Protein AF-A0A1V4YIG8-F1 (afdb_monomer)

Foldseek 3Di:
DDDDDDDDDDDDDDDDDDDDDDDDDDDDDDDDDPPPPPPPCPFQKDKDALFQVQAAQLCLQPLLVPLFDPDPVVVVVNVCSNRHFMKMKGEDADAAFEEEEFCLFLLFSLRLSLLSVVCVVQRPDYDHYMYMYRSGLRRRRVSVSGQADVNHRLQLACVPPPGSLVSSLVVCLVVVHQAYEAEGEDAPADLLWEKAAADPVPQDPVLVVLRVQLCVQRVHYYDPVVNPRCRGSQNVSVVSNRRYIYIYFYDDPDDSVSRSLSRSSSVLSNCVVRVRDHDQQWKDWDAWVVGFAAEAAFQFDKTKTFTPWFKDFFDCLVVWWKAFVVVRGTFAWPDFDGDGRMTITHTPDTHDAFIKMKTKDAWGGMGHPSRRIRHHIDMGMYHHRHDQDWKDFPAWVVGFAAEAAAQFDKTKTFIPFFKDFFDCLVVWWKAFPVVRGTFAWPDWDGDGRMTITHGPDGDDAFIKMKTKQAWRRMGHPSGHTRHGIDMGMYHHHD

Solvent-accessible surface area (backbone atoms only — not comparable to full-atom values): 26478 Å² total; per-residue (Å²): 135,81,88,82,93,76,91,82,93,80,87,88,80,90,92,83,84,87,89,87,81,92,86,89,89,83,88,86,81,90,77,86,78,78,78,82,72,86,70,86,73,74,64,60,52,52,78,49,73,73,38,60,90,32,32,13,52,38,66,65,19,64,70,50,53,72,73,49,74,82,43,76,67,47,48,52,51,53,60,50,20,46,54,7,12,40,35,37,42,31,58,44,75,89,42,57,30,38,35,39,40,10,12,65,36,18,55,10,58,32,17,24,48,16,41,47,54,48,49,70,67,46,55,89,58,88,56,66,10,34,42,34,39,21,41,37,46,29,14,35,33,25,22,68,57,29,57,52,57,94,85,36,58,36,60,57,37,15,66,41,84,91,30,68,36,23,44,53,40,52,52,36,59,77,70,62,34,48,32,38,42,42,29,34,36,38,75,95,42,52,100,50,24,38,33,36,34,47,35,88,93,70,49,46,73,66,44,54,52,48,52,51,50,22,30,75,72,64,66,29,48,79,43,49,72,76,31,81,46,69,17,20,44,53,51,38,34,41,79,71,72,20,42,36,40,32,40,35,21,30,51,78,89,51,60,52,71,60,28,20,52,49,44,33,47,47,52,34,35,52,39,37,77,64,67,42,90,47,78,73,78,26,39,44,83,73,50,46,40,68,42,77,68,34,68,59,37,65,53,78,63,69,36,38,38,33,36,76,37,47,54,41,81,35,90,33,39,82,66,44,48,40,31,34,61,76,76,70,42,74,53,64,62,67,45,78,47,78,56,62,32,32,41,38,44,37,62,63,60,77,55,61,59,63,33,39,36,34,45,40,40,44,40,33,14,36,12,23,87,86,67,30,38,19,78,62,62,47,73,46,39,32,27,28,31,74,63,83,73,48,44,46,82,71,50,49,37,69,42,72,70,38,64,62,35,61,58,79,64,70,36,35,40,34,34,76,41,50,54,43,81,36,90,31,44,79,66,48,48,40,31,33,62,75,78,69,40,75,55,65,65,66,45,78,48,76,57,62,36,33,41,39,46,40,62,66,63,78,52,65,65,65,32,39,37,38,40,40,39,45,42,30,16,34,16,30,92,85,62,29,37,24,79,61,58,49,73,46,35,32,26,27,28,115

Radius of gyration: 40.12 Å; Cα contacts (8 Å, |Δi|>4): 1136; chains: 1; bounding box: 98×84×110 Å

Structure (mmCIF, N/CA/C/O backbone):
data_AF-A0A1V4YIG8-F1
#
_entry.id   AF-A0A1V4YIG8-F1
#
loop_
_atom_site.group_PDB
_atom_site.id
_atom_site.type_symbol
_atom_site.label_atom_id
_atom_site.label_alt_id
_atom_site.label_comp_id
_atom_site.label_asym_id
_atom_site.label_entity_id
_atom_site.label_seq_id
_atom_site.pdbx_PDB_ins_code
_atom_site.Cartn_x
_atom_site.Cartn_y
_atom_site.Cartn_z
_atom_site.occupancy
_atom_site.B_iso_or_equiv
_atom_site.auth_seq_id
_atom_site.auth_comp_id
_atom_site.auth_asym_id
_atom_site.auth_atom_id
_atom_site.pdbx_PDB_model_num
ATOM 1 N N . MET A 1 1 ? -65.055 -49.371 -9.067 1.00 38.00 1 MET A N 1
ATOM 2 C CA . MET A 1 1 ? -63.995 -49.908 -8.188 1.00 38.00 1 MET A CA 1
ATOM 3 C C . MET A 1 1 ? -63.254 -48.736 -7.554 1.00 38.00 1 MET A C 1
ATOM 5 O O . MET A 1 1 ? -63.072 -47.722 -8.209 1.00 38.00 1 MET A O 1
ATOM 9 N N . THR A 1 2 ? -62.955 -48.881 -6.269 1.00 32.12 2 THR A N 1
ATOM 10 C CA . THR A 1 2 ? -62.248 -48.010 -5.305 1.00 32.12 2 THR A CA 1
ATOM 11 C C . THR A 1 2 ? -61.213 -46.971 -5.790 1.00 32.12 2 THR A C 1
ATOM 13 O O . THR A 1 2 ? -60.298 -47.297 -6.537 1.00 32.12 2 THR A O 1
ATOM 16 N N . TYR A 1 3 ? -61.336 -45.752 -5.228 1.00 28.69 3 TYR A N 1
ATOM 17 C CA . TYR A 1 3 ? -60.320 -44.918 -4.532 1.00 28.69 3 TYR A CA 1
ATOM 18 C C . TYR A 1 3 ? -58.890 -45.494 -4.366 1.00 28.69 3 TYR A C 1
ATOM 20 O O . TYR A 1 3 ? -58.732 -46.696 -4.203 1.00 28.69 3 TYR A O 1
ATOM 28 N N . SER A 1 4 ? -57.810 -44.716 -4.193 1.00 35.41 4 SER A N 1
ATOM 29 C CA . SER A 1 4 ? -57.512 -43.272 -4.361 1.00 35.41 4 SER A CA 1
ATOM 30 C C . SER A 1 4 ? -56.009 -43.069 -4.106 1.00 35.41 4 SER A C 1
ATOM 32 O O . SER A 1 4 ? -55.457 -43.775 -3.265 1.00 35.41 4 SER A O 1
ATOM 34 N N . ASN A 1 5 ? -55.353 -42.091 -4.737 1.00 38.81 5 ASN A N 1
ATOM 35 C CA . ASN A 1 5 ? -53.916 -41.859 -4.541 1.00 38.81 5 ASN A CA 1
ATOM 36 C C . ASN A 1 5 ? -53.664 -40.635 -3.636 1.00 38.81 5 ASN A C 1
ATOM 38 O O . ASN A 1 5 ? -53.896 -39.504 -4.066 1.00 38.81 5 ASN A O 1
ATOM 42 N N . THR A 1 6 ? -53.193 -40.845 -2.398 1.00 35.81 6 THR A N 1
ATOM 43 C CA . THR A 1 6 ? -52.969 -39.760 -1.420 1.00 35.81 6 THR A CA 1
ATOM 44 C C . THR A 1 6 ? -51.659 -39.937 -0.645 1.00 35.81 6 THR A C 1
ATOM 46 O O . THR A 1 6 ? -51.376 -40.997 -0.096 1.00 35.81 6 THR A O 1
ATOM 49 N N . ASN A 1 7 ? -50.874 -38.859 -0.577 1.00 37.03 7 ASN A N 1
ATOM 50 C CA . ASN A 1 7 ? -49.632 -38.724 0.198 1.00 37.03 7 ASN A CA 1
ATOM 51 C C . ASN A 1 7 ? -49.790 -39.054 1.703 1.00 37.03 7 ASN A C 1
ATOM 53 O O . ASN A 1 7 ? -50.826 -38.709 2.265 1.00 37.03 7 ASN A O 1
ATOM 57 N N . ILE A 1 8 ? -48.709 -39.497 2.383 1.00 34.94 8 ILE A N 1
ATOM 58 C CA . ILE A 1 8 ? -48.007 -38.742 3.467 1.00 34.94 8 ILE A CA 1
ATOM 59 C C . ILE A 1 8 ? -46.921 -39.570 4.215 1.00 34.94 8 ILE A C 1
ATOM 61 O O . ILE A 1 8 ? -47.196 -40.609 4.794 1.00 34.94 8 ILE A O 1
ATOM 65 N N . LYS A 1 9 ? -45.694 -39.014 4.224 1.00 31.11 9 LY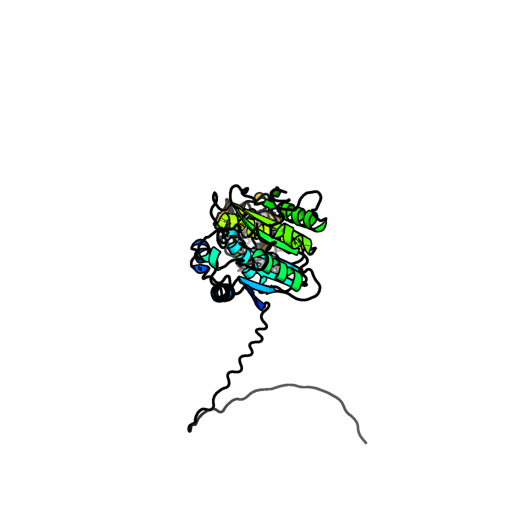S A N 1
ATOM 66 C CA . LYS A 1 9 ? -44.626 -38.934 5.265 1.00 31.11 9 LYS A CA 1
ATOM 67 C C . LYS A 1 9 ? -44.481 -39.990 6.392 1.00 31.11 9 LYS A C 1
ATOM 69 O O . LYS A 1 9 ? -45.423 -40.238 7.133 1.00 31.11 9 LYS A O 1
ATOM 74 N N . ASN A 1 10 ? -43.210 -40.335 6.679 1.00 32.25 10 ASN A N 1
ATOM 75 C CA . ASN A 1 10 ? -42.462 -40.235 7.972 1.00 32.25 10 ASN A CA 1
ATOM 76 C C . ASN A 1 10 ? -41.408 -41.370 8.032 1.00 32.25 10 ASN A C 1
ATOM 78 O O . ASN A 1 10 ? -41.776 -42.533 8.023 1.00 32.25 10 ASN A O 1
ATOM 82 N N . PHE A 1 11 ? -40.097 -41.139 7.889 1.00 31.19 11 PHE A N 1
ATOM 83 C CA . PHE A 1 11 ? -39.136 -40.539 8.840 1.00 31.19 11 PHE A CA 1
ATOM 84 C C . PHE A 1 11 ? -38.993 -41.314 10.171 1.00 31.19 11 PHE A C 1
ATOM 86 O O . PHE A 1 11 ? -39.983 -41.455 10.881 1.00 31.19 11 PHE A O 1
ATOM 93 N N . ARG A 1 12 ? -37.731 -41.648 10.540 1.00 33.91 12 ARG A N 1
ATOM 94 C CA . ARG A 1 12 ? -37.228 -42.429 11.717 1.00 33.91 12 ARG A CA 1
ATOM 95 C C . ARG A 1 12 ? -37.085 -43.953 11.462 1.00 33.91 12 ARG A C 1
ATOM 97 O O . ARG A 1 12 ? -37.938 -44.508 10.793 1.00 33.91 12 ARG A O 1
ATOM 104 N N . PHE A 1 13 ? -36.048 -44.678 11.928 1.00 30.62 13 PHE A N 1
ATOM 105 C CA . PHE A 1 13 ? -34.944 -44.377 12.875 1.00 30.62 13 PHE A CA 1
ATOM 106 C C . PHE A 1 13 ? -33.766 -45.402 12.742 1.00 30.62 13 PHE A C 1
ATOM 108 O O . PHE A 1 13 ? -34.061 -46.579 12.616 1.00 30.62 13 PHE A O 1
ATOM 115 N N . TYR A 1 14 ? -32.496 -44.952 12.869 1.00 30.56 14 TYR A N 1
ATOM 116 C CA . TYR A 1 14 ? -31.258 -45.641 13.367 1.00 30.56 14 TYR A CA 1
ATOM 117 C C . TYR A 1 14 ? -30.797 -46.988 12.725 1.00 30.56 14 TYR A C 1
ATOM 119 O O . TYR A 1 14 ? -31.598 -47.869 12.473 1.00 30.56 14 TYR A O 1
ATOM 127 N N . LEU A 1 15 ? -29.527 -47.237 12.349 1.00 31.22 15 LEU A N 1
ATOM 128 C CA . LEU A 1 15 ? -28.189 -47.021 12.961 1.00 31.22 15 LEU A CA 1
ATOM 129 C C . LEU A 1 15 ? -27.744 -48.110 13.975 1.00 31.22 15 LEU A C 1
ATOM 131 O O . LEU A 1 15 ? -27.736 -47.860 15.177 1.00 31.22 15 LEU A O 1
ATOM 135 N N . ILE A 1 16 ? -27.276 -49.259 13.463 1.00 34.91 16 ILE A N 1
ATOM 136 C CA . ILE A 1 16 ? -26.395 -50.273 14.103 1.00 34.91 16 ILE A CA 1
ATOM 137 C C . ILE A 1 16 ? -25.512 -50.817 12.943 1.00 34.91 16 ILE A C 1
ATOM 139 O O . ILE A 1 16 ? -26.088 -51.191 11.928 1.00 34.91 16 ILE A O 1
ATOM 143 N N . ILE A 1 17 ? -24.178 -50.675 12.842 1.00 30.92 17 ILE A N 1
ATOM 144 C CA . ILE A 1 17 ? -23.012 -50.978 13.715 1.00 30.92 17 ILE A CA 1
ATOM 145 C C . ILE A 1 17 ? -22.462 -52.413 13.507 1.00 30.92 17 ILE A C 1
ATOM 147 O O . ILE A 1 17 ? -23.209 -53.372 13.643 1.00 30.92 17 ILE A O 1
ATOM 151 N N . LEU A 1 18 ? -21.131 -52.511 13.285 1.00 26.77 18 LEU A N 1
ATOM 152 C CA . LEU A 1 18 ? -20.276 -53.723 13.154 1.00 26.77 18 LEU A CA 1
ATOM 153 C C . LEU A 1 18 ? -20.519 -54.598 11.884 1.00 26.77 18 LEU A C 1
ATOM 155 O O . LEU A 1 18 ? -21.637 -54.685 11.402 1.00 26.77 18 LEU A O 1
ATOM 159 N N . CYS A 1 19 ? -19.517 -55.220 11.234 1.00 30.92 19 CYS A N 1
ATOM 160 C CA . CYS A 1 19 ? -18.203 -55.684 11.718 1.00 30.92 19 CYS A CA 1
ATOM 161 C C . CYS A 1 19 ? -16.955 -55.287 10.890 1.00 30.92 19 CYS A C 1
ATOM 163 O O . CYS A 1 19 ? -16.999 -55.042 9.688 1.00 30.92 19 CYS A O 1
ATOM 165 N N . LEU A 1 20 ? -15.826 -55.348 11.604 1.00 27.25 20 LEU A N 1
ATOM 166 C CA . LEU A 1 20 ? -14.407 -55.230 11.220 1.00 27.25 20 LEU A CA 1
ATOM 167 C C . LEU A 1 20 ? -13.719 -56.554 11.686 1.00 27.25 20 LEU A C 1
ATOM 169 O O . LEU A 1 20 ? -14.300 -57.219 12.541 1.00 27.25 20 LEU A O 1
ATOM 173 N N . ILE A 1 21 ? -12.545 -57.052 11.265 1.00 30.50 21 ILE A N 1
ATOM 174 C CA . ILE A 1 21 ? -11.363 -56.599 10.490 1.00 30.50 21 ILE A CA 1
ATOM 175 C C . ILE A 1 21 ? -10.706 -57.878 9.852 1.00 30.50 21 ILE A C 1
ATOM 177 O O . ILE A 1 21 ? -11.206 -58.969 10.101 1.00 30.50 21 ILE A O 1
ATOM 181 N N . LEU A 1 22 ? -9.524 -57.764 9.201 1.00 29.08 22 LEU A N 1
ATOM 182 C CA . LEU A 1 22 ? -8.528 -58.842 8.891 1.00 29.08 22 LEU A CA 1
ATOM 183 C C . LEU A 1 22 ? -8.912 -59.819 7.733 1.00 29.08 22 LEU A C 1
ATOM 185 O O . LEU A 1 22 ? -10.078 -60.149 7.596 1.00 29.08 22 LEU A O 1
ATOM 189 N N . PHE A 1 23 ? -8.046 -60.378 6.861 1.00 31.86 23 PHE A N 1
ATOM 190 C CA . PHE A 1 23 ? -6.606 -60.258 6.495 1.00 31.86 23 PHE A CA 1
ATOM 191 C C . PHE A 1 23 ? -6.363 -61.093 5.186 1.00 31.86 23 PHE A C 1
ATOM 193 O O . PHE A 1 23 ? -7.206 -61.926 4.877 1.00 31.86 23 PHE A O 1
ATOM 200 N N . ILE A 1 24 ? -5.291 -61.008 4.369 1.00 32.88 24 ILE A N 1
ATOM 201 C CA . ILE A 1 24 ? -4.104 -60.117 4.296 1.00 32.88 24 ILE A CA 1
ATOM 202 C C . ILE A 1 24 ? -3.594 -59.957 2.816 1.00 32.88 24 ILE A C 1
ATOM 204 O O . ILE A 1 24 ? -4.402 -59.829 1.904 1.00 32.88 24 ILE A O 1
ATOM 208 N N . LEU A 1 25 ? -2.274 -59.891 2.582 1.00 30.92 25 LEU A N 1
ATOM 209 C CA . LEU A 1 25 ? -1.510 -59.559 1.359 1.00 30.92 25 LEU A CA 1
ATOM 210 C C . LEU A 1 25 ? -1.083 -60.757 0.477 1.00 30.92 25 LEU A C 1
ATOM 212 O O . LEU A 1 25 ? -0.728 -61.803 1.014 1.00 30.92 25 LEU A O 1
ATOM 216 N N . ALA A 1 26 ? -0.864 -60.504 -0.826 1.00 28.73 26 ALA A N 1
ATOM 217 C CA . ALA A 1 26 ? 0.286 -61.042 -1.581 1.00 28.73 26 ALA A CA 1
ATOM 218 C C . ALA A 1 26 ? 0.679 -60.153 -2.796 1.00 28.73 26 ALA A C 1
ATOM 220 O O . ALA A 1 26 ? -0.064 -60.053 -3.762 1.00 28.73 26 ALA A O 1
ATOM 221 N N . PHE A 1 27 ? 1.858 -59.523 -2.698 1.00 31.17 27 PHE A N 1
ATOM 222 C CA . PHE A 1 27 ? 2.776 -58.985 -3.730 1.00 31.17 27 PHE A CA 1
ATOM 223 C C . PHE A 1 27 ? 2.294 -58.305 -5.038 1.00 31.17 27 PHE A C 1
ATOM 225 O O . PHE A 1 27 ? 1.647 -58.886 -5.902 1.00 31.17 27 PHE A O 1
ATOM 232 N N . THR A 1 28 ? 2.813 -57.087 -5.248 1.00 34.50 28 THR A N 1
ATOM 233 C CA . THR A 1 28 ? 2.850 -56.340 -6.520 1.00 34.50 28 THR A CA 1
ATOM 234 C C . THR A 1 28 ? 4.223 -56.444 -7.201 1.00 34.50 28 THR A C 1
ATOM 236 O O . THR A 1 28 ? 5.227 -56.722 -6.540 1.00 34.50 28 THR A O 1
ATOM 239 N N . PRO A 1 29 ? 4.301 -56.116 -8.504 1.00 32.56 29 PRO A N 1
ATOM 240 C CA . PRO A 1 29 ? 5.350 -55.190 -8.934 1.00 32.56 29 PRO A CA 1
ATOM 241 C C . PRO A 1 29 ? 4.842 -54.020 -9.800 1.00 32.56 29 PRO A C 1
ATOM 243 O O . PRO A 1 29 ? 4.067 -54.176 -10.736 1.00 32.56 29 PRO A O 1
ATOM 246 N N . VAL A 1 30 ? 5.348 -52.840 -9.437 1.00 33.59 30 VAL A N 1
ATOM 247 C CA . VAL A 1 30 ? 5.510 -51.576 -10.181 1.00 33.59 30 VAL A CA 1
ATOM 248 C C . VAL A 1 30 ? 4.973 -51.502 -11.625 1.00 33.59 30 VAL A C 1
ATOM 250 O O . VAL A 1 30 ? 5.564 -52.053 -12.551 1.00 33.59 30 VAL A O 1
ATOM 253 N N . SER A 1 31 ? 3.994 -50.618 -11.842 1.00 32.31 31 SER A N 1
ATOM 254 C CA . SER A 1 31 ? 3.854 -49.856 -13.092 1.00 32.31 31 SER A CA 1
ATOM 255 C C . SER A 1 31 ? 4.022 -48.360 -12.801 1.00 32.31 31 SER A C 1
ATOM 257 O O . SER A 1 31 ? 3.651 -47.866 -11.734 1.00 32.31 31 SER A O 1
ATOM 259 N N . SER A 1 32 ? 4.665 -47.635 -13.715 1.00 32.34 32 SER A N 1
ATOM 260 C CA . SER A 1 32 ? 5.046 -46.235 -13.522 1.00 32.34 32 SER A CA 1
ATOM 261 C C . SER A 1 32 ? 3.826 -45.314 -13.464 1.00 32.34 32 SER A C 1
ATOM 263 O O . SER A 1 32 ? 3.133 -45.098 -14.457 1.00 32.34 32 SER A O 1
ATOM 265 N N . ALA A 1 33 ? 3.602 -44.693 -12.304 1.00 28.73 33 ALA A N 1
ATOM 266 C CA . ALA A 1 33 ? 2.641 -43.608 -12.176 1.00 28.73 33 ALA A CA 1
ATOM 267 C C . ALA A 1 33 ? 3.111 -42.406 -13.013 1.00 28.73 33 ALA A C 1
ATOM 269 O O . ALA A 1 33 ? 3.991 -41.645 -12.602 1.00 28.73 33 ALA A O 1
ATOM 270 N N . ALA A 1 34 ? 2.508 -42.229 -14.191 1.00 28.86 34 ALA A N 1
ATOM 271 C CA . ALA A 1 34 ? 2.598 -40.989 -14.945 1.00 28.86 34 ALA A CA 1
ATOM 272 C C . ALA A 1 34 ? 2.011 -39.869 -14.079 1.00 28.86 34 ALA A C 1
ATOM 274 O O . ALA A 1 34 ? 0.798 -39.751 -13.913 1.00 28.86 34 ALA A O 1
ATOM 275 N N . ASN A 1 35 ? 2.895 -39.079 -13.476 1.00 27.34 35 ASN A N 1
ATOM 276 C CA . ASN A 1 35 ? 2.531 -38.021 -12.552 1.00 27.34 35 ASN A CA 1
ATOM 277 C C . ASN A 1 35 ? 1.896 -36.873 -13.355 1.00 27.34 35 ASN A C 1
ATOM 279 O O . ASN A 1 35 ? 2.596 -35.977 -13.833 1.00 27.34 35 ASN A O 1
ATOM 283 N N . THR A 1 36 ? 0.575 -36.933 -13.562 1.00 27.33 36 THR A N 1
ATOM 284 C CA . THR A 1 36 ? -0.208 -35.916 -14.276 1.00 27.33 36 THR A CA 1
ATOM 285 C C . THR A 1 36 ? -0.258 -34.634 -13.455 1.00 27.33 36 THR A C 1
ATOM 287 O O . THR A 1 36 ? -1.241 -34.320 -12.779 1.00 27.33 36 THR A O 1
ATOM 290 N N . THR A 1 37 ? 0.830 -33.874 -13.514 1.00 26.55 37 THR A N 1
ATOM 291 C CA . THR A 1 37 ? 0.875 -32.514 -13.004 1.00 26.55 37 THR A CA 1
ATOM 292 C C . THR A 1 37 ? -0.001 -31.642 -13.896 1.00 26.55 37 THR A C 1
ATOM 294 O O . THR A 1 37 ? 0.388 -31.232 -14.989 1.00 26.55 37 THR A O 1
ATOM 297 N N . ASN A 1 38 ? -1.200 -31.320 -13.405 1.00 33.53 38 ASN A N 1
ATOM 298 C CA . ASN A 1 38 ? -2.005 -30.216 -13.923 1.00 33.53 38 ASN A CA 1
ATOM 299 C C . ASN A 1 38 ? -1.264 -28.892 -13.666 1.00 33.53 38 ASN A C 1
ATOM 301 O O . ASN A 1 38 ? -1.593 -28.137 -12.753 1.00 33.53 38 ASN A O 1
ATOM 305 N N . SER A 1 39 ? -0.239 -28.611 -14.471 1.00 31.64 39 SER A N 1
ATOM 306 C CA . SER A 1 39 ? 0.402 -27.304 -14.534 1.00 31.64 39 SER A CA 1
ATOM 307 C C . SER A 1 39 ? -0.147 -26.539 -15.732 1.00 31.64 39 SER A C 1
ATOM 309 O O . SER A 1 39 ? 0.464 -26.427 -16.791 1.00 31.64 39 SER A O 1
ATOM 311 N N . SER A 1 40 ? -1.318 -25.933 -15.539 1.00 34.12 40 SER A N 1
ATOM 312 C CA . SER A 1 40 ? -1.818 -24.865 -16.407 1.00 34.12 40 SER A CA 1
ATOM 313 C C . SER A 1 40 ? -1.009 -23.571 -16.200 1.00 34.12 40 SER A C 1
ATOM 315 O O . SER A 1 40 ? -1.573 -22.494 -16.002 1.00 34.12 40 SER A O 1
ATOM 317 N N . ASN A 1 41 ? 0.324 -23.670 -16.228 1.00 40.25 41 ASN A N 1
ATOM 318 C CA . ASN A 1 41 ? 1.260 -22.551 -16.175 1.00 40.25 41 ASN A CA 1
ATOM 319 C C . ASN A 1 41 ? 1.367 -21.914 -17.567 1.00 40.25 41 ASN A C 1
ATOM 321 O O . ASN A 1 41 ? 2.427 -21.888 -18.188 1.00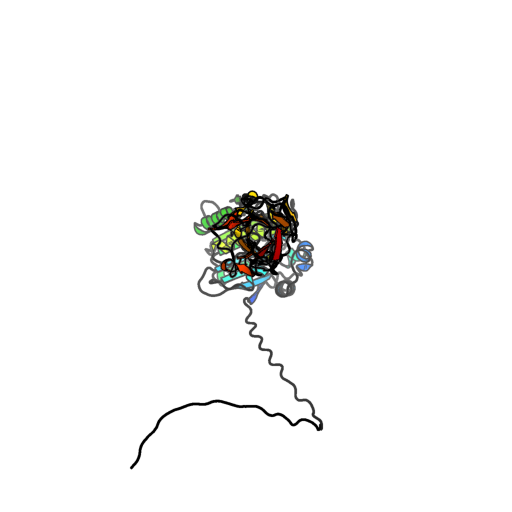 40.25 41 ASN A O 1
ATOM 325 N N . SER A 1 42 ? 0.247 -21.371 -18.051 1.00 48.28 42 SER A N 1
ATOM 326 C CA . SER A 1 42 ? 0.286 -20.378 -19.121 1.00 48.28 42 SER A CA 1
ATOM 327 C C . SER A 1 42 ? 0.966 -19.137 -18.551 1.00 48.28 42 SER A C 1
ATOM 329 O O . SER A 1 42 ? 0.363 -18.396 -17.769 1.00 48.28 42 SER A O 1
ATOM 331 N N . SER A 1 43 ? 2.254 -18.965 -18.852 1.00 60.44 43 SER A N 1
ATOM 332 C CA . SER A 1 43 ? 3.019 -17.837 -18.340 1.00 60.44 43 SER A CA 1
ATOM 333 C C . SER A 1 43 ? 2.374 -16.534 -18.809 1.00 60.44 43 SER A C 1
ATOM 335 O O . SER A 1 43 ? 2.102 -16.321 -19.988 1.00 60.44 43 SER A O 1
ATOM 337 N N . THR A 1 44 ? 2.149 -15.627 -17.865 1.00 84.50 44 THR A N 1
ATOM 338 C CA . THR A 1 44 ? 1.588 -14.280 -18.075 1.00 84.50 44 THR A CA 1
ATOM 339 C C . THR A 1 44 ? 2.471 -13.368 -18.938 1.00 84.50 44 THR A C 1
ATOM 341 O O . THR A 1 44 ? 2.092 -12.235 -19.245 1.00 84.50 44 THR A O 1
ATOM 344 N N . TYR A 1 45 ? 3.644 -13.864 -19.328 1.00 93.88 45 TYR A N 1
ATOM 345 C CA . TYR A 1 45 ? 4.634 -13.222 -20.171 1.00 93.88 45 TYR A CA 1
ATOM 346 C C . TYR A 1 45 ? 5.378 -14.243 -21.035 1.00 93.88 45 TYR A C 1
ATOM 348 O O . TYR A 1 45 ? 5.380 -15.445 -20.759 1.00 93.88 45 TYR A O 1
ATOM 356 N N . THR A 1 46 ? 6.068 -13.736 -22.052 1.00 96.06 46 THR A N 1
ATOM 357 C CA . THR A 1 46 ? 7.048 -14.475 -22.862 1.00 96.06 46 THR A CA 1
ATOM 358 C C . THR A 1 46 ? 8.388 -13.744 -22.836 1.00 96.06 46 THR A C 1
ATOM 360 O O . THR A 1 46 ? 8.393 -12.512 -22.811 1.00 96.06 46 THR A O 1
ATOM 363 N N . ILE A 1 47 ? 9.506 -14.473 -22.883 1.00 97.56 47 ILE A N 1
ATOM 364 C CA . ILE A 1 47 ? 10.865 -13.906 -22.939 1.00 97.56 47 ILE A CA 1
ATOM 365 C C . ILE A 1 47 ? 11.519 -14.294 -24.269 1.00 97.56 47 ILE A C 1
ATOM 367 O O . ILE A 1 47 ? 11.455 -15.455 -24.671 1.00 97.56 47 ILE A O 1
ATOM 371 N N . SER A 1 48 ? 12.164 -13.341 -24.938 1.00 98.38 48 SER A N 1
ATOM 372 C CA . SER A 1 48 ? 12.942 -13.565 -26.162 1.00 98.38 48 SER A CA 1
ATOM 373 C C . SER A 1 48 ? 14.184 -12.671 -26.199 1.00 98.38 48 SER A C 1
ATOM 375 O O . SER A 1 48 ? 14.336 -11.769 -25.376 1.00 98.38 48 SER A O 1
ATOM 377 N N . TYR A 1 49 ? 15.075 -12.897 -27.163 1.00 98.69 49 TYR A N 1
ATOM 378 C CA . TYR A 1 49 ? 16.202 -11.998 -27.419 1.00 98.69 49 TYR A CA 1
ATOM 379 C C . TYR A 1 49 ? 15.793 -10.832 -28.324 1.00 98.69 49 TYR A C 1
ATOM 381 O O . TYR A 1 49 ? 14.973 -11.000 -29.226 1.00 98.69 49 TYR A O 1
ATOM 389 N N . VAL A 1 50 ? 16.391 -9.667 -28.081 1.00 97.81 50 VAL A N 1
ATOM 390 C CA . VAL A 1 50 ? 16.420 -8.524 -29.010 1.00 97.81 50 VAL A CA 1
ATOM 391 C C . VAL A 1 50 ? 17.698 -8.572 -29.840 1.00 97.81 50 VAL A C 1
ATOM 393 O O . VAL A 1 50 ? 17.661 -8.336 -31.043 1.00 97.81 50 VAL A O 1
ATOM 396 N N . ASP A 1 51 ? 18.817 -8.907 -29.194 1.00 97.50 51 ASP A N 1
ATOM 397 C CA . ASP A 1 51 ? 20.139 -8.950 -29.811 1.00 97.50 51 ASP A CA 1
ATOM 398 C C . ASP A 1 51 ? 21.029 -9.967 -29.083 1.00 97.50 51 ASP A C 1
ATOM 400 O O . ASP A 1 51 ? 21.394 -9.771 -27.922 1.00 97.50 51 ASP A O 1
ATOM 404 N N . THR A 1 52 ? 21.379 -11.067 -29.752 1.00 97.81 52 THR A N 1
ATOM 405 C CA . THR A 1 52 ? 22.231 -12.130 -29.193 1.00 97.81 52 THR A CA 1
ATOM 406 C C . THR A 1 52 ? 23.723 -11.784 -29.171 1.00 97.81 52 THR A C 1
ATOM 408 O O . THR A 1 52 ? 24.504 -12.494 -28.543 1.00 97.81 52 THR A O 1
ATOM 411 N N . SER A 1 53 ? 24.145 -10.680 -29.799 1.00 96.44 53 SER A N 1
ATOM 412 C CA . SER A 1 53 ? 25.552 -10.253 -29.827 1.00 96.44 53 SER A CA 1
ATOM 413 C C . SER A 1 53 ? 26.006 -9.497 -28.570 1.00 96.44 53 SER A C 1
ATOM 415 O O . SER A 1 53 ? 27.200 -9.281 -28.384 1.00 96.44 53 SER A O 1
ATOM 417 N N . LEU A 1 54 ? 25.070 -9.112 -27.692 1.00 97.25 54 LEU A N 1
ATOM 418 C CA . LEU A 1 54 ? 25.318 -8.249 -26.523 1.00 97.25 54 LEU A CA 1
ATOM 419 C C . LEU A 1 54 ? 25.404 -9.017 -25.189 1.00 97.25 54 LEU A C 1
ATOM 421 O O . LEU A 1 54 ? 25.211 -8.430 -24.124 1.00 97.25 54 LEU A O 1
ATOM 425 N N . GLY A 1 55 ? 25.621 -10.334 -25.237 1.00 97.81 55 GLY A N 1
ATOM 426 C CA . GLY A 1 55 ? 25.516 -11.216 -24.073 1.00 97.81 55 GLY A CA 1
ATOM 427 C C . GLY A 1 55 ? 26.548 -10.953 -22.973 1.00 97.81 55 GLY A C 1
ATOM 428 O O . GLY A 1 55 ? 27.735 -10.819 -23.248 1.00 97.81 55 GLY A O 1
ATOM 429 N N . GLY A 1 56 ? 26.096 -10.928 -21.717 1.00 98.06 56 GLY A N 1
ATOM 430 C CA . GLY A 1 56 ? 26.933 -10.692 -20.541 1.00 98.06 56 GLY A CA 1
ATOM 431 C C . GLY A 1 56 ? 26.312 -11.205 -19.242 1.00 98.06 56 GLY A C 1
ATOM 432 O O . GLY A 1 56 ? 25.088 -11.252 -19.078 1.00 98.06 56 GLY A O 1
ATOM 433 N N . ASN A 1 57 ? 27.158 -11.613 -18.293 1.00 98.38 57 ASN A N 1
ATOM 434 C CA . ASN A 1 57 ? 26.706 -12.014 -16.962 1.00 98.38 57 ASN A CA 1
ATOM 435 C C . ASN A 1 57 ? 26.481 -10.772 -16.091 1.00 98.38 57 ASN A C 1
ATOM 437 O O . ASN A 1 57 ? 27.362 -10.389 -15.331 1.00 98.38 57 ASN A O 1
ATOM 441 N N . VAL A 1 58 ? 25.302 -10.149 -16.185 1.00 98.44 58 VAL A N 1
ATOM 442 C CA . VAL A 1 58 ? 24.971 -8.895 -15.469 1.00 98.44 58 VAL A CA 1
ATOM 443 C C . VAL A 1 58 ? 25.146 -8.971 -13.945 1.00 98.44 58 VAL A C 1
ATOM 445 O O . VAL A 1 58 ? 25.313 -7.946 -13.299 1.00 98.44 58 VAL A O 1
ATOM 448 N N . LEU A 1 59 ? 25.177 -10.177 -13.366 1.00 98.25 59 LEU A N 1
ATOM 449 C CA . LEU A 1 59 ? 25.493 -10.409 -11.951 1.00 98.25 59 LEU A CA 1
ATOM 450 C C . LEU A 1 59 ? 26.976 -10.205 -11.585 1.00 98.25 59 LEU A C 1
ATOM 452 O O . LEU A 1 59 ? 27.298 -10.251 -10.403 1.00 98.25 59 LEU A O 1
ATOM 456 N N . ASN A 1 60 ? 27.865 -9.981 -12.560 1.00 98.38 60 ASN A N 1
ATOM 457 C CA . ASN A 1 60 ? 29.229 -9.504 -12.310 1.00 98.38 60 ASN A CA 1
ATOM 458 C C . ASN A 1 60 ? 29.237 -8.045 -11.821 1.00 98.38 60 ASN A C 1
ATOM 460 O O . ASN A 1 60 ? 30.177 -7.640 -11.143 1.00 98.38 60 ASN A O 1
ATOM 464 N N . ASN A 1 61 ? 28.194 -7.266 -12.134 1.00 98.19 61 ASN A N 1
ATOM 465 C CA . ASN A 1 61 ? 28.038 -5.926 -11.593 1.00 98.19 61 ASN A CA 1
ATOM 466 C C . ASN A 1 61 ? 27.573 -6.014 -10.121 1.00 98.19 61 ASN A C 1
ATOM 468 O O . ASN A 1 61 ? 26.535 -6.637 -9.847 1.00 98.19 61 ASN A O 1
ATOM 472 N N . PRO A 1 62 ? 28.307 -5.411 -9.165 1.00 96.56 62 PRO A N 1
ATOM 473 C CA . PRO A 1 62 ? 28.010 -5.544 -7.744 1.00 96.56 62 PRO A CA 1
ATOM 474 C C . PRO A 1 62 ? 26.649 -4.945 -7.376 1.00 96.56 62 PRO A C 1
ATOM 476 O O . PRO A 1 62 ? 25.870 -5.631 -6.711 1.00 96.56 62 PRO A O 1
ATOM 479 N N . GLU A 1 63 ? 26.315 -3.747 -7.863 1.00 96.31 63 GLU A N 1
ATOM 480 C CA . GLU A 1 63 ? 25.044 -3.069 -7.574 1.00 96.31 63 GLU A CA 1
ATOM 481 C C . GLU A 1 63 ? 23.845 -3.880 -8.085 1.00 96.31 63 GLU A C 1
ATOM 483 O O . GLU A 1 63 ? 22.868 -4.084 -7.358 1.00 96.31 63 GLU A O 1
ATOM 488 N N . ILE A 1 64 ? 23.938 -4.445 -9.294 1.00 97.62 64 ILE A N 1
ATOM 489 C CA . ILE A 1 64 ? 22.918 -5.360 -9.835 1.00 97.62 64 ILE A CA 1
ATOM 490 C C . ILE A 1 64 ? 22.789 -6.619 -8.961 1.00 97.62 64 ILE A C 1
ATOM 492 O O . ILE A 1 64 ? 21.679 -7.040 -8.621 1.00 97.62 64 ILE A O 1
ATOM 496 N N . SER A 1 65 ? 23.918 -7.223 -8.576 1.00 96.31 65 SER A N 1
ATOM 497 C CA . SER A 1 65 ? 23.959 -8.493 -7.837 1.00 96.31 65 SER A CA 1
ATOM 498 C C . SER A 1 65 ? 23.421 -8.410 -6.399 1.00 96.31 65 SER A C 1
ATOM 500 O O . SER A 1 65 ? 22.949 -9.428 -5.866 1.00 96.31 65 SER A O 1
ATOM 502 N N . GLN A 1 66 ? 23.513 -7.222 -5.790 1.00 94.06 66 GLN A N 1
ATOM 503 C CA . GLN A 1 66 ? 23.108 -6.920 -4.416 1.00 94.06 66 GLN A CA 1
ATOM 504 C C . GLN A 1 66 ? 21.656 -6.434 -4.341 1.00 94.06 66 GLN A C 1
ATOM 506 O O . GLN A 1 66 ? 20.904 -6.885 -3.477 1.00 94.06 66 GLN A O 1
ATOM 511 N N . ASN A 1 67 ? 21.243 -5.548 -5.254 1.00 89.88 67 ASN A N 1
ATOM 512 C CA . ASN A 1 67 ? 19.981 -4.815 -5.122 1.00 89.88 67 ASN A CA 1
ATOM 513 C C . ASN A 1 67 ? 18.780 -5.459 -5.832 1.00 89.88 67 ASN A C 1
ATOM 515 O O . ASN A 1 67 ? 17.637 -5.093 -5.541 1.00 89.88 67 ASN A O 1
ATOM 519 N N . ILE A 1 68 ? 18.990 -6.414 -6.748 1.00 90.69 68 ILE A N 1
ATOM 520 C CA . ILE A 1 68 ? 17.895 -7.068 -7.483 1.00 90.69 68 ILE A CA 1
ATOM 521 C C . ILE A 1 68 ? 17.563 -8.442 -6.869 1.00 90.69 68 ILE A C 1
ATOM 523 O O . ILE A 1 68 ? 18.404 -9.346 -6.883 1.00 90.69 68 ILE A O 1
ATOM 527 N N . PRO A 1 69 ? 16.328 -8.662 -6.369 1.00 79.44 69 PRO A N 1
ATOM 528 C CA . PRO A 1 69 ? 15.927 -9.947 -5.802 1.00 79.44 69 PRO A CA 1
ATOM 529 C C . PRO A 1 69 ? 16.034 -11.096 -6.810 1.00 79.44 69 PRO A C 1
ATOM 531 O O . PRO A 1 69 ? 15.464 -11.041 -7.901 1.00 79.44 69 PRO A O 1
ATOM 534 N N . LYS A 1 70 ? 16.706 -12.180 -6.410 1.00 90.62 70 LYS A N 1
ATOM 535 C CA . LYS A 1 70 ? 16.951 -13.399 -7.206 1.00 90.62 70 LYS A CA 1
ATOM 536 C C . LYS A 1 70 ? 15.718 -14.316 -7.245 1.00 90.62 70 LYS A C 1
ATOM 538 O O . LYS A 1 70 ? 15.772 -15.472 -6.831 1.00 90.62 70 LYS A O 1
ATOM 543 N N . THR A 1 71 ? 14.580 -13.780 -7.694 1.00 90.75 71 THR A N 1
ATOM 544 C CA . THR A 1 71 ? 13.340 -14.553 -7.893 1.00 90.75 71 THR A CA 1
ATOM 545 C C . THR A 1 71 ? 13.474 -15.505 -9.086 1.00 90.75 71 THR A C 1
ATOM 547 O O . THR A 1 71 ? 14.419 -15.400 -9.866 1.00 90.75 71 THR A O 1
ATOM 550 N N . TYR A 1 72 ? 12.512 -16.416 -9.271 1.00 93.75 72 TYR A N 1
ATOM 551 C CA . TYR A 1 72 ? 12.455 -17.276 -10.458 1.00 93.75 72 TYR A CA 1
ATOM 552 C C . TYR A 1 72 ? 12.554 -16.485 -11.778 1.00 93.75 72 TYR A C 1
ATOM 554 O O . TYR A 1 72 ? 13.348 -16.847 -12.643 1.00 93.75 72 TYR A O 1
ATOM 562 N N . LEU A 1 73 ? 11.818 -15.371 -11.903 1.00 94.06 73 LEU A N 1
ATOM 563 C CA . LEU A 1 73 ? 11.838 -14.535 -13.108 1.00 94.06 73 LEU A CA 1
ATOM 564 C C . LEU A 1 73 ? 13.184 -13.816 -13.263 1.00 94.06 73 LEU A C 1
ATOM 566 O O . LEU A 1 73 ? 13.796 -13.896 -14.326 1.00 94.06 73 LEU A O 1
ATOM 570 N N . SER A 1 74 ? 13.691 -13.183 -12.200 1.00 94.75 74 SER A N 1
ATOM 571 C CA . SER A 1 74 ? 15.017 -12.555 -12.229 1.00 94.75 74 SER A CA 1
ATOM 572 C C . SER A 1 74 ? 16.113 -13.540 -12.634 1.00 94.75 74 SER A C 1
ATOM 574 O O . SER A 1 74 ? 16.935 -13.217 -13.480 1.00 94.75 74 SER A O 1
ATOM 576 N N . ASN A 1 75 ? 16.103 -14.766 -12.101 1.00 97.56 75 ASN A N 1
ATOM 577 C CA . ASN A 1 75 ? 17.102 -15.784 -12.434 1.00 97.56 75 ASN A CA 1
ATOM 578 C C . ASN A 1 75 ? 16.984 -16.279 -13.886 1.00 97.56 75 ASN A C 1
ATOM 580 O O . ASN A 1 75 ? 18.011 -16.525 -14.518 1.00 97.56 75 ASN A O 1
ATOM 584 N N . GLN A 1 76 ? 15.770 -16.377 -14.446 1.00 97.69 76 GLN A N 1
ATOM 585 C CA . GLN A 1 76 ? 15.592 -16.630 -15.882 1.00 97.69 76 GLN A CA 1
ATOM 586 C C . GLN A 1 76 ? 16.206 -15.504 -16.723 1.00 97.69 76 GLN A C 1
ATOM 588 O O . GLN A 1 76 ? 16.979 -15.786 -17.639 1.00 97.69 76 GLN A O 1
ATOM 593 N N . ILE A 1 77 ? 15.930 -14.243 -16.368 1.00 98.31 77 ILE A N 1
ATOM 594 C CA . ILE A 1 77 ? 16.498 -13.056 -17.024 1.00 98.31 77 ILE A CA 1
ATOM 595 C C . ILE A 1 77 ? 18.030 -13.089 -16.946 1.00 98.31 77 ILE A C 1
ATOM 597 O O . ILE A 1 77 ? 18.674 -13.096 -17.989 1.00 98.31 77 ILE A O 1
ATOM 601 N N . PHE A 1 78 ? 18.614 -13.212 -15.748 1.00 98.44 78 PHE A N 1
ATOM 602 C CA . PHE A 1 78 ? 20.068 -13.246 -15.534 1.00 98.44 78 PHE A CA 1
ATOM 603 C C . PHE A 1 78 ? 20.774 -14.398 -16.263 1.00 98.44 78 PHE A C 1
ATOM 605 O O . PHE A 1 78 ? 21.943 -14.283 -16.633 1.00 98.44 78 PHE A O 1
ATOM 612 N N . ASN A 1 79 ? 20.095 -15.531 -16.460 1.00 98.50 79 ASN A N 1
ATOM 613 C CA . ASN A 1 79 ? 20.663 -16.635 -17.224 1.00 98.50 79 ASN A CA 1
ATOM 614 C C . ASN A 1 79 ? 20.589 -16.389 -18.737 1.00 98.50 79 ASN A C 1
ATOM 616 O O . ASN A 1 79 ? 21.536 -16.715 -19.450 1.00 98.50 79 ASN A O 1
ATOM 620 N N . MET A 1 80 ? 19.495 -15.799 -19.226 1.00 98.56 80 MET A N 1
ATOM 621 C CA . MET A 1 80 ? 19.353 -15.442 -20.639 1.00 98.56 80 MET A CA 1
ATOM 622 C C . MET A 1 80 ? 20.275 -14.283 -21.034 1.00 98.56 80 MET A C 1
ATOM 624 O O . MET A 1 80 ? 20.897 -14.357 -22.090 1.00 98.56 80 MET A O 1
ATOM 628 N N . THR A 1 81 ? 20.470 -13.271 -20.178 1.00 98.69 81 THR A N 1
ATOM 629 C CA . THR A 1 81 ? 21.332 -12.112 -20.485 1.00 98.69 81 THR A CA 1
ATOM 630 C C . THR A 1 81 ? 22.763 -12.496 -20.852 1.00 98.69 81 THR A C 1
ATOM 632 O O . THR A 1 81 ? 23.383 -11.810 -21.658 1.00 98.69 81 THR A O 1
ATOM 635 N N . LYS A 1 82 ? 23.267 -13.643 -20.368 1.00 98.69 82 LYS A N 1
ATOM 636 C CA . LYS A 1 82 ? 24.576 -14.209 -20.751 1.00 98.69 82 LYS A CA 1
ATOM 637 C C . LYS A 1 82 ? 24.726 -14.469 -22.257 1.00 98.69 82 LYS A C 1
ATOM 639 O O . LYS A 1 82 ? 25.848 -14.590 -22.730 1.00 98.69 82 LYS A O 1
ATOM 644 N N . LYS A 1 83 ? 23.617 -14.578 -22.999 1.00 98.50 83 LYS A N 1
ATOM 645 C CA . LYS A 1 83 ? 23.570 -14.863 -24.444 1.00 98.50 83 LYS A CA 1
ATOM 646 C C . LYS A 1 83 ? 22.938 -13.742 -25.281 1.00 98.50 83 LYS A C 1
ATOM 648 O O . LYS A 1 83 ? 22.727 -13.943 -26.472 1.00 98.50 83 LYS A O 1
ATOM 653 N N . GLY A 1 84 ? 22.602 -12.595 -24.688 1.00 98.31 84 GLY A N 1
ATOM 654 C CA . GLY A 1 84 ? 22.078 -11.448 -25.432 1.00 98.31 84 GLY A CA 1
ATOM 655 C C . GLY A 1 84 ? 21.220 -10.488 -24.620 1.00 98.31 84 GLY A C 1
ATOM 656 O O . GLY A 1 84 ? 20.782 -10.805 -23.518 1.00 98.31 84 GLY A O 1
ATOM 657 N N . SER A 1 85 ? 20.923 -9.332 -25.209 1.00 98.62 85 SER A N 1
ATOM 658 C CA . SER A 1 85 ? 19.890 -8.409 -24.734 1.00 98.62 85 SER A CA 1
ATOM 659 C C . SER A 1 85 ? 18.517 -9.081 -24.811 1.00 98.62 85 SER A C 1
ATOM 661 O O . SER A 1 85 ? 18.155 -9.654 -25.845 1.00 98.62 85 SER A O 1
ATOM 663 N N . VAL A 1 86 ? 17.766 -9.052 -23.708 1.00 98.62 86 VAL A N 1
ATOM 664 C CA . VAL A 1 86 ? 16.494 -9.777 -23.549 1.00 98.62 86 VAL A CA 1
ATOM 665 C C . VAL A 1 86 ? 15.311 -8.821 -23.502 1.00 98.62 86 VAL A C 1
ATOM 667 O O . VAL A 1 86 ? 15.395 -7.748 -22.913 1.00 98.62 86 VAL A O 1
ATOM 670 N N . VAL A 1 87 ? 14.180 -9.245 -24.061 1.00 98.81 87 VAL A N 1
ATOM 671 C CA . VAL A 1 87 ? 12.892 -8.562 -23.931 1.00 98.81 87 VAL A CA 1
ATOM 672 C C . VAL A 1 87 ? 11.854 -9.499 -23.336 1.00 98.81 87 VAL A C 1
ATOM 674 O O . VAL A 1 87 ? 11.743 -10.668 -23.713 1.00 98.81 87 VAL A O 1
ATOM 677 N N . LEU A 1 88 ? 11.062 -8.958 -22.419 1.00 98.38 88 LEU A N 1
ATOM 678 C CA . LEU A 1 88 ? 9.884 -9.604 -21.866 1.00 98.38 88 LEU A CA 1
ATOM 679 C C . LEU A 1 88 ? 8.636 -8.918 -22.409 1.00 98.38 88 LEU A C 1
ATOM 681 O O . LEU A 1 88 ? 8.538 -7.693 -22.370 1.00 98.38 88 LEU A O 1
ATOM 685 N N . LYS A 1 89 ? 7.682 -9.708 -22.900 1.00 97.94 89 LYS A N 1
ATOM 686 C CA . LYS A 1 89 ? 6.380 -9.249 -23.393 1.00 97.94 89 LYS A CA 1
ATOM 687 C C . LYS A 1 89 ? 5.288 -9.668 -22.417 1.00 97.94 89 LYS A C 1
ATOM 689 O O . LYS A 1 89 ? 5.142 -10.856 -22.145 1.00 97.94 89 LYS A O 1
ATOM 694 N N . PHE A 1 90 ? 4.493 -8.703 -21.971 1.00 96.88 90 PHE A N 1
ATOM 695 C CA . PHE A 1 90 ? 3.347 -8.865 -21.079 1.00 96.88 90 PHE A CA 1
ATOM 696 C C . PHE A 1 90 ? 2.065 -8.354 -21.746 1.00 96.88 90 PHE A C 1
ATOM 698 O O . PHE A 1 90 ? 2.101 -7.440 -22.576 1.00 96.88 90 PHE A O 1
ATOM 705 N N . GLY A 1 91 ? 0.923 -8.883 -21.307 1.00 94.12 91 GLY A N 1
ATOM 706 C CA . GLY A 1 91 ? -0.395 -8.404 -21.724 1.00 94.12 91 GLY A CA 1
ATOM 707 C C . GLY A 1 91 ? -0.839 -8.874 -23.112 1.00 94.12 91 GLY A C 1
ATOM 708 O O . GLY A 1 91 ? -0.134 -9.587 -23.830 1.00 94.12 91 GLY A O 1
ATOM 709 N N . LYS A 1 92 ? -2.074 -8.507 -23.462 1.00 92.12 92 LYS A N 1
ATOM 710 C CA . LYS A 1 92 ? -2.744 -8.836 -24.727 1.00 92.12 92 LYS A CA 1
ATOM 711 C C . LYS A 1 92 ? -3.861 -7.830 -25.023 1.00 92.12 92 LYS A C 1
ATOM 713 O O . LYS A 1 92 ? -4.235 -7.032 -24.165 1.00 92.12 92 LYS A O 1
ATOM 718 N N . GLY A 1 93 ? -4.437 -7.920 -26.219 1.00 90.31 93 GLY A N 1
ATOM 719 C CA . GLY A 1 93 ? -5.554 -7.077 -26.651 1.00 90.31 93 GLY A CA 1
ATOM 720 C C . GLY A 1 93 ? -5.119 -5.799 -27.369 1.00 90.31 93 GLY A C 1
ATOM 721 O O . GLY A 1 93 ? -3.965 -5.657 -27.774 1.00 90.31 93 GLY A O 1
ATOM 722 N N . ASN A 1 94 ? -6.077 -4.888 -27.539 1.00 92.81 94 ASN A N 1
ATOM 723 C CA . ASN A 1 94 ? -5.987 -3.737 -28.445 1.00 92.81 94 ASN A CA 1
ATOM 724 C C . ASN A 1 94 ? -5.690 -2.408 -27.723 1.00 92.81 94 ASN A C 1
ATOM 726 O O . ASN A 1 94 ? -5.807 -1.342 -28.323 1.00 92.81 94 ASN A O 1
ATOM 730 N N . GLY A 1 95 ? -5.339 -2.457 -26.433 1.00 95.75 95 GLY A N 1
ATOM 731 C CA . GLY A 1 95 ? -4.854 -1.296 -25.683 1.00 95.75 95 GLY A CA 1
ATOM 732 C C . GLY A 1 95 ? -3.475 -0.793 -26.151 1.00 95.75 95 GLY A C 1
ATOM 733 O O . GLY A 1 95 ? -2.913 -1.316 -27.120 1.00 95.75 95 GLY A O 1
ATOM 734 N N . PRO A 1 96 ? -2.902 0.214 -25.465 1.00 97.75 96 PRO A N 1
ATOM 735 C CA . PRO A 1 96 ? -1.621 0.809 -25.838 1.00 97.75 96 PRO A CA 1
ATOM 736 C C . PRO A 1 96 ? -0.483 -0.210 -25.952 1.00 97.75 96 PRO A C 1
ATOM 738 O O . PRO A 1 96 ? -0.461 -1.231 -25.261 1.00 97.75 96 PRO A O 1
ATOM 741 N N . LYS A 1 97 ? 0.493 0.099 -26.812 1.00 98.62 97 LYS A N 1
ATOM 742 C CA . LYS A 1 97 ? 1.734 -0.675 -26.946 1.00 98.62 97 LYS A CA 1
ATOM 743 C C . LYS A 1 97 ? 2.931 0.155 -26.485 1.00 98.62 97 LYS A C 1
ATOM 745 O O . LYS A 1 97 ? 3.290 1.124 -27.157 1.00 98.62 97 LYS A O 1
ATOM 750 N N . LEU A 1 98 ? 3.529 -0.234 -25.362 1.00 98.81 98 LEU A N 1
ATOM 751 C CA . LEU A 1 98 ? 4.681 0.427 -24.742 1.00 98.81 98 LEU A CA 1
ATOM 752 C C . LEU A 1 98 ? 5.912 -0.486 -24.797 1.00 98.81 98 LEU A C 1
ATOM 754 O O . LEU A 1 98 ? 5.804 -1.678 -24.515 1.00 98.81 98 LEU A O 1
ATOM 758 N N . LEU A 1 99 ? 7.075 0.086 -25.101 1.00 98.88 99 LEU A N 1
ATOM 759 C CA . LEU A 1 99 ? 8.381 -0.502 -24.807 1.00 98.88 99 LEU A CA 1
ATOM 760 C C . LEU A 1 99 ? 9.070 0.319 -23.719 1.00 98.88 99 LEU A C 1
ATOM 762 O O . LEU A 1 99 ? 9.182 1.532 -23.852 1.00 98.88 99 LEU A O 1
ATOM 766 N N . ILE A 1 100 ? 9.564 -0.345 -22.681 1.00 98.88 100 ILE A N 1
ATOM 767 C CA . ILE A 1 100 ? 10.527 0.213 -21.731 1.00 98.88 100 ILE A CA 1
ATOM 768 C C . ILE A 1 100 ? 11.890 -0.391 -22.068 1.00 98.88 100 ILE A C 1
ATOM 770 O O . ILE A 1 100 ? 12.005 -1.612 -22.172 1.00 98.88 100 ILE A O 1
ATOM 774 N N . THR A 1 101 ? 12.914 0.437 -22.229 1.00 98.69 101 THR A N 1
ATOM 775 C CA . THR A 1 101 ? 14.309 -0.000 -22.352 1.00 98.69 101 THR A CA 1
ATOM 776 C C . THR A 1 101 ? 15.131 0.672 -21.264 1.00 98.69 101 THR A C 1
ATOM 778 O O . THR A 1 101 ? 14.910 1.846 -20.988 1.00 98.69 101 THR A O 1
ATOM 781 N N . ALA A 1 102 ? 16.026 -0.068 -20.614 1.00 98.50 102 ALA A N 1
ATOM 782 C CA . ALA A 1 102 ? 16.800 0.428 -19.481 1.00 98.50 102 ALA A CA 1
ATOM 783 C C . ALA A 1 102 ? 18.294 0.126 -19.625 1.00 98.50 102 ALA A C 1
ATOM 785 O O . ALA A 1 102 ? 18.678 -0.985 -20.011 1.00 98.50 102 ALA A O 1
ATOM 786 N N . GLY A 1 103 ? 19.113 1.120 -19.283 1.00 97.25 103 GLY A N 1
ATOM 787 C CA . GLY A 1 103 ? 20.570 1.040 -19.320 1.00 97.25 103 GLY A CA 1
ATOM 788 C C . GLY A 1 103 ? 21.110 0.814 -20.726 1.00 97.25 103 GLY A C 1
ATOM 789 O O . GLY A 1 103 ? 21.678 -0.243 -21.013 1.00 97.25 103 GLY A O 1
ATOM 790 N N . ILE A 1 104 ? 20.864 1.777 -21.624 1.00 96.94 104 ILE A N 1
ATOM 791 C CA . ILE A 1 104 ? 21.450 1.777 -22.975 1.00 96.94 104 ILE A CA 1
ATOM 792 C C . ILE A 1 104 ? 22.953 2.052 -22.925 1.00 96.94 104 ILE A C 1
ATOM 794 O O . ILE A 1 104 ? 23.665 1.596 -23.813 1.00 96.94 104 ILE A O 1
ATOM 798 N N . HIS A 1 105 ? 23.440 2.713 -21.875 1.00 95.56 105 HIS A N 1
ATOM 799 C CA . HIS A 1 105 ? 24.819 2.576 -21.428 1.00 95.56 105 HIS A CA 1
ATOM 800 C C . HIS A 1 105 ? 24.873 1.498 -20.334 1.00 95.56 105 HIS A C 1
ATOM 802 O O . HIS A 1 105 ? 23.938 1.355 -19.547 1.00 95.56 105 HIS A O 1
ATOM 808 N N . GLY A 1 106 ? 25.964 0.737 -20.255 1.00 92.69 106 GLY A N 1
ATOM 809 C CA . GLY A 1 106 ? 26.085 -0.334 -19.263 1.00 92.69 106 GLY A CA 1
ATOM 810 C C . GLY A 1 106 ? 26.148 0.159 -17.813 1.00 92.69 106 GLY A C 1
ATOM 811 O O . GLY A 1 106 ? 25.638 -0.522 -16.926 1.00 92.69 106 GLY A O 1
ATOM 812 N N . ASN A 1 107 ? 26.722 1.344 -17.583 1.00 96.00 107 ASN A N 1
ATOM 813 C CA . ASN A 1 107 ? 26.870 1.973 -16.264 1.00 96.00 107 ASN A CA 1
ATOM 814 C C . ASN A 1 107 ? 25.629 2.776 -15.823 1.00 96.00 107 ASN A C 1
ATOM 816 O O . ASN A 1 107 ? 25.711 3.976 -15.542 1.00 96.00 107 ASN A O 1
ATOM 820 N N . GLU A 1 108 ? 24.461 2.132 -15.872 1.00 97.50 108 GLU A N 1
ATOM 821 C CA . GLU A 1 108 ? 23.161 2.738 -15.550 1.00 97.50 108 GLU A CA 1
ATOM 822 C C . GLU A 1 108 ? 22.333 1.838 -14.616 1.00 97.50 108 GLU A C 1
ATOM 824 O O . GLU A 1 108 ? 21.158 1.529 -14.858 1.00 97.50 108 GLU A O 1
ATOM 829 N N . GLU A 1 109 ? 22.964 1.368 -13.539 1.00 98.12 109 GLU A N 1
ATOM 830 C CA . GLU A 1 109 ? 22.407 0.354 -12.645 1.00 98.12 109 GLU A CA 1
ATOM 831 C C . GLU A 1 109 ? 21.076 0.773 -12.014 1.00 98.12 109 GLU A C 1
ATOM 833 O O . GLU A 1 109 ? 20.189 -0.066 -11.841 1.00 98.12 109 GLU A O 1
ATOM 838 N N . GLU A 1 110 ? 20.878 2.063 -11.736 1.00 98.19 110 GLU A N 1
ATOM 839 C CA . GLU A 1 110 ? 19.617 2.607 -11.230 1.00 98.19 110 GLU A CA 1
ATOM 840 C C . GLU A 1 110 ? 18.447 2.308 -12.172 1.00 98.19 110 GLU A C 1
ATOM 842 O O . GLU A 1 110 ? 17.374 1.889 -11.719 1.00 98.19 110 GLU A O 1
ATOM 847 N N . ALA A 1 111 ? 18.664 2.492 -13.479 1.00 98.44 111 ALA A N 1
ATOM 848 C CA . ALA A 1 111 ? 17.679 2.239 -14.521 1.00 98.44 111 ALA A CA 1
ATOM 849 C C . ALA A 1 111 ? 17.383 0.740 -14.635 1.00 98.44 111 ALA A C 1
ATOM 851 O O . ALA A 1 111 ? 16.215 0.335 -14.660 1.00 98.44 111 ALA A O 1
ATOM 852 N N . ASN A 1 112 ? 18.426 -0.100 -14.632 1.00 98.69 112 ASN A N 1
ATOM 853 C CA . ASN A 1 112 ? 18.270 -1.554 -14.681 1.00 98.69 112 ASN A CA 1
ATOM 854 C C . ASN A 1 112 ? 17.504 -2.083 -13.451 1.00 98.69 112 ASN A C 1
ATOM 856 O O . ASN A 1 112 ? 16.556 -2.863 -13.587 1.00 98.69 112 ASN A O 1
ATOM 860 N N . ILE A 1 113 ? 17.863 -1.626 -12.244 1.00 98.38 113 ILE A N 1
ATOM 861 C CA . ILE A 1 113 ? 17.198 -1.986 -10.981 1.00 98.38 113 ILE A CA 1
ATOM 862 C C . ILE A 1 113 ? 15.734 -1.519 -10.994 1.00 98.38 113 ILE A C 1
ATOM 864 O O . ILE A 1 113 ? 14.840 -2.280 -10.610 1.00 98.38 113 ILE A O 1
ATOM 868 N N . ALA A 1 114 ? 15.454 -0.296 -11.453 1.00 97.50 114 ALA A N 1
ATOM 869 C CA . ALA A 1 114 ? 14.096 0.238 -11.544 1.00 97.50 114 ALA A CA 1
ATOM 870 C C . ALA A 1 114 ? 13.216 -0.554 -12.530 1.00 97.50 114 ALA A C 1
ATOM 872 O O . ALA A 1 114 ? 12.084 -0.917 -12.187 1.00 97.50 114 ALA A O 1
ATOM 873 N N . ALA A 1 115 ? 13.744 -0.900 -13.708 1.00 98.19 115 ALA A N 1
ATOM 874 C CA . ALA A 1 115 ? 13.055 -1.740 -14.687 1.00 98.19 115 ALA A CA 1
ATOM 875 C C . ALA A 1 115 ? 12.792 -3.158 -14.149 1.00 98.19 115 ALA A C 1
ATOM 877 O O . ALA A 1 115 ? 11.673 -3.663 -14.267 1.00 98.19 115 ALA A O 1
ATOM 878 N N . MET A 1 116 ? 13.773 -3.776 -13.482 1.00 97.69 116 MET A N 1
ATOM 879 C CA . MET A 1 116 ? 13.627 -5.097 -12.854 1.00 97.69 116 MET A CA 1
ATOM 880 C C . MET A 1 116 ? 12.618 -5.102 -11.696 1.00 97.69 116 MET A C 1
ATOM 882 O O . MET A 1 116 ? 11.838 -6.046 -11.561 1.00 97.69 116 MET A O 1
ATOM 886 N N . LYS A 1 117 ? 12.537 -4.028 -10.902 1.00 94.06 117 LYS A N 1
ATOM 887 C CA . LYS A 1 117 ? 11.480 -3.863 -9.887 1.00 94.06 117 LYS A CA 1
ATOM 888 C C . LYS A 1 117 ? 10.089 -3.763 -10.516 1.00 94.06 117 LYS A C 1
ATOM 890 O O . LYS A 1 117 ? 9.137 -4.322 -9.969 1.00 94.06 117 LYS A O 1
ATOM 895 N N . TYR A 1 118 ? 9.955 -3.092 -11.663 1.00 95.62 118 TYR A N 1
ATOM 896 C CA . TYR A 1 118 ? 8.672 -3.013 -12.364 1.00 95.62 118 TYR A CA 1
ATOM 897 C C . TYR A 1 118 ? 8.278 -4.337 -13.027 1.00 95.62 118 TYR A C 1
ATOM 899 O O . TYR A 1 118 ? 7.122 -4.742 -12.914 1.00 95.62 118 TYR A O 1
ATOM 907 N N . LEU A 1 119 ? 9.240 -5.064 -13.601 1.00 95.00 119 LEU A N 1
ATOM 908 C CA . LEU A 1 119 ? 9.080 -6.447 -14.066 1.00 95.00 119 LEU A CA 1
ATOM 909 C C . LEU A 1 119 ? 8.530 -7.369 -12.969 1.00 95.00 119 LEU A C 1
ATOM 911 O O . LEU A 1 119 ? 7.529 -8.060 -13.165 1.00 95.00 119 LEU A O 1
ATOM 915 N N . GLU A 1 120 ? 9.141 -7.335 -11.786 1.00 90.56 120 GLU A N 1
ATOM 916 C CA . GLU A 1 120 ? 8.710 -8.122 -10.630 1.00 90.56 120 GLU A CA 1
ATOM 917 C C . GLU A 1 120 ? 7.304 -7.751 -10.132 1.00 90.56 120 GLU A C 1
ATOM 919 O O . GLU A 1 120 ? 6.528 -8.631 -9.751 1.00 90.56 120 GLU A O 1
ATOM 924 N N . TYR A 1 121 ? 6.938 -6.467 -10.189 1.00 90.06 121 TYR A N 1
ATOM 925 C CA . TYR A 1 121 ? 5.590 -5.995 -9.863 1.00 90.06 121 TYR A CA 1
ATOM 926 C C . TYR A 1 121 ? 4.535 -6.432 -10.902 1.00 90.06 121 TYR A C 1
ATOM 928 O O . TYR A 1 121 ? 3.430 -6.851 -10.529 1.00 90.06 121 TYR A O 1
ATOM 936 N N . ILE A 1 122 ? 4.847 -6.315 -12.199 1.00 91.94 122 ILE A N 1
ATOM 937 C CA . ILE A 1 122 ? 3.871 -6.473 -13.286 1.00 91.94 122 ILE A CA 1
ATOM 938 C C . ILE A 1 122 ? 3.617 -7.936 -13.658 1.00 91.94 122 ILE A C 1
ATOM 940 O O . ILE A 1 122 ? 2.536 -8.249 -14.157 1.00 91.94 122 ILE A O 1
ATOM 944 N N . LYS A 1 123 ? 4.561 -8.847 -13.376 1.00 90.44 123 LYS A N 1
ATOM 945 C CA . LYS A 1 123 ? 4.551 -10.226 -13.896 1.00 90.44 123 LYS A CA 1
ATOM 946 C C . LYS A 1 123 ? 3.257 -11.011 -13.683 1.00 90.44 123 LYS A C 1
ATOM 948 O O . LYS A 1 123 ? 2.914 -11.811 -14.538 1.00 90.44 123 LYS A O 1
ATOM 953 N N . ASN A 1 124 ? 2.516 -10.765 -12.602 1.00 87.44 124 ASN A N 1
ATOM 954 C CA . ASN A 1 124 ? 1.264 -11.470 -12.286 1.00 87.44 124 ASN A CA 1
ATOM 955 C C . ASN A 1 124 ? 0.011 -10.586 -12.470 1.00 87.44 124 ASN A C 1
ATOM 957 O O . ASN A 1 124 ? -1.001 -10.800 -11.800 1.00 87.44 124 ASN A O 1
ATOM 961 N N . LYS A 1 125 ? 0.075 -9.540 -13.305 1.00 88.38 125 LYS A N 1
ATOM 962 C CA . LYS A 1 125 ? -1.037 -8.607 -13.550 1.00 88.38 125 LYS A CA 1
ATOM 963 C C . LYS A 1 125 ? -1.661 -8.826 -14.927 1.00 88.38 125 LYS A C 1
ATOM 965 O O . LYS A 1 125 ? -0.959 -9.022 -15.912 1.00 88.38 125 LYS A O 1
ATOM 970 N N . SER A 1 126 ? -2.983 -8.690 -14.990 1.00 90.44 126 SER A N 1
ATOM 971 C CA . SER A 1 126 ? -3.753 -8.652 -16.237 1.00 90.44 126 SER A CA 1
ATOM 972 C C . SER A 1 126 ? -4.148 -7.216 -16.574 1.00 90.44 126 SER A C 1
ATOM 974 O O . SER A 1 126 ? -4.525 -6.454 -15.685 1.00 90.44 126 SER A O 1
ATOM 976 N N . PHE A 1 127 ? -4.070 -6.856 -17.853 1.00 92.94 127 PHE A N 1
ATOM 977 C CA . PHE A 1 127 ? -4.410 -5.537 -18.392 1.00 92.94 127 PHE A CA 1
ATOM 978 C C . PHE A 1 127 ? -4.663 -5.632 -19.906 1.00 92.94 127 PHE A C 1
ATOM 980 O O . PHE A 1 127 ? -4.293 -6.625 -20.535 1.00 92.94 127 PHE A O 1
ATOM 987 N N . ASN A 1 128 ? -5.301 -4.610 -20.483 1.00 94.88 128 ASN A N 1
ATOM 988 C CA . ASN A 1 128 ? -5.531 -4.497 -21.926 1.00 94.88 128 ASN A CA 1
ATOM 989 C C . ASN A 1 128 ? -4.433 -3.636 -22.567 1.00 94.88 128 ASN A C 1
ATOM 991 O O . ASN A 1 128 ? -4.278 -2.472 -22.204 1.00 94.88 128 ASN A O 1
ATOM 995 N N . GLY A 1 129 ? -3.704 -4.198 -23.527 1.00 97.06 129 GLY A N 1
ATOM 996 C CA . GLY A 1 129 ? -2.527 -3.588 -24.149 1.00 97.06 129 GLY A CA 1
ATOM 997 C C . GLY A 1 129 ? -1.314 -4.512 -24.086 1.00 97.06 129 GLY A C 1
ATOM 998 O O . GLY A 1 129 ? -1.376 -5.597 -23.504 1.00 97.06 129 GLY A O 1
ATOM 999 N N . ILE A 1 130 ? -0.207 -4.092 -24.699 1.00 98.06 130 ILE A N 1
ATOM 1000 C CA . ILE A 1 130 ? 1.036 -4.871 -24.750 1.00 98.06 130 ILE A CA 1
ATOM 1001 C C . ILE A 1 130 ? 2.176 -4.045 -24.167 1.00 98.06 130 ILE A C 1
ATOM 1003 O O . ILE A 1 130 ? 2.423 -2.914 -24.586 1.00 98.06 130 ILE A O 1
ATOM 1007 N N . LEU A 1 131 ? 2.887 -4.640 -23.220 1.00 98.50 131 LEU A N 1
ATOM 1008 C CA . LEU A 1 131 ? 4.038 -4.046 -22.560 1.00 98.50 131 LEU A CA 1
ATOM 1009 C C . LEU A 1 131 ? 5.274 -4.889 -22.868 1.00 98.50 131 LEU A C 1
ATOM 1011 O O . LEU A 1 131 ? 5.317 -6.073 -22.540 1.00 98.50 131 LEU A O 1
ATOM 1015 N N . TYR A 1 132 ? 6.275 -4.268 -23.479 1.00 98.81 132 TYR A N 1
ATOM 1016 C CA . TYR A 1 132 ? 7.606 -4.828 -23.661 1.00 98.81 132 TYR A CA 1
ATOM 1017 C C . TYR A 1 132 ? 8.565 -4.186 -22.659 1.00 98.81 132 TYR A C 1
ATOM 1019 O O . TYR A 1 132 ? 8.509 -2.973 -22.455 1.00 98.81 132 TYR A O 1
ATOM 1027 N N . ILE A 1 133 ? 9.453 -4.969 -22.048 1.00 98.81 133 ILE A N 1
ATOM 1028 C CA . ILE A 1 133 ? 10.518 -4.450 -21.178 1.00 98.81 133 ILE A CA 1
ATOM 1029 C C . ILE A 1 133 ? 11.845 -5.112 -21.543 1.00 98.81 133 ILE A C 1
ATOM 1031 O O . ILE A 1 133 ? 11.948 -6.339 -21.527 1.00 98.81 133 ILE A O 1
ATOM 1035 N N . ILE A 1 134 ? 12.849 -4.286 -21.827 1.00 98.88 134 ILE A N 1
ATOM 1036 C CA . ILE A 1 134 ? 14.260 -4.647 -21.976 1.00 98.88 134 ILE A CA 1
ATOM 1037 C C . ILE A 1 134 ? 14.975 -4.150 -20.707 1.00 98.88 134 ILE A C 1
ATOM 1039 O O . ILE A 1 134 ? 15.269 -2.958 -20.613 1.00 98.88 134 ILE A O 1
ATOM 1043 N N . PRO A 1 135 ? 15.199 -5.008 -19.691 1.00 98.38 135 PRO A N 1
ATOM 1044 C CA . PRO A 1 135 ? 15.775 -4.578 -18.413 1.00 98.38 135 PRO A CA 1
ATOM 1045 C C . PRO A 1 135 ? 17.265 -4.238 -18.481 1.00 98.38 135 PRO A C 1
ATOM 1047 O O . PRO A 1 135 ? 17.753 -3.513 -17.621 1.00 98.38 135 PRO A O 1
ATOM 1050 N N . PHE A 1 136 ? 17.969 -4.781 -19.475 1.00 98.62 136 PHE A N 1
ATOM 1051 C CA . PHE A 1 136 ? 19.398 -4.603 -19.709 1.00 98.62 136 PHE A CA 1
ATOM 1052 C C . PHE A 1 136 ? 19.602 -4.456 -21.216 1.00 98.62 136 PHE A C 1
ATOM 1054 O O . PHE A 1 136 ? 19.598 -5.460 -21.933 1.00 98.62 136 PHE A O 1
ATOM 1061 N N . ALA A 1 137 ? 19.715 -3.225 -21.718 1.00 98.44 137 ALA A N 1
ATOM 1062 C CA . ALA A 1 137 ? 19.849 -2.997 -23.155 1.00 98.44 137 ALA A CA 1
ATOM 1063 C C . ALA A 1 137 ? 21.179 -3.541 -23.705 1.00 98.44 137 ALA A C 1
ATOM 1065 O O . ALA A 1 137 ? 21.157 -4.198 -24.749 1.00 98.44 137 ALA A O 1
ATOM 1066 N N . ILE A 1 138 ? 22.292 -3.376 -22.974 1.00 98.50 138 ILE A N 1
ATOM 1067 C CA . ILE A 1 138 ? 23.602 -3.963 -23.314 1.00 98.50 138 ILE A CA 1
ATOM 1068 C C . ILE A 1 138 ? 24.156 -4.805 -22.143 1.00 98.50 138 ILE A C 1
ATOM 1070 O O . ILE A 1 138 ? 24.981 -4.322 -21.367 1.00 98.50 138 ILE A O 1
ATOM 1074 N N . PRO A 1 139 ? 23.756 -6.085 -21.999 1.00 98.62 139 PRO A N 1
ATOM 1075 C CA . PRO A 1 139 ? 24.169 -6.916 -20.864 1.00 98.62 139 PRO A CA 1
ATOM 1076 C C . PRO A 1 139 ? 25.680 -7.086 -20.664 1.00 98.62 139 PRO A C 1
ATOM 1078 O O . PRO A 1 139 ? 26.119 -7.205 -19.521 1.00 98.62 139 PRO A O 1
ATOM 1081 N N . THR A 1 140 ? 26.475 -7.111 -21.740 1.00 98.06 140 THR A N 1
ATOM 1082 C CA . THR A 1 140 ? 27.946 -7.155 -21.643 1.00 98.06 140 THR A CA 1
ATOM 1083 C C . THR A 1 140 ? 28.519 -5.890 -21.002 1.00 98.06 140 THR A C 1
ATOM 1085 O O . THR A 1 140 ? 29.302 -5.984 -20.059 1.00 98.06 140 THR A O 1
ATOM 1088 N N . ASP A 1 141 ? 28.044 -4.710 -21.406 1.00 98.12 141 ASP A N 1
ATOM 1089 C CA . ASP A 1 141 ? 28.526 -3.444 -20.856 1.00 98.12 141 ASP A CA 1
ATOM 1090 C C . ASP A 1 141 ? 28.017 -3.252 -19.418 1.00 98.12 141 ASP A C 1
ATOM 1092 O O . ASP A 1 141 ? 28.785 -2.805 -18.569 1.00 98.12 141 ASP A O 1
ATOM 1096 N N . THR A 1 142 ? 26.786 -3.679 -19.087 1.00 98.31 142 THR A N 1
ATOM 1097 C CA . THR A 1 142 ? 26.311 -3.690 -17.688 1.00 98.31 142 THR A CA 1
ATOM 1098 C C . THR A 1 142 ? 27.163 -4.599 -16.807 1.00 98.31 142 THR A C 1
ATOM 1100 O O . THR A 1 142 ? 27.558 -4.192 -15.717 1.00 98.31 142 THR A O 1
ATOM 1103 N N . ALA A 1 143 ? 27.495 -5.809 -17.273 1.00 98.25 143 ALA A N 1
ATOM 1104 C CA . ALA A 1 143 ? 28.335 -6.756 -16.534 1.00 98.25 143 ALA A CA 1
ATOM 1105 C C . ALA A 1 143 ? 29.754 -6.227 -16.250 1.00 98.25 143 ALA A C 1
ATOM 1107 O O . ALA A 1 143 ? 30.375 -6.660 -15.281 1.00 98.25 143 ALA A O 1
ATOM 1108 N N . LEU A 1 144 ? 30.251 -5.313 -17.089 1.00 97.38 144 LEU A N 1
ATOM 1109 C CA . LEU A 1 144 ? 31.560 -4.661 -16.972 1.00 97.38 144 LEU A CA 1
ATOM 1110 C C . LEU A 1 144 ? 31.500 -3.271 -16.314 1.00 97.38 144 LEU A C 1
ATOM 1112 O O . LEU A 1 144 ? 32.544 -2.655 -16.125 1.00 97.38 144 LEU A O 1
ATOM 1116 N N . ASN A 1 145 ? 30.302 -2.768 -15.998 1.00 96.69 145 ASN A N 1
ATOM 1117 C CA . ASN A 1 145 ? 30.056 -1.377 -15.610 1.00 96.69 145 ASN A CA 1
ATOM 1118 C C . ASN A 1 145 ? 30.654 -0.344 -16.601 1.00 96.69 145 ASN A C 1
ATOM 1120 O O . ASN A 1 145 ? 31.289 0.640 -16.224 1.00 96.69 145 ASN A O 1
ATOM 1124 N N . SER A 1 146 ? 30.494 -0.600 -17.905 1.00 96.19 146 SER A N 1
ATOM 1125 C CA . SER A 1 146 ? 31.044 0.225 -18.990 1.00 96.19 146 SER A CA 1
ATOM 1126 C C . SER A 1 146 ? 30.004 1.185 -19.566 1.00 96.19 146 SER A C 1
ATOM 1128 O O . SER A 1 146 ? 28.873 0.795 -19.849 1.00 96.19 146 SER A O 1
ATOM 1130 N N . ARG A 1 147 ? 30.392 2.441 -19.823 1.00 94.38 147 ARG A N 1
ATOM 1131 C CA . ARG A 1 147 ? 29.520 3.421 -20.497 1.00 94.38 147 ARG A CA 1
ATOM 1132 C C . ARG A 1 147 ? 29.496 3.287 -22.023 1.00 94.38 147 ARG A C 1
ATOM 1134 O O . ARG A 1 147 ? 28.481 3.585 -22.647 1.00 94.38 147 ARG A O 1
ATOM 1141 N N . ASN A 1 148 ? 30.617 2.884 -22.620 1.00 94.06 148 ASN A N 1
ATOM 1142 C CA . ASN A 1 148 ? 30.850 3.002 -24.059 1.00 94.06 148 ASN A CA 1
ATOM 1143 C C . ASN A 1 148 ? 30.793 1.642 -24.757 1.00 94.06 148 ASN A C 1
ATOM 1145 O O . ASN A 1 148 ? 31.636 0.775 -24.519 1.00 94.06 148 ASN A O 1
ATOM 1149 N N . TYR A 1 149 ? 29.884 1.517 -25.720 1.00 93.50 149 TYR A N 1
ATOM 1150 C CA . TYR A 1 149 ? 29.795 0.364 -26.603 1.00 93.50 149 TYR A CA 1
ATOM 1151 C C . TYR A 1 149 ? 30.858 0.471 -27.700 1.00 93.50 149 TYR A C 1
ATOM 1153 O O . TYR A 1 149 ? 30.787 1.342 -28.572 1.00 93.50 149 TYR A O 1
ATOM 1161 N N . LYS A 1 150 ? 31.861 -0.417 -27.671 1.00 92.38 150 LYS A N 1
ATOM 1162 C CA . LYS A 1 150 ? 32.961 -0.461 -28.662 1.00 92.38 150 LYS A CA 1
ATOM 1163 C C . LYS A 1 150 ? 33.622 0.916 -28.880 1.00 92.38 150 LYS A C 1
ATOM 1165 O O . LYS A 1 150 ? 33.866 1.331 -30.012 1.00 92.38 150 LYS A O 1
ATOM 1170 N N . GLY A 1 151 ? 33.865 1.641 -27.784 1.00 92.75 151 GLY A N 1
ATOM 1171 C CA . GLY A 1 151 ? 34.509 2.961 -27.792 1.00 92.75 151 GLY A CA 1
ATOM 1172 C C . GLY A 1 151 ? 33.627 4.136 -28.239 1.00 92.75 151 GLY A C 1
ATOM 1173 O O . GLY A 1 151 ? 34.134 5.246 -28.357 1.00 92.75 151 GLY A O 1
ATOM 1174 N N . GLN A 1 152 ? 32.328 3.929 -28.478 1.00 94.75 152 GLN A N 1
ATOM 1175 C CA . GLN A 1 152 ? 31.364 4.986 -28.811 1.00 94.75 152 GLN A CA 1
ATOM 1176 C C . GLN A 1 152 ? 30.249 5.060 -27.759 1.00 94.75 152 GLN A C 1
ATOM 1178 O O . GLN A 1 152 ? 29.889 4.049 -27.157 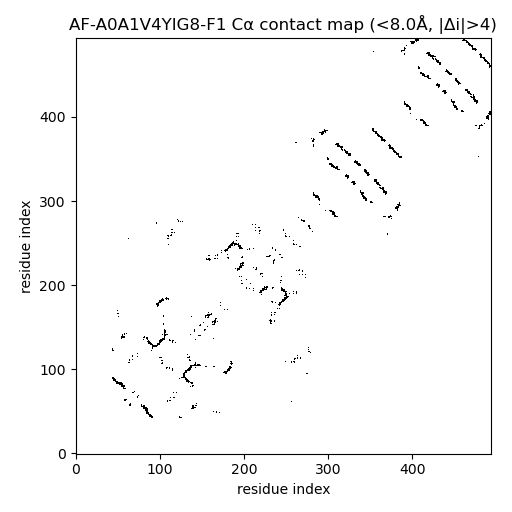1.00 94.75 152 GLN A O 1
ATOM 1183 N N . ASP A 1 153 ? 29.663 6.246 -27.577 1.00 95.12 153 ASP A N 1
ATOM 1184 C CA . ASP A 1 153 ? 28.428 6.415 -26.803 1.00 95.12 153 ASP A CA 1
ATOM 1185 C C . ASP A 1 153 ? 27.271 5.702 -27.551 1.00 95.12 153 ASP A C 1
ATOM 1187 O O . ASP A 1 153 ? 26.933 6.101 -28.676 1.00 95.12 153 ASP A O 1
ATOM 1191 N N . PRO A 1 154 ? 26.663 4.640 -26.980 1.00 95.69 154 PRO A N 1
ATOM 1192 C CA . PRO A 1 154 ? 25.594 3.876 -27.628 1.00 95.69 154 PRO A CA 1
ATOM 1193 C C . PRO A 1 154 ? 24.328 4.711 -27.880 1.00 95.69 154 PRO A C 1
ATOM 1195 O O . PRO A 1 154 ? 23.615 4.459 -28.856 1.00 95.69 154 PRO A O 1
ATOM 1198 N N . ASN A 1 155 ? 24.082 5.743 -27.068 1.00 93.88 155 ASN A N 1
ATOM 1199 C CA . ASN A 1 155 ? 22.998 6.709 -27.226 1.00 93.88 155 ASN A CA 1
ATOM 1200 C C . ASN A 1 155 ? 23.408 7.929 -28.081 1.00 93.88 155 ASN A C 1
ATOM 1202 O O . ASN A 1 155 ? 22.777 8.982 -28.013 1.00 93.88 155 ASN A O 1
ATOM 1206 N N . ARG A 1 156 ? 24.467 7.819 -28.892 1.00 94.94 156 ARG A N 1
ATOM 1207 C CA . ARG A 1 156 ? 24.809 8.766 -29.978 1.00 94.94 156 ARG A CA 1
ATOM 1208 C C . ARG A 1 156 ? 24.892 8.102 -31.348 1.00 94.94 156 ARG A C 1
ATOM 1210 O O . ARG A 1 156 ? 25.173 8.760 -32.348 1.00 94.94 156 ARG A O 1
ATOM 1217 N N . ILE A 1 157 ? 24.640 6.795 -31.408 1.00 96.19 157 ILE A N 1
ATOM 1218 C CA . ILE A 1 157 ? 24.784 5.984 -32.621 1.00 96.19 157 ILE A CA 1
ATOM 1219 C C . ILE A 1 157 ? 23.572 5.087 -32.905 1.00 96.19 157 ILE A C 1
ATOM 1221 O O . ILE A 1 157 ? 23.663 4.215 -33.766 1.00 96.19 157 ILE A O 1
ATOM 1225 N N . ALA A 1 158 ? 22.421 5.315 -32.260 1.00 96.50 158 ALA A N 1
ATOM 1226 C CA . ALA A 1 158 ? 21.190 4.541 -32.480 1.00 96.50 158 ALA A CA 1
ATOM 1227 C C . ALA A 1 158 ? 20.608 4.694 -33.906 1.00 96.50 158 ALA A C 1
ATOM 1229 O O . ALA A 1 158 ? 19.709 3.956 -34.308 1.00 96.50 158 ALA A O 1
ATOM 1230 N N . ASN A 1 159 ? 21.139 5.633 -34.695 1.00 95.38 159 ASN A N 1
ATOM 1231 C CA . ASN A 1 159 ? 20.891 5.784 -36.129 1.00 95.38 159 ASN A CA 1
ATOM 1232 C C . ASN A 1 159 ? 21.750 4.852 -37.014 1.00 95.38 159 ASN A C 1
ATOM 1234 O O . ASN A 1 159 ? 21.402 4.646 -38.178 1.00 95.38 159 ASN A O 1
ATOM 1238 N N . LYS A 1 160 ? 22.858 4.294 -36.506 1.00 96.88 160 LYS A N 1
ATOM 1239 C CA . LYS A 1 160 ? 23.745 3.381 -37.247 1.00 96.88 160 LYS A CA 1
ATOM 1240 C C . LYS A 1 160 ? 23.225 1.944 -37.133 1.00 96.88 160 LYS A C 1
ATOM 1242 O O . LYS A 1 160 ? 22.931 1.477 -36.033 1.00 96.88 160 LYS A O 1
ATOM 1247 N N . LYS A 1 161 ? 23.138 1.230 -38.264 1.00 95.19 161 LYS A N 1
ATOM 1248 C CA . LYS A 1 161 ? 22.676 -0.171 -38.316 1.00 95.19 161 LYS A CA 1
ATOM 1249 C C . LYS A 1 161 ? 23.493 -1.073 -37.380 1.00 95.19 161 LYS A C 1
ATOM 1251 O O . LYS A 1 161 ? 24.694 -0.874 -37.234 1.00 95.19 161 LYS A O 1
ATOM 1256 N N . ALA A 1 162 ? 22.835 -2.084 -36.809 1.00 91.56 162 ALA A N 1
ATOM 1257 C CA . ALA A 1 162 ? 23.426 -3.087 -35.913 1.00 91.56 162 ALA A CA 1
ATOM 1258 C C . ALA A 1 162 ? 24.107 -2.530 -34.641 1.00 91.56 162 ALA A C 1
ATOM 1260 O O . ALA A 1 162 ? 24.905 -3.222 -34.011 1.00 91.56 162 ALA A O 1
ATOM 1261 N N . THR A 1 163 ? 23.776 -1.302 -34.232 1.00 97.44 163 THR A N 1
ATOM 1262 C CA . THR A 1 163 ? 24.055 -0.821 -32.871 1.00 97.44 163 THR A CA 1
ATOM 1263 C C . THR A 1 163 ? 22.931 -1.242 -31.916 1.00 97.44 163 THR A C 1
ATOM 1265 O O . THR A 1 163 ? 21.801 -1.456 -32.370 1.00 97.44 163 THR A O 1
ATOM 1268 N N . PRO A 1 164 ? 23.181 -1.312 -30.594 1.00 97.69 164 PRO A N 1
ATOM 1269 C CA . PRO A 1 164 ? 22.156 -1.680 -29.616 1.00 97.69 164 PRO A CA 1
ATOM 1270 C C . PRO A 1 164 ? 20.904 -0.799 -29.703 1.00 97.69 164 PRO A C 1
ATOM 1272 O O . PRO A 1 164 ? 19.790 -1.310 -29.822 1.00 97.69 164 PRO A O 1
ATOM 1275 N N . GLY A 1 165 ? 21.086 0.527 -29.752 1.00 97.62 165 GLY A N 1
ATOM 1276 C CA . GLY A 1 165 ? 19.987 1.486 -29.887 1.00 97.62 165 GLY A CA 1
ATOM 1277 C C . GLY A 1 165 ? 19.184 1.293 -31.177 1.00 97.62 165 GLY A C 1
ATOM 1278 O O . GLY A 1 165 ? 17.954 1.289 -31.141 1.00 97.62 165 GLY A O 1
ATOM 1279 N N . TYR A 1 166 ? 19.855 1.040 -32.307 1.00 98.06 166 TYR A N 1
ATOM 1280 C CA . TYR A 1 166 ? 19.182 0.721 -33.568 1.00 98.06 166 TYR A CA 1
ATOM 12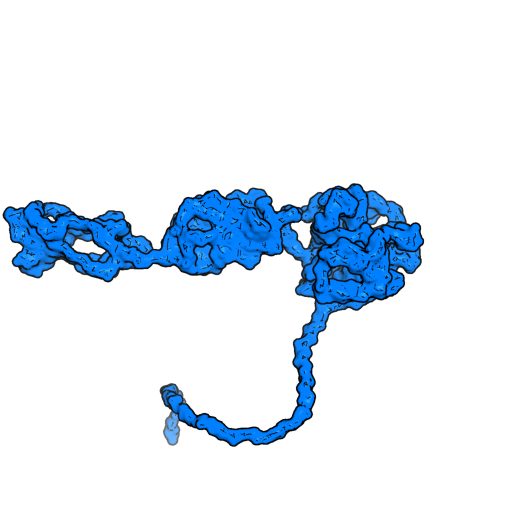81 C C . TYR A 1 166 ? 18.343 -0.559 -33.455 1.00 98.06 166 TYR A C 1
ATOM 1283 O O . TYR A 1 166 ? 17.175 -0.566 -33.843 1.00 98.06 166 TYR A O 1
ATOM 1291 N N . ASN A 1 167 ? 18.901 -1.628 -32.880 1.00 98.25 167 ASN A N 1
ATOM 1292 C CA . ASN A 1 167 ? 18.221 -2.918 -32.748 1.00 98.25 167 ASN A CA 1
ATOM 1293 C C . ASN A 1 167 ? 16.973 -2.818 -31.845 1.00 98.25 167 ASN A C 1
ATOM 1295 O O . ASN A 1 167 ? 15.920 -3.358 -32.193 1.00 98.25 167 ASN A O 1
ATOM 1299 N N . ILE A 1 168 ? 17.038 -2.035 -30.763 1.00 98.56 168 ILE A N 1
ATOM 1300 C CA . ILE A 1 168 ? 15.896 -1.722 -29.882 1.00 98.56 168 ILE A CA 1
ATOM 1301 C C . ILE A 1 168 ? 14.785 -0.979 -30.638 1.00 98.56 168 ILE A C 1
ATOM 1303 O O . ILE A 1 168 ? 13.609 -1.334 -30.532 1.00 98.56 168 ILE A O 1
ATOM 1307 N N . ILE A 1 169 ? 15.138 0.020 -31.451 1.00 98.44 169 ILE A N 1
ATOM 1308 C CA . ILE A 1 169 ? 14.165 0.793 -32.235 1.00 98.44 169 ILE A CA 1
ATOM 1309 C C . ILE A 1 169 ? 13.530 -0.064 -33.333 1.00 98.44 169 ILE A C 1
ATOM 1311 O O . ILE A 1 169 ? 12.319 0.006 -33.548 1.00 98.44 169 ILE A O 1
ATOM 1315 N N . GLN A 1 170 ? 14.317 -0.899 -34.013 1.00 98.31 170 GLN A N 1
ATOM 1316 C CA . GLN A 1 170 ? 13.793 -1.823 -35.016 1.00 98.31 170 GLN A CA 1
ATOM 1317 C C . GLN A 1 170 ? 12.870 -2.870 -34.380 1.00 98.31 170 GLN A C 1
ATOM 1319 O O . GLN A 1 170 ? 11.806 -3.144 -34.934 1.00 98.31 170 GLN A O 1
ATOM 1324 N N . PHE A 1 171 ? 13.196 -3.385 -33.189 1.00 98.62 171 PHE A N 1
ATOM 1325 C CA . PHE A 1 171 ? 12.281 -4.224 -32.412 1.00 98.62 171 PHE A CA 1
ATOM 1326 C C . PHE A 1 171 ? 10.968 -3.487 -32.097 1.00 98.62 171 PHE A C 1
ATOM 1328 O O . PHE A 1 171 ? 9.886 -4.036 -32.326 1.00 98.62 171 PHE A O 1
ATOM 1335 N N . ALA A 1 172 ? 11.046 -2.238 -31.626 1.00 98.62 172 ALA A N 1
ATOM 1336 C CA . ALA A 1 172 ? 9.878 -1.419 -31.305 1.00 98.62 172 ALA A CA 1
ATOM 1337 C C . ALA A 1 172 ? 8.975 -1.209 -32.536 1.00 98.62 172 ALA A C 1
ATOM 1339 O O . ALA A 1 172 ? 7.774 -1.495 -32.490 1.00 98.62 172 ALA A O 1
ATOM 1340 N N . ARG A 1 173 ? 9.571 -0.797 -33.662 1.00 98.31 173 ARG A N 1
ATOM 1341 C CA . ARG A 1 173 ? 8.900 -0.615 -34.957 1.00 98.31 173 ARG A CA 1
ATOM 1342 C C . ARG A 1 173 ? 8.222 -1.904 -35.425 1.00 98.31 173 ARG A C 1
ATOM 1344 O O . ARG A 1 173 ? 7.030 -1.886 -35.721 1.00 98.31 173 ARG A O 1
ATOM 1351 N N . ASN A 1 174 ? 8.950 -3.021 -35.442 1.00 98.25 174 ASN A N 1
ATOM 1352 C CA . ASN A 1 174 ? 8.450 -4.307 -35.940 1.00 98.25 174 ASN A CA 1
ATOM 1353 C C . ASN A 1 174 ? 7.299 -4.873 -35.084 1.00 98.25 174 ASN A C 1
ATOM 1355 O O . ASN A 1 174 ? 6.461 -5.610 -35.594 1.00 98.25 174 ASN A O 1
ATOM 1359 N N . ASN A 1 175 ? 7.214 -4.499 -33.802 1.00 98.00 175 ASN A N 1
ATOM 1360 C CA . ASN A 1 175 ? 6.121 -4.892 -32.905 1.00 98.00 175 ASN A CA 1
ATOM 1361 C C . ASN A 1 175 ? 4.956 -3.874 -32.852 1.00 98.00 175 ASN A C 1
ATOM 1363 O O . ASN A 1 175 ? 3.964 -4.088 -32.136 1.00 98.00 175 ASN A O 1
ATOM 1367 N N . GLY A 1 176 ? 5.047 -2.779 -33.618 1.00 97.81 176 GLY A N 1
ATOM 1368 C CA . GLY A 1 176 ? 4.050 -1.708 -33.664 1.00 97.81 176 GLY A CA 1
ATOM 1369 C C . GLY A 1 176 ? 3.944 -0.919 -32.357 1.00 97.81 176 GLY A C 1
ATOM 1370 O O . GLY A 1 176 ? 2.843 -0.527 -31.968 1.00 97.81 176 GLY A O 1
ATOM 1371 N N . VAL A 1 177 ? 5.056 -0.749 -31.640 1.00 98.56 177 VAL A N 1
ATOM 1372 C CA . VAL A 1 177 ? 5.128 0.034 -30.400 1.00 98.56 177 VAL A CA 1
ATOM 1373 C C . VAL A 1 177 ? 4.750 1.494 -30.674 1.00 98.56 177 VAL A C 1
ATOM 1375 O O . VAL A 1 177 ? 5.220 2.101 -31.630 1.00 98.56 177 VAL A O 1
ATOM 1378 N N . GLN A 1 178 ? 3.890 2.057 -29.826 1.00 98.38 178 GLN A N 1
ATOM 1379 C CA . GLN A 1 178 ? 3.355 3.419 -29.964 1.00 98.38 178 GLN A CA 1
ATOM 1380 C C . GLN A 1 178 ? 4.065 4.424 -29.048 1.00 98.38 178 GLN A C 1
ATOM 1382 O O . GLN A 1 178 ? 4.109 5.620 -29.355 1.00 98.38 178 GLN A O 1
ATOM 1387 N N . TYR A 1 179 ? 4.592 3.920 -27.930 1.00 98.69 179 TYR A N 1
ATOM 1388 C CA . TYR A 1 179 ? 5.295 4.666 -26.896 1.00 98.69 179 TYR A CA 1
ATOM 1389 C C . TYR A 1 179 ? 6.596 3.945 -26.542 1.00 98.69 179 TYR A C 1
ATOM 1391 O O . TYR A 1 179 ? 6.577 2.733 -26.330 1.00 98.69 179 TYR A O 1
ATOM 1399 N N . LEU A 1 180 ? 7.704 4.674 -26.447 1.00 98.69 180 LEU A N 1
ATOM 1400 C CA . LEU A 1 180 ? 8.981 4.155 -25.960 1.00 98.69 180 LEU A CA 1
ATOM 1401 C C . LEU A 1 180 ? 9.409 4.974 -24.738 1.00 98.69 180 LEU A C 1
ATOM 1403 O O . LEU A 1 180 ? 9.365 6.205 -24.751 1.00 98.69 180 LEU A O 1
ATOM 1407 N N . LEU A 1 181 ? 9.759 4.271 -23.666 1.00 98.69 181 LEU A N 1
ATOM 1408 C CA . LEU A 1 181 ? 10.293 4.825 -22.432 1.00 98.69 181 LEU A CA 1
ATOM 1409 C C . LEU A 1 181 ? 11.763 4.420 -22.332 1.00 98.69 181 LEU A C 1
ATOM 1411 O O . LEU A 1 181 ? 12.076 3.240 -22.171 1.00 98.69 181 LEU A O 1
ATOM 1415 N N . ASP A 1 182 ? 12.635 5.403 -22.499 1.00 97.94 182 ASP A N 1
ATOM 1416 C CA . ASP A 1 182 ? 14.087 5.253 -22.574 1.00 97.94 182 ASP A CA 1
ATOM 1417 C C . ASP A 1 182 ? 14.663 5.594 -21.191 1.00 97.94 182 ASP A C 1
ATOM 1419 O O . ASP A 1 182 ? 14.572 6.740 -20.763 1.00 97.94 182 ASP A O 1
ATOM 1423 N N . VAL A 1 183 ? 15.126 4.606 -20.424 1.00 98.56 183 VAL A N 1
ATOM 1424 C CA . VAL A 1 183 ? 15.415 4.751 -18.984 1.00 98.56 183 VAL A CA 1
ATOM 1425 C C . VAL A 1 183 ? 16.922 4.718 -18.727 1.00 98.56 183 VAL A C 1
ATOM 1427 O O . VAL A 1 183 ? 17.598 3.747 -19.075 1.00 98.56 183 VAL A O 1
ATOM 1430 N N . HIS A 1 184 ? 17.419 5.766 -18.076 1.00 97.81 184 HIS A N 1
ATOM 1431 C CA . HIS A 1 184 ? 18.834 6.091 -17.923 1.00 97.81 184 HIS A CA 1
ATOM 1432 C C . HIS A 1 184 ? 19.231 6.416 -16.478 1.00 97.81 184 HIS A C 1
ATOM 1434 O O . HIS A 1 184 ? 18.389 6.694 -15.620 1.00 97.81 184 HIS A O 1
ATOM 1440 N N . SER A 1 185 ? 20.540 6.487 -16.239 1.00 96.62 185 SER A N 1
ATOM 1441 C CA . SER A 1 185 ? 21.094 7.279 -15.144 1.00 96.62 185 SER A CA 1
ATOM 1442 C C . SER A 1 185 ? 22.392 7.978 -15.553 1.00 96.62 185 SER A C 1
ATOM 1444 O O . SER A 1 185 ? 23.154 7.530 -16.418 1.00 96.62 185 SER A O 1
ATOM 1446 N N . GLY A 1 186 ? 22.625 9.139 -14.953 1.00 92.62 186 GLY A N 1
ATOM 1447 C CA . GLY A 1 186 ? 23.656 10.065 -15.395 1.00 92.62 186 GLY A CA 1
ATOM 1448 C C . GLY A 1 186 ? 24.185 10.949 -14.282 1.00 92.62 186 GLY A C 1
ATOM 1449 O O . GLY A 1 186 ? 23.804 10.834 -13.120 1.00 92.62 186 GLY A O 1
ATOM 1450 N N . SER A 1 187 ? 25.112 11.817 -14.661 1.00 88.56 187 SER A N 1
ATOM 1451 C CA . SER A 1 187 ? 25.785 12.754 -13.765 1.00 88.56 187 SER A CA 1
ATOM 1452 C C . SER A 1 187 ? 25.044 14.091 -13.728 1.00 88.56 187 SER A C 1
ATOM 1454 O O . SER A 1 187 ? 24.559 14.549 -14.761 1.00 88.56 187 SER A O 1
ATOM 1456 N N . GLN A 1 188 ? 25.059 14.774 -12.580 1.00 86.06 188 GLN A N 1
ATOM 1457 C CA . GLN A 1 188 ? 24.504 16.131 -12.403 1.00 86.06 188 GLN A CA 1
ATOM 1458 C C . GLN A 1 188 ? 22.980 16.220 -12.618 1.00 86.06 188 GLN A C 1
ATOM 1460 O O . GLN A 1 188 ? 22.426 17.266 -12.968 1.00 86.06 188 GLN A O 1
ATOM 1465 N N . VAL A 1 189 ? 22.284 15.117 -12.370 1.00 90.44 189 VAL A N 1
ATOM 1466 C CA . VAL A 1 189 ? 20.832 15.003 -12.428 1.00 90.44 189 VAL A CA 1
ATOM 1467 C C . VAL A 1 189 ? 20.241 15.395 -11.070 1.00 90.44 189 VAL A C 1
ATOM 1469 O O . VAL A 1 189 ? 20.763 15.099 -9.999 1.00 90.44 189 VAL A O 1
ATOM 1472 N N . GLY A 1 190 ? 19.116 16.109 -11.087 1.00 86.25 190 GLY A N 1
ATOM 1473 C CA . GLY A 1 190 ? 18.459 16.540 -9.853 1.00 86.25 190 GLY A CA 1
ATOM 1474 C C . GLY A 1 190 ? 17.911 15.350 -9.058 1.00 86.25 190 GLY A C 1
ATOM 1475 O O . GLY A 1 190 ? 17.395 14.400 -9.639 1.00 86.25 190 GLY A O 1
ATOM 1476 N N . SER A 1 191 ? 17.891 15.438 -7.724 1.00 88.12 191 SER A N 1
ATOM 1477 C CA . SER A 1 191 ? 17.429 14.367 -6.809 1.00 88.12 191 SER A CA 1
ATOM 1478 C C . SER A 1 191 ? 15.959 13.922 -6.959 1.00 88.12 191 SER A C 1
ATOM 1480 O O . SER A 1 191 ? 15.499 13.036 -6.239 1.00 88.12 191 SER A O 1
ATOM 1482 N N . LYS A 1 192 ? 15.209 14.528 -7.887 1.00 91.19 192 LYS A N 1
ATOM 1483 C CA . LYS A 1 192 ? 13.838 14.153 -8.279 1.00 91.19 192 LYS A CA 1
ATOM 1484 C C . LYS A 1 192 ? 13.753 13.508 -9.671 1.00 91.19 192 LYS A C 1
ATOM 1486 O O . LYS A 1 192 ? 12.646 13.217 -10.113 1.00 91.19 192 LYS A O 1
ATOM 1491 N N . GLY A 1 193 ? 14.887 13.332 -10.351 1.00 96.19 193 GLY A N 1
ATOM 1492 C CA . GLY A 1 193 ? 14.989 12.893 -11.740 1.00 96.19 193 GLY A CA 1
ATOM 1493 C C . GLY A 1 193 ? 14.563 13.952 -12.764 1.00 96.19 193 GLY A C 1
ATOM 1494 O O . GLY A 1 193 ? 13.931 14.969 -12.439 1.00 96.19 193 GLY A O 1
ATOM 1495 N N . TYR A 1 194 ? 14.907 13.694 -14.022 1.00 97.31 194 TYR A N 1
ATOM 1496 C CA . TYR A 1 194 ? 14.513 14.475 -15.192 1.00 97.31 194 TYR A CA 1
ATOM 1497 C C . TYR A 1 194 ? 13.754 13.608 -16.200 1.00 97.31 194 TYR A C 1
ATOM 1499 O O . TYR A 1 194 ? 14.003 12.416 -16.348 1.00 97.31 194 TYR A O 1
ATOM 1507 N N . ILE A 1 195 ? 12.842 14.246 -16.931 1.00 97.31 195 ILE A N 1
ATOM 1508 C CA . ILE A 1 195 ? 12.316 13.740 -18.196 1.00 97.31 195 ILE A CA 1
ATOM 1509 C C . ILE A 1 195 ? 12.955 14.568 -19.308 1.00 97.31 195 ILE A C 1
ATOM 1511 O O . ILE A 1 195 ? 12.688 15.770 -19.400 1.00 97.31 195 ILE A O 1
ATOM 1515 N N . PHE A 1 196 ? 13.758 13.942 -20.162 1.00 94.56 196 PHE A N 1
ATOM 1516 C CA . PHE A 1 196 ? 14.245 14.570 -21.384 1.00 94.56 196 PHE A CA 1
ATOM 1517 C C . PHE A 1 196 ? 13.272 14.298 -22.533 1.00 94.56 196 PHE A C 1
ATOM 1519 O O . PHE A 1 196 ? 12.937 13.153 -22.855 1.00 94.56 196 PHE A O 1
ATOM 1526 N N . VAL A 1 197 ? 12.801 15.377 -23.151 1.00 92.75 197 VAL A N 1
ATOM 1527 C CA . VAL A 1 197 ? 11.866 15.364 -24.282 1.00 92.75 197 VAL A CA 1
ATOM 1528 C C . VAL A 1 197 ? 12.514 16.006 -25.511 1.00 92.75 197 VAL A C 1
ATOM 1530 O O . VAL A 1 197 ? 13.541 16.675 -25.408 1.00 92.75 197 VAL A O 1
ATOM 1533 N N . SER A 1 198 ? 11.942 15.790 -26.698 1.00 85.81 198 SER A N 1
ATOM 1534 C CA . SER A 1 198 ? 12.416 16.464 -27.916 1.00 85.81 198 SER A CA 1
ATOM 1535 C C . SER A 1 198 ? 12.239 17.984 -27.865 1.00 85.81 198 SER A C 1
ATOM 1537 O O . SER A 1 198 ? 11.521 18.518 -27.019 1.00 85.81 198 SER A O 1
ATOM 1539 N N . ASN A 1 199 ? 12.872 18.656 -28.829 1.00 84.81 199 ASN A N 1
ATOM 1540 C CA . ASN A 1 199 ? 12.819 20.100 -29.035 1.00 84.81 199 ASN A CA 1
ATOM 1541 C C . ASN A 1 199 ? 11.363 20.616 -28.958 1.00 84.81 199 ASN A C 1
ATOM 1543 O O . ASN A 1 199 ? 10.472 19.954 -29.502 1.00 84.81 199 ASN A O 1
ATOM 1547 N N . PRO A 1 200 ? 11.084 21.784 -28.344 1.00 82.94 200 PRO A N 1
ATOM 1548 C CA . PRO A 1 200 ? 9.732 22.347 -28.274 1.00 82.94 200 PRO A CA 1
ATOM 1549 C C . PRO A 1 200 ? 9.011 22.468 -29.626 1.00 82.94 200 PRO A C 1
ATOM 1551 O O . PRO A 1 200 ? 7.784 22.417 -29.658 1.00 82.94 200 PRO A O 1
ATOM 1554 N N . SER A 1 201 ? 9.757 22.582 -30.730 1.00 84.06 201 SER A N 1
ATOM 1555 C CA . SER A 1 201 ? 9.227 22.597 -32.102 1.00 84.06 201 SER A CA 1
ATOM 1556 C C . SER A 1 201 ? 8.806 21.222 -32.651 1.00 84.06 201 SER A C 1
ATOM 1558 O O . SER A 1 201 ? 8.021 21.162 -33.593 1.00 84.06 201 SER A O 1
ATOM 1560 N N . THR A 1 202 ? 9.297 20.113 -32.081 1.00 86.00 202 THR A N 1
ATOM 1561 C CA . THR A 1 202 ? 9.085 18.738 -32.590 1.00 86.00 202 THR A CA 1
ATOM 1562 C C . THR A 1 202 ? 8.498 17.762 -31.564 1.00 86.00 202 THR A C 1
ATOM 1564 O O . THR A 1 202 ? 8.238 16.599 -31.892 1.00 86.00 202 THR A O 1
ATOM 1567 N N . ILE A 1 203 ? 8.293 18.180 -30.312 1.00 90.75 203 ILE A N 1
ATOM 1568 C CA . ILE A 1 203 ? 7.612 17.381 -29.284 1.00 90.75 203 ILE A CA 1
ATOM 1569 C C . ILE A 1 203 ? 6.145 17.134 -29.667 1.00 90.75 203 ILE A C 1
ATOM 1571 O O . ILE A 1 203 ? 5.415 18.057 -30.029 1.00 90.75 203 ILE A O 1
ATOM 1575 N N . THR A 1 204 ? 5.679 15.885 -29.581 1.00 92.81 204 THR A N 1
ATOM 1576 C CA . THR A 1 204 ? 4.276 15.578 -29.896 1.00 92.81 204 THR A CA 1
ATOM 1577 C C . THR A 1 204 ? 3.352 15.970 -28.739 1.00 92.81 204 THR A C 1
ATOM 1579 O O . THR A 1 204 ? 3.746 15.983 -27.570 1.00 92.81 204 THR A O 1
ATOM 1582 N N . VAL A 1 205 ? 2.069 16.220 -29.028 1.00 94.75 205 VAL A N 1
ATOM 1583 C CA . VAL A 1 205 ? 1.047 16.440 -27.982 1.00 94.75 205 VAL A CA 1
ATOM 1584 C C . VAL A 1 205 ? 0.979 15.251 -27.009 1.00 94.75 205 VAL A C 1
ATOM 1586 O O . VAL A 1 205 ? 0.783 15.444 -25.810 1.00 94.75 205 VAL A O 1
ATOM 1589 N N . LYS A 1 206 ? 1.207 14.024 -27.498 1.00 96.12 206 LYS A N 1
ATOM 1590 C CA . LYS A 1 206 ? 1.261 12.810 -26.670 1.00 96.12 206 LYS A CA 1
ATOM 1591 C C . LYS A 1 206 ? 2.467 12.824 -25.727 1.00 96.12 206 LYS A C 1
ATOM 1593 O O . LYS A 1 206 ? 2.284 12.615 -24.534 1.00 96.12 206 LYS A O 1
ATOM 1598 N N . GLU A 1 207 ? 3.666 13.132 -26.221 1.00 95.75 207 GLU A N 1
ATOM 1599 C CA . GLU A 1 207 ? 4.887 13.258 -25.403 1.00 95.75 207 GLU A CA 1
ATOM 1600 C C . GLU A 1 207 ? 4.758 14.369 -24.349 1.00 95.75 207 GLU A C 1
ATOM 1602 O O . GLU A 1 207 ? 5.105 14.168 -23.183 1.00 95.75 207 GLU A O 1
ATOM 1607 N N . LYS A 1 208 ? 4.190 15.523 -24.727 1.00 95.94 208 LYS A N 1
ATOM 1608 C CA . LYS A 1 208 ? 3.925 16.649 -23.818 1.00 95.94 208 LYS A CA 1
ATOM 1609 C C . LYS A 1 208 ? 2.928 16.279 -22.716 1.00 95.94 208 LYS A C 1
ATOM 1611 O O . LYS A 1 208 ? 3.149 16.606 -21.554 1.00 95.94 208 LYS A O 1
ATOM 1616 N N . ASN A 1 209 ? 1.842 15.584 -23.048 1.00 97.94 209 ASN A N 1
ATOM 1617 C CA . ASN A 1 209 ? 0.853 15.160 -22.054 1.00 97.94 209 ASN A CA 1
ATOM 1618 C C . ASN A 1 209 ? 1.395 14.048 -21.140 1.00 97.94 209 ASN A C 1
ATOM 1620 O O . ASN A 1 209 ? 1.153 14.080 -19.933 1.00 97.94 209 ASN A O 1
ATOM 1624 N N . TRP A 1 210 ? 2.169 13.111 -21.692 1.00 98.06 210 TRP A N 1
ATOM 1625 C CA . TRP A 1 210 ? 2.788 12.011 -20.950 1.00 98.06 210 TRP A CA 1
ATOM 1626 C C . TRP A 1 210 ? 3.827 12.516 -19.940 1.00 98.06 210 TRP A C 1
ATOM 1628 O O . TRP A 1 210 ? 3.737 12.209 -18.751 1.00 98.06 210 TRP A O 1
ATOM 1638 N N . SER A 1 211 ? 4.752 13.374 -20.381 1.00 97.69 211 SER A N 1
ATOM 1639 C CA . SER A 1 211 ? 5.768 13.994 -19.517 1.00 97.69 211 SER A CA 1
ATOM 1640 C C . SER A 1 211 ? 5.156 14.880 -18.425 1.00 97.69 211 SER A C 1
ATOM 1642 O O . SER A 1 211 ? 5.534 14.767 -17.257 1.00 97.69 211 SER A O 1
ATOM 1644 N N . ASN A 1 212 ? 4.145 15.695 -18.752 1.00 97.62 212 ASN A N 1
ATOM 1645 C CA . ASN A 1 212 ? 3.416 16.485 -17.753 1.00 97.62 212 ASN A CA 1
ATOM 1646 C C . ASN A 1 212 ? 2.678 15.611 -16.726 1.00 97.62 212 ASN A C 1
ATOM 1648 O O . ASN A 1 212 ? 2.670 15.952 -15.540 1.00 97.62 212 ASN A O 1
ATOM 1652 N N . HIS A 1 213 ? 2.097 14.477 -17.140 1.00 96.06 213 HIS A N 1
ATOM 1653 C CA . HIS A 1 213 ? 1.501 13.528 -16.199 1.00 96.06 213 HIS A CA 1
ATOM 1654 C C . HIS A 1 213 ? 2.553 13.008 -15.216 1.00 96.06 213 HIS A C 1
ATOM 1656 O O . HIS A 1 213 ? 2.343 13.115 -14.009 1.00 96.06 213 HIS A O 1
ATOM 1662 N N . ILE A 1 214 ? 3.693 12.513 -15.709 1.00 97.12 214 ILE A N 1
ATOM 1663 C CA . ILE A 1 214 ? 4.777 11.981 -14.869 1.00 97.12 214 ILE A CA 1
ATOM 1664 C C . ILE A 1 214 ? 5.247 13.045 -13.869 1.00 97.12 214 ILE A C 1
ATOM 1666 O O . ILE A 1 214 ? 5.181 12.806 -12.663 1.00 97.12 214 ILE A O 1
ATOM 1670 N N . LYS A 1 215 ? 5.570 14.257 -14.343 1.00 96.12 215 LYS A N 1
ATOM 1671 C CA . LYS A 1 215 ? 5.929 15.408 -13.495 1.00 96.12 215 LYS A CA 1
ATOM 1672 C C . LYS A 1 215 ? 4.888 15.694 -12.408 1.00 96.12 215 LYS A C 1
ATOM 1674 O O . LYS A 1 215 ? 5.262 15.952 -11.267 1.00 96.12 215 LYS A O 1
ATOM 1679 N N . SER A 1 216 ? 3.593 15.612 -12.724 1.00 93.06 216 SER A N 1
ATOM 1680 C CA . SER A 1 216 ? 2.517 15.832 -11.741 1.00 93.06 216 SER A CA 1
ATOM 1681 C C . SER A 1 216 ? 2.437 14.760 -10.644 1.00 93.06 216 SER A C 1
ATOM 1683 O O . SER A 1 216 ? 1.883 15.027 -9.579 1.00 93.06 216 SER A O 1
ATOM 1685 N N . LYS A 1 217 ? 2.961 13.550 -10.893 1.00 88.62 217 LYS A N 1
ATOM 1686 C CA . LYS A 1 217 ? 2.947 12.424 -9.943 1.00 88.62 217 LYS A CA 1
ATOM 1687 C C . LYS A 1 217 ? 4.238 12.294 -9.142 1.00 88.62 217 LYS A C 1
ATOM 1689 O O . LYS A 1 217 ? 4.175 11.919 -7.978 1.00 88.62 217 LYS A O 1
ATOM 1694 N N . THR A 1 218 ? 5.386 12.597 -9.743 1.00 90.50 218 THR A N 1
ATOM 1695 C CA . THR A 1 218 ? 6.707 12.393 -9.124 1.00 90.50 218 THR A CA 1
ATOM 1696 C C . THR A 1 218 ? 7.357 13.683 -8.627 1.00 90.50 218 THR A C 1
ATOM 1698 O O . THR A 1 218 ? 8.225 13.633 -7.758 1.00 90.50 218 THR A O 1
ATOM 1701 N N . GLY A 1 219 ? 6.960 14.843 -9.161 1.00 91.56 219 GLY A N 1
ATOM 1702 C CA . GLY A 1 219 ? 7.642 16.115 -8.923 1.00 91.56 219 GLY A CA 1
ATOM 1703 C C . GLY A 1 219 ? 8.993 16.247 -9.639 1.00 91.56 219 GLY A C 1
ATOM 1704 O O . GLY A 1 219 ? 9.755 17.153 -9.294 1.00 91.56 219 GLY A O 1
ATOM 1705 N N . CYS A 1 220 ? 9.294 15.364 -10.598 1.00 95.31 220 CYS A N 1
ATOM 1706 C CA . CYS A 1 220 ? 10.502 15.419 -11.422 1.00 95.31 220 CYS A CA 1
ATOM 1707 C C . CYS A 1 220 ? 10.535 16.660 -12.331 1.00 95.31 220 CYS A C 1
ATOM 1709 O O . CYS A 1 220 ? 9.532 17.355 -12.543 1.00 95.31 220 CYS A O 1
ATOM 1711 N N . TYR A 1 221 ? 11.702 16.934 -12.900 1.00 96.25 221 TYR A N 1
ATOM 1712 C CA . TYR A 1 221 ? 11.891 18.032 -13.843 1.00 96.25 221 TYR A CA 1
ATOM 1713 C C . TYR A 1 221 ? 11.595 17.580 -15.283 1.00 96.25 221 TYR A C 1
ATOM 1715 O O . TYR A 1 221 ? 11.558 16.388 -15.577 1.00 96.25 221 TYR A O 1
ATOM 1723 N N . ILE A 1 222 ? 11.355 18.532 -16.187 1.00 95.50 222 ILE A N 1
ATOM 1724 C CA . ILE A 1 222 ? 11.274 18.292 -17.638 1.00 95.50 222 ILE A CA 1
ATOM 1725 C C . ILE A 1 222 ? 12.344 19.172 -18.279 1.00 95.50 222 ILE A C 1
ATOM 1727 O O . ILE A 1 222 ? 12.446 20.346 -17.922 1.00 95.50 222 ILE A O 1
ATOM 1731 N N . SER A 1 223 ? 13.129 18.609 -19.193 1.00 92.69 223 SER A N 1
ATOM 1732 C CA . SER A 1 223 ? 14.199 19.300 -19.911 1.00 92.69 223 SER A CA 1
ATOM 1733 C C . SER A 1 223 ? 14.190 18.937 -21.396 1.00 92.69 223 SER A C 1
ATOM 1735 O O . SER A 1 223 ? 13.709 17.879 -21.796 1.00 92.69 223 SER A O 1
ATOM 1737 N N . THR A 1 224 ? 14.735 19.834 -22.210 1.00 87.94 224 THR A N 1
ATOM 1738 C CA . THR A 1 224 ? 14.957 19.655 -23.651 1.00 87.94 224 THR A CA 1
ATOM 1739 C C . THR A 1 224 ? 16.451 19.556 -23.978 1.00 87.94 224 THR A C 1
ATOM 1741 O O . THR A 1 224 ? 16.840 19.706 -25.131 1.00 87.94 224 THR A O 1
ATOM 1744 N N . ASN A 1 225 ? 17.322 19.327 -22.990 1.00 78.88 225 ASN A N 1
ATOM 1745 C CA . ASN A 1 225 ? 18.746 19.103 -23.255 1.00 78.88 225 ASN A CA 1
ATOM 1746 C C . ASN A 1 225 ? 18.929 17.821 -24.087 1.00 78.88 225 ASN A C 1
ATOM 1748 O O . ASN A 1 225 ? 18.211 16.838 -23.897 1.00 78.88 225 ASN A O 1
ATOM 1752 N N . GLY A 1 226 ? 19.856 17.843 -25.049 1.00 71.12 226 GLY A N 1
ATOM 1753 C CA . GLY A 1 226 ? 20.002 16.754 -26.025 1.00 71.12 226 GLY A CA 1
ATOM 1754 C C . GLY A 1 226 ? 18.796 16.597 -26.966 1.00 71.12 226 GLY A C 1
ATOM 1755 O O . GLY A 1 226 ? 18.640 15.562 -27.614 1.00 71.12 226 GLY A O 1
ATOM 1756 N N . ALA A 1 227 ? 17.902 17.588 -27.053 1.00 74.50 227 ALA A N 1
ATOM 1757 C CA . ALA A 1 227 ? 16.744 17.551 -27.945 1.00 74.50 227 ALA A CA 1
ATOM 1758 C C . ALA A 1 227 ? 17.110 17.342 -29.420 1.00 74.50 227 ALA A C 1
ATOM 1760 O O . ALA A 1 227 ? 16.346 16.682 -30.122 1.00 74.50 227 ALA A O 1
ATOM 1761 N N . ASP A 1 228 ? 18.258 17.859 -29.857 1.00 75.50 228 ASP A N 1
ATOM 1762 C CA . ASP A 1 228 ? 18.627 17.971 -31.274 1.00 75.50 228 ASP A CA 1
ATOM 1763 C C . ASP A 1 228 ? 19.626 16.894 -31.739 1.00 75.50 228 ASP A C 1
ATOM 1765 O O . ASP A 1 228 ? 19.965 16.818 -32.919 1.00 75.50 228 ASP A O 1
ATOM 1769 N N . ASP A 1 229 ? 20.070 16.011 -30.838 1.00 83.44 229 ASP A N 1
ATOM 1770 C CA . ASP A 1 229 ? 21.016 14.949 -31.178 1.00 83.44 229 ASP A CA 1
ATOM 1771 C C . ASP A 1 229 ? 20.342 13.844 -32.008 1.00 83.44 229 ASP A C 1
ATOM 1773 O O . ASP A 1 229 ? 19.530 13.053 -31.516 1.00 83.44 229 ASP A O 1
ATOM 1777 N N . ALA A 1 230 ? 20.670 13.788 -33.297 1.00 85.94 230 ALA A N 1
ATOM 1778 C CA . ALA A 1 230 ? 20.043 12.879 -34.252 1.00 85.94 230 ALA A CA 1
ATOM 1779 C C . ALA A 1 230 ? 20.405 11.389 -34.063 1.00 85.94 230 ALA A C 1
ATOM 1781 O O . ALA A 1 230 ? 19.845 10.559 -34.794 1.00 85.94 230 ALA A O 1
ATOM 1782 N N . GLY A 1 231 ? 21.330 11.067 -33.146 1.00 91.69 231 GLY A N 1
ATOM 1783 C CA . GLY A 1 231 ? 21.827 9.726 -32.833 1.00 91.69 231 GLY A CA 1
ATOM 1784 C C . GLY A 1 231 ? 21.270 9.112 -31.542 1.00 91.69 231 GLY A C 1
ATOM 1785 O O . GLY A 1 231 ? 21.464 7.914 -31.334 1.00 91.69 231 GLY A O 1
ATOM 1786 N N . MET A 1 232 ? 20.546 9.875 -30.713 1.00 92.69 232 MET A N 1
ATOM 1787 C CA . MET A 1 232 ? 19.870 9.354 -29.513 1.00 92.69 232 MET A CA 1
ATOM 1788 C C . MET A 1 232 ? 18.714 8.404 -29.848 1.00 92.69 232 MET A C 1
ATOM 1790 O O . MET A 1 232 ? 17.987 8.621 -30.826 1.00 92.69 232 MET A O 1
ATOM 1794 N N . VAL A 1 233 ? 18.473 7.408 -28.986 1.00 94.69 233 VAL A N 1
ATOM 1795 C CA . VAL A 1 233 ? 17.351 6.458 -29.082 1.00 94.69 233 VAL A CA 1
ATOM 1796 C C . VAL A 1 233 ? 16.027 7.209 -29.208 1.00 94.69 233 VAL A C 1
ATOM 1798 O O . VAL A 1 233 ? 15.281 6.977 -30.163 1.00 94.69 233 VAL A O 1
ATOM 1801 N N . ARG A 1 234 ? 15.789 8.194 -28.329 1.00 92.56 234 ARG A N 1
ATOM 1802 C CA . ARG A 1 234 ? 14.610 9.075 -28.361 1.00 92.56 234 ARG A CA 1
ATOM 1803 C C . ARG A 1 234 ? 14.361 9.728 -29.721 1.00 92.56 234 ARG A C 1
ATOM 1805 O O . ARG A 1 234 ? 13.245 9.675 -30.234 1.00 92.56 234 ARG A O 1
ATOM 1812 N N . ASN A 1 235 ? 15.381 10.324 -30.330 1.00 90.94 235 ASN A N 1
ATOM 1813 C CA . ASN A 1 235 ? 15.227 11.034 -31.603 1.00 90.94 235 ASN A CA 1
ATOM 1814 C C . ASN A 1 235 ? 15.185 10.087 -32.813 1.00 90.94 235 ASN A C 1
ATOM 1816 O O . ASN A 1 235 ? 14.520 10.380 -33.808 1.00 90.94 235 ASN A O 1
ATOM 1820 N N . CYS A 1 236 ? 15.839 8.928 -32.732 1.00 94.38 236 CYS A N 1
ATOM 1821 C CA . CYS A 1 236 ? 15.784 7.909 -33.775 1.00 94.38 236 CYS A CA 1
ATOM 1822 C C . CYS A 1 236 ? 14.426 7.187 -33.808 1.00 94.38 236 CYS A C 1
ATOM 1824 O O . CYS A 1 236 ? 13.871 7.003 -34.889 1.00 94.38 236 CYS A O 1
ATOM 1826 N N . ALA A 1 237 ? 13.843 6.855 -32.651 1.00 95.06 237 ALA A N 1
ATOM 1827 C CA . ALA A 1 237 ? 12.527 6.217 -32.549 1.00 95.06 237 ALA A CA 1
ATOM 1828 C C . ALA A 1 237 ? 11.397 7.080 -33.144 1.00 95.06 237 ALA A C 1
ATOM 1830 O O . ALA A 1 237 ? 10.503 6.570 -33.826 1.00 95.06 237 ALA A O 1
ATOM 1831 N N . LYS A 1 238 ? 11.476 8.406 -32.975 1.00 89.19 238 LYS A N 1
ATOM 1832 C CA . LYS A 1 238 ? 10.494 9.357 -33.520 1.00 89.19 238 LYS A CA 1
ATOM 1833 C C . LYS A 1 238 ? 10.433 9.400 -35.047 1.00 89.19 238 LYS A C 1
ATOM 1835 O O . LYS A 1 238 ? 9.366 9.688 -35.586 1.00 89.19 238 LYS A O 1
ATOM 1840 N N . LYS A 1 239 ? 11.509 9.024 -35.752 1.00 92.00 239 LYS A N 1
ATOM 1841 C CA . LYS A 1 239 ? 11.511 8.859 -37.224 1.00 92.00 239 LYS A CA 1
ATOM 1842 C C . LYS A 1 239 ? 10.554 7.750 -37.693 1.00 92.00 239 LYS A C 1
ATOM 1844 O O . LYS A 1 239 ? 10.202 7.705 -38.865 1.00 92.00 239 LYS A O 1
ATOM 1849 N N . TYR A 1 240 ? 10.098 6.894 -36.775 1.00 95.44 240 TYR A N 1
ATOM 1850 C CA . TYR A 1 240 ? 9.082 5.862 -36.994 1.00 95.44 240 TYR A CA 1
ATOM 1851 C C . TYR A 1 240 ? 7.758 6.154 -36.264 1.00 95.44 240 TYR A C 1
ATOM 1853 O O . TYR A 1 240 ? 6.988 5.239 -35.984 1.00 95.44 240 TYR A O 1
ATOM 1861 N N . SER A 1 241 ? 7.501 7.425 -35.930 1.00 95.19 241 SER A N 1
ATOM 1862 C CA . SER A 1 241 ? 6.287 7.900 -35.241 1.00 95.19 241 SER A CA 1
ATOM 1863 C C . SER A 1 241 ? 6.046 7.301 -33.843 1.00 95.19 241 SER A C 1
ATOM 1865 O O . SER A 1 241 ? 4.929 7.360 -33.322 1.00 95.19 241 SER A O 1
ATOM 1867 N N . ILE A 1 242 ? 7.094 6.765 -33.208 1.00 97.44 242 ILE A N 1
ATOM 1868 C CA . ILE A 1 242 ? 7.051 6.244 -31.838 1.00 97.44 242 ILE A CA 1
ATOM 1869 C C . ILE A 1 242 ? 7.220 7.414 -30.861 1.00 97.44 242 ILE A C 1
ATOM 1871 O O . ILE A 1 242 ? 8.237 8.108 -30.883 1.00 97.44 242 ILE A O 1
ATOM 1875 N N . ASN A 1 243 ? 6.225 7.637 -29.999 1.00 97.38 243 ASN A N 1
ATOM 1876 C CA . ASN A 1 243 ? 6.235 8.731 -29.024 1.00 97.38 243 ASN A CA 1
ATOM 1877 C C . ASN A 1 243 ? 7.242 8.394 -27.928 1.00 97.38 243 ASN A C 1
ATOM 1879 O O . ASN A 1 243 ? 7.049 7.408 -27.216 1.00 97.38 243 ASN A O 1
ATOM 1883 N N . THR A 1 244 ? 8.313 9.174 -27.807 1.00 96.25 244 THR A N 1
ATOM 1884 C CA . THR A 1 244 ? 9.469 8.757 -27.008 1.00 96.25 244 THR A CA 1
ATOM 1885 C C . THR A 1 244 ? 9.905 9.838 -26.035 1.00 96.25 244 THR A C 1
ATOM 1887 O O . THR A 1 244 ? 10.116 10.991 -26.413 1.00 96.25 244 THR A O 1
ATOM 1890 N N . ILE A 1 245 ? 10.063 9.446 -24.773 1.00 97.00 245 ILE A N 1
ATOM 1891 C CA . ILE A 1 245 ? 10.633 10.278 -23.713 1.00 97.00 245 ILE A CA 1
ATOM 1892 C C . ILE A 1 245 ? 11.747 9.500 -23.018 1.00 97.00 245 ILE A C 1
ATOM 1894 O O . ILE A 1 245 ? 11.672 8.274 -22.897 1.00 97.00 245 ILE A O 1
ATOM 1898 N N . THR A 1 246 ? 12.751 10.229 -22.552 1.00 97.38 246 THR A N 1
ATOM 1899 C CA . THR A 1 246 ? 13.855 9.681 -21.769 1.00 97.38 246 THR A CA 1
ATOM 1900 C C . THR A 1 246 ? 13.634 10.026 -20.298 1.00 97.38 246 THR A C 1
ATOM 1902 O O . THR A 1 246 ? 13.316 11.173 -19.985 1.00 97.38 246 THR A O 1
ATOM 1905 N N . LEU A 1 247 ? 13.761 9.047 -19.407 1.00 98.06 247 LEU A N 1
ATOM 1906 C CA . LEU A 1 247 ? 13.796 9.222 -17.955 1.00 98.06 247 LEU A CA 1
ATOM 1907 C C . LEU A 1 247 ? 15.241 9.093 -17.485 1.00 98.06 247 LEU A C 1
ATOM 1909 O O . LEU A 1 247 ? 15.939 8.199 -17.957 1.00 98.06 247 LEU A O 1
ATOM 1913 N N . GLU A 1 248 ? 15.680 9.959 -16.577 1.00 97.19 248 GLU A N 1
ATOM 1914 C CA . GLU A 1 248 ? 17.043 9.906 -16.050 1.00 97.19 248 GLU A CA 1
ATOM 1915 C C . GLU A 1 248 ? 17.100 10.317 -14.572 1.00 97.19 248 GLU A C 1
ATOM 1917 O O . GLU A 1 248 ? 16.514 11.331 -14.164 1.00 97.19 248 GLU A O 1
ATOM 1922 N N . VAL A 1 249 ? 17.847 9.546 -13.778 1.00 97.56 249 VAL A N 1
ATOM 1923 C CA . VAL A 1 249 ? 18.186 9.825 -12.372 1.00 97.56 249 VAL A CA 1
ATOM 1924 C C . VAL A 1 249 ? 19.693 9.983 -12.164 1.00 97.56 249 VAL A C 1
ATOM 1926 O O . VAL A 1 249 ? 20.503 9.607 -13.004 1.00 97.56 249 VAL A O 1
ATOM 1929 N N . GLU A 1 250 ? 20.060 10.559 -11.023 1.00 95.94 250 GLU A N 1
ATOM 1930 C CA . GLU A 1 250 ? 21.451 10.758 -10.616 1.00 95.94 250 GLU A CA 1
ATOM 1931 C C . GLU A 1 250 ? 22.137 9.431 -10.288 1.00 95.94 250 GLU A C 1
ATOM 1933 O O . GLU A 1 250 ? 21.611 8.645 -9.500 1.00 95.94 250 GLU A O 1
ATOM 1938 N N . ARG A 1 251 ? 23.321 9.210 -10.856 1.00 94.44 251 ARG A N 1
ATOM 1939 C CA . ARG A 1 251 ? 24.156 8.026 -10.617 1.00 94.44 251 ARG A CA 1
ATOM 1940 C C . ARG A 1 251 ? 25.264 8.282 -9.592 1.00 94.44 251 ARG A C 1
ATOM 1942 O O . ARG A 1 251 ? 25.528 7.434 -8.751 1.00 94.44 251 ARG A O 1
ATOM 1949 N N . ASP A 1 252 ? 25.928 9.438 -9.658 1.00 91.25 252 ASP A N 1
ATOM 1950 C CA . ASP A 1 252 ? 27.248 9.597 -9.027 1.00 91.25 252 ASP A CA 1
ATOM 1951 C C . ASP A 1 252 ? 27.197 10.138 -7.588 1.00 91.25 252 ASP A C 1
ATOM 1953 O O . ASP A 1 252 ? 28.000 9.741 -6.746 1.00 91.25 252 ASP A O 1
ATOM 1957 N N . SER A 1 253 ? 26.284 11.071 -7.294 1.00 90.75 253 SER A N 1
ATOM 1958 C CA . SER A 1 253 ? 26.295 11.837 -6.034 1.00 90.75 253 SER A CA 1
ATOM 1959 C C . SER A 1 253 ? 25.283 11.394 -4.969 1.00 90.75 253 SER A C 1
ATOM 1961 O O . SER A 1 253 ? 25.290 11.940 -3.862 1.00 90.75 253 SER A O 1
ATOM 1963 N N . ILE A 1 254 ? 24.433 10.399 -5.248 1.00 88.31 254 ILE A N 1
ATOM 1964 C CA . ILE A 1 254 ? 23.497 9.818 -4.268 1.00 88.31 254 ILE A CA 1
ATOM 1965 C C . ILE A 1 254 ? 23.476 8.281 -4.361 1.00 88.31 254 ILE A C 1
ATOM 1967 O O . ILE A 1 254 ? 23.731 7.744 -5.432 1.00 88.31 254 ILE A O 1
ATOM 1971 N N . PRO A 1 255 ? 23.159 7.540 -3.276 1.00 92.75 255 PRO A N 1
ATOM 1972 C CA . PRO A 1 255 ? 23.255 6.078 -3.290 1.00 92.75 255 PRO A CA 1
ATOM 1973 C C . PRO A 1 255 ? 22.319 5.439 -4.323 1.00 92.75 255 PRO A C 1
ATOM 1975 O O . PRO A 1 255 ? 21.132 5.779 -4.338 1.00 92.75 255 PRO A O 1
ATOM 1978 N N . THR A 1 256 ? 22.805 4.449 -5.078 1.00 93.56 256 THR A N 1
ATOM 1979 C CA . THR A 1 256 ? 22.116 3.740 -6.180 1.00 93.56 256 THR A CA 1
ATOM 1980 C C . THR A 1 256 ? 20.652 3.419 -5.880 1.00 93.56 256 THR A C 1
ATOM 1982 O O . THR A 1 256 ? 19.747 3.773 -6.634 1.00 93.56 256 THR A O 1
ATOM 1985 N N . MET A 1 257 ? 20.358 2.823 -4.719 1.00 91.81 257 MET A N 1
ATOM 1986 C CA . MET A 1 257 ? 18.978 2.482 -4.348 1.00 91.81 257 MET A CA 1
ATOM 1987 C C . MET A 1 257 ? 18.068 3.682 -4.057 1.00 91.81 257 MET A C 1
ATOM 1989 O O . MET A 1 257 ? 16.846 3.549 -4.131 1.00 91.81 257 MET A O 1
ATOM 1993 N N . THR A 1 258 ? 18.615 4.855 -3.747 1.00 89.50 258 THR A N 1
ATOM 1994 C CA . THR A 1 258 ? 17.846 6.105 -3.642 1.00 89.50 258 THR A CA 1
ATOM 1995 C C . THR A 1 258 ? 17.354 6.517 -5.027 1.00 89.50 258 THR A C 1
ATOM 1997 O O . THR A 1 258 ? 16.149 6.686 -5.223 1.00 89.50 258 THR A O 1
ATOM 2000 N N . SER A 1 259 ? 18.254 6.561 -6.007 1.00 94.94 259 SER A N 1
ATOM 2001 C CA . SER A 1 259 ? 17.945 6.886 -7.401 1.00 94.94 259 SER A CA 1
ATOM 2002 C C . SER A 1 259 ? 17.063 5.844 -8.078 1.00 94.94 259 SER A C 1
ATOM 2004 O O . SER A 1 259 ? 16.022 6.192 -8.626 1.00 94.94 259 SER A O 1
ATOM 2006 N N . ALA A 1 260 ? 17.360 4.552 -7.920 1.00 95.19 260 ALA A N 1
ATOM 2007 C CA . ALA A 1 260 ? 16.525 3.456 -8.418 1.00 95.19 260 ALA A CA 1
ATOM 2008 C C . ALA A 1 260 ? 15.116 3.423 -7.783 1.00 95.19 260 ALA A C 1
ATOM 2010 O O . ALA A 1 260 ? 14.207 2.744 -8.273 1.00 95.19 260 ALA A O 1
ATOM 2011 N N . ASN A 1 261 ? 14.903 4.108 -6.653 1.00 90.31 261 ASN A N 1
ATOM 2012 C CA . ASN A 1 261 ? 13.571 4.341 -6.093 1.00 90.31 261 ASN A CA 1
ATOM 2013 C C . ASN A 1 261 ? 12.871 5.552 -6.725 1.00 90.31 261 ASN A C 1
ATOM 2015 O O . ASN A 1 261 ? 11.659 5.483 -6.903 1.00 90.31 261 ASN A O 1
ATOM 2019 N N . VAL A 1 262 ? 13.592 6.616 -7.088 1.00 93.44 262 VAL A N 1
ATOM 2020 C CA . VAL A 1 262 ? 13.046 7.757 -7.848 1.00 93.44 262 VAL A CA 1
ATOM 2021 C C . VAL A 1 262 ? 12.654 7.313 -9.262 1.00 93.44 262 VAL A C 1
ATOM 2023 O O . VAL A 1 262 ? 11.502 7.489 -9.658 1.00 93.44 262 VAL A O 1
ATOM 2026 N N . GLU A 1 263 ? 13.557 6.627 -9.962 1.00 96.38 263 GLU A N 1
ATOM 2027 C CA . GLU A 1 263 ? 13.356 6.134 -11.328 1.00 96.38 263 GLU A CA 1
ATOM 2028 C C . GLU A 1 263 ? 12.187 5.143 -11.402 1.00 96.38 263 GLU A C 1
ATOM 2030 O O . GLU A 1 263 ? 11.280 5.268 -12.222 1.00 96.38 263 GLU A O 1
ATOM 2035 N N . TYR A 1 264 ? 12.097 4.224 -10.434 1.00 94.88 264 TYR A N 1
ATOM 2036 C CA . TYR A 1 264 ? 10.966 3.299 -10.338 1.00 94.88 264 TYR A CA 1
ATOM 2037 C C . TYR A 1 264 ? 9.605 4.015 -10.254 1.00 94.88 264 TYR A C 1
ATOM 2039 O O . TYR A 1 264 ? 8.631 3.539 -10.840 1.00 94.88 264 TYR A O 1
ATOM 2047 N N . LYS A 1 265 ? 9.513 5.180 -9.596 1.00 92.38 265 LYS A N 1
ATOM 2048 C CA . LYS A 1 265 ? 8.270 5.974 -9.597 1.00 92.38 265 LYS A CA 1
ATOM 2049 C C . LYS A 1 265 ? 8.006 6.662 -10.927 1.00 92.38 265 LYS A C 1
ATOM 2051 O O . LYS A 1 265 ? 6.843 6.790 -11.307 1.00 92.38 265 LYS A O 1
ATOM 2056 N N . MET A 1 266 ? 9.053 7.136 -11.600 1.00 97.38 266 MET A N 1
ATOM 2057 C CA . MET A 1 266 ? 8.946 7.781 -12.908 1.00 97.38 266 MET A CA 1
ATOM 2058 C C . MET A 1 266 ? 8.455 6.774 -13.950 1.00 97.38 266 MET A C 1
ATOM 2060 O O . MET A 1 266 ? 7.455 7.051 -14.616 1.00 97.38 266 MET A O 1
ATOM 2064 N N . ILE A 1 267 ? 9.004 5.553 -13.952 1.00 97.81 267 ILE A N 1
ATOM 2065 C CA . ILE A 1 267 ? 8.451 4.399 -14.677 1.00 97.81 267 ILE A CA 1
ATOM 2066 C C . ILE A 1 267 ? 6.983 4.169 -14.296 1.00 97.81 267 ILE A C 1
ATOM 2068 O O . ILE A 1 267 ? 6.120 4.141 -15.170 1.00 97.81 267 ILE A O 1
ATOM 2072 N N . GLN A 1 268 ? 6.657 4.053 -13.004 1.00 94.94 268 GLN A N 1
ATOM 2073 C CA . GLN A 1 268 ? 5.280 3.805 -12.558 1.00 94.94 268 GLN A CA 1
ATOM 2074 C C . GLN A 1 268 ? 4.281 4.890 -12.992 1.00 94.94 268 GLN A C 1
ATOM 2076 O O . GLN A 1 268 ? 3.143 4.572 -13.328 1.00 94.94 268 GLN A O 1
ATOM 2081 N N . ALA A 1 269 ? 4.676 6.163 -13.010 1.00 95.31 269 ALA A N 1
ATOM 2082 C CA . ALA A 1 269 ? 3.822 7.240 -13.505 1.00 95.31 269 ALA A CA 1
ATOM 2083 C C . ALA A 1 269 ? 3.694 7.207 -15.037 1.00 95.31 269 ALA A C 1
ATOM 2085 O O . ALA A 1 269 ? 2.612 7.452 -15.574 1.00 95.31 269 ALA A O 1
ATOM 2086 N N . ALA A 1 270 ? 4.769 6.839 -15.742 1.00 98.00 270 ALA A N 1
ATOM 2087 C CA . ALA A 1 270 ? 4.773 6.714 -17.193 1.00 98.00 270 ALA A CA 1
ATOM 2088 C C . ALA A 1 270 ? 3.841 5.587 -17.667 1.00 98.00 270 ALA A C 1
ATOM 2090 O O . ALA A 1 270 ? 3.025 5.792 -18.565 1.00 98.00 270 ALA A O 1
ATOM 2091 N N . VAL A 1 271 ? 3.909 4.415 -17.035 1.00 97.44 271 VAL A N 1
ATOM 2092 C CA . VAL A 1 271 ? 3.052 3.267 -17.372 1.00 97.44 271 VAL A CA 1
ATOM 2093 C C . VAL A 1 271 ? 1.594 3.503 -16.952 1.00 97.44 271 VAL A C 1
ATOM 2095 O O . VAL A 1 271 ? 0.683 3.137 -17.696 1.00 97.44 271 VAL A O 1
ATOM 2098 N N . ASN A 1 272 ? 1.351 4.186 -15.822 1.00 95.50 272 ASN A N 1
ATOM 2099 C CA . ASN A 1 272 ? -0.003 4.489 -15.351 1.00 95.50 272 ASN A CA 1
ATOM 2100 C C . ASN A 1 272 ? -0.765 5.434 -16.292 1.00 95.50 272 ASN A C 1
ATOM 2102 O O . ASN A 1 272 ? -1.951 5.212 -16.530 1.00 95.50 272 ASN A O 1
ATOM 2106 N N . TYR A 1 273 ? -0.086 6.426 -16.881 1.00 97.06 273 TYR A N 1
ATOM 2107 C CA . TYR A 1 273 ? -0.668 7.309 -17.901 1.00 97.06 273 TYR A CA 1
ATOM 2108 C C . TYR A 1 273 ? -1.268 6.534 -19.088 1.00 97.06 273 TYR A C 1
ATOM 2110 O O . TYR A 1 273 ? -2.289 6.935 -19.642 1.00 97.06 273 TYR A O 1
ATOM 2118 N N . LEU A 1 274 ? -0.657 5.403 -19.451 1.00 97.31 274 LEU A N 1
ATOM 2119 C CA . LEU A 1 274 ? -1.081 4.537 -20.554 1.00 97.31 274 LEU A CA 1
ATOM 2120 C C . LEU A 1 274 ? -2.024 3.402 -20.105 1.00 97.31 274 LEU A C 1
ATOM 2122 O O . LEU A 1 274 ? -2.293 2.485 -20.876 1.00 97.31 274 LEU A O 1
ATOM 2126 N N . GLY A 1 275 ? -2.536 3.446 -18.870 1.00 94.44 275 GLY A N 1
ATOM 2127 C CA . GLY A 1 275 ? -3.485 2.461 -18.342 1.00 94.44 275 GLY A CA 1
ATOM 2128 C C . GLY A 1 275 ? -2.869 1.122 -17.923 1.00 94.44 275 GLY A C 1
ATOM 2129 O O . GLY A 1 275 ? -3.606 0.210 -17.544 1.00 94.44 275 GLY A O 1
ATOM 2130 N N . PHE A 1 276 ? -1.540 0.984 -17.942 1.00 95.38 276 PHE A N 1
ATOM 2131 C CA . PHE A 1 276 ? -0.883 -0.192 -17.377 1.00 95.38 276 PHE A CA 1
ATOM 2132 C C . PHE A 1 276 ? -0.921 -0.146 -15.836 1.00 95.38 276 PHE A C 1
ATOM 2134 O O . PHE A 1 276 ? -0.883 0.938 -15.239 1.00 95.38 276 PHE A O 1
ATOM 2141 N N . PRO A 1 277 ? -0.958 -1.308 -15.158 1.00 91.50 277 PRO A N 1
ATOM 2142 C CA . PRO A 1 277 ? -0.858 -1.372 -13.708 1.00 91.50 277 PRO A CA 1
ATOM 2143 C C . PRO A 1 277 ? 0.428 -0.714 -13.194 1.00 91.50 277 PRO A C 1
ATOM 2145 O O . PRO A 1 277 ? 1.530 -1.031 -13.643 1.00 91.50 277 PRO A O 1
ATOM 2148 N N . ALA A 1 278 ? 0.280 0.152 -12.198 1.00 88.19 278 ALA A N 1
ATOM 2149 C CA . ALA A 1 278 ? 1.360 0.708 -11.392 1.00 88.19 278 ALA A CA 1
ATOM 2150 C C . ALA A 1 278 ? 1.087 0.376 -9.922 1.00 88.19 278 ALA A C 1
ATOM 2152 O O . ALA A 1 278 ? -0.074 0.186 -9.533 1.00 88.19 278 ALA A O 1
ATOM 2153 N N . ASP A 1 279 ? 2.123 0.261 -9.087 1.00 75.25 279 ASP A N 1
ATOM 2154 C CA . ASP A 1 279 ? 1.854 0.099 -7.661 1.00 75.25 279 ASP A CA 1
ATOM 2155 C C . ASP A 1 279 ? 1.249 1.391 -7.109 1.00 75.25 279 ASP A C 1
ATOM 2157 O O . ASP A 1 279 ? 1.621 2.492 -7.509 1.00 75.25 279 ASP A O 1
ATOM 2161 N N . SER A 1 280 ? 0.334 1.260 -6.153 1.00 65.19 280 SER A N 1
ATOM 2162 C CA . SER A 1 280 ? -0.059 2.410 -5.347 1.00 65.19 280 SER A CA 1
ATOM 2163 C C . SER A 1 280 ? 1.178 2.854 -4.581 1.00 65.19 280 SER A C 1
ATOM 2165 O O . SER A 1 280 ? 1.623 2.135 -3.685 1.00 65.19 280 SER A O 1
ATOM 2167 N N . TYR A 1 281 ? 1.699 4.030 -4.922 1.00 67.31 281 TYR A N 1
ATOM 2168 C CA . TYR A 1 281 ? 2.954 4.544 -4.386 1.00 67.31 281 TYR A CA 1
ATOM 2169 C C . TYR A 1 281 ? 2.986 4.551 -2.849 1.00 67.31 281 TYR A C 1
ATOM 2171 O O . TYR A 1 281 ? 4.016 4.256 -2.256 1.00 67.31 281 TYR A O 1
ATOM 2179 N N . GLY A 1 282 ? 1.857 4.814 -2.185 1.00 81.38 282 GLY A N 1
ATOM 2180 C CA . GLY A 1 282 ? 1.784 4.891 -0.727 1.00 81.38 282 GLY A CA 1
ATOM 2181 C C . GLY A 1 282 ? 1.868 3.564 0.047 1.00 81.38 282 GLY A C 1
ATOM 2182 O O . GLY A 1 282 ? 1.651 2.481 -0.505 1.00 81.38 282 GLY A O 1
ATOM 2183 N N . PRO A 1 283 ? 2.115 3.632 1.369 1.00 91.88 283 PRO A N 1
ATOM 2184 C CA . PRO A 1 283 ? 2.021 2.486 2.267 1.00 91.88 283 PRO A CA 1
ATOM 2185 C C . PRO A 1 283 ? 0.571 1.984 2.362 1.00 91.88 283 PRO A C 1
ATOM 2187 O O . PRO A 1 283 ? -0.372 2.774 2.419 1.00 91.88 283 PRO A O 1
ATOM 2190 N N . LYS A 1 284 ? 0.389 0.662 2.431 1.00 92.56 284 LYS A N 1
ATOM 2191 C CA . LYS A 1 284 ? -0.911 -0.008 2.616 1.00 92.56 284 LYS A CA 1
ATOM 2192 C C . LYS A 1 284 ? -0.934 -0.686 3.978 1.00 92.56 284 LYS A C 1
ATOM 2194 O O . LYS A 1 284 ? 0.104 -1.170 4.411 1.00 92.56 284 LYS A O 1
ATOM 2199 N N . ILE A 1 285 ? -2.082 -0.756 4.643 1.00 96.38 285 ILE A N 1
ATOM 2200 C CA . ILE A 1 285 ? -2.207 -1.486 5.916 1.00 96.38 285 ILE A CA 1
ATOM 2201 C C . ILE A 1 285 ? -2.267 -2.987 5.624 1.00 96.38 285 ILE A C 1
ATOM 2203 O O . ILE A 1 285 ? -3.047 -3.416 4.776 1.00 96.38 285 ILE A O 1
ATOM 2207 N N . THR A 1 286 ? -1.434 -3.769 6.308 1.00 96.12 286 THR A N 1
ATOM 2208 C CA . THR A 1 286 ? -1.334 -5.229 6.153 1.00 96.12 286 THR A CA 1
ATOM 2209 C C . THR A 1 286 ? -1.948 -5.981 7.328 1.00 96.12 286 THR A C 1
ATOM 2211 O O . THR A 1 286 ? -2.525 -7.046 7.127 1.00 96.12 286 THR A O 1
ATOM 2214 N N . SER A 1 287 ? -1.874 -5.434 8.544 1.00 97.25 287 SER A N 1
ATOM 2215 C CA . SER A 1 287 ? -2.529 -6.001 9.726 1.00 97.25 287 SER A CA 1
ATOM 2216 C C . SER A 1 287 ? -2.763 -4.957 10.820 1.00 97.25 287 SER A C 1
ATOM 2218 O O . SER A 1 287 ? -2.175 -3.872 10.819 1.00 97.25 287 SER A O 1
ATOM 2220 N N . THR A 1 288 ? -3.633 -5.294 11.772 1.00 98.38 288 THR A N 1
ATOM 2221 C CA . THR A 1 288 ? -3.868 -4.508 12.987 1.00 98.38 288 THR A CA 1
ATOM 2222 C C . THR A 1 288 ? -3.884 -5.413 14.214 1.00 98.38 288 THR A C 1
ATOM 2224 O O . THR A 1 288 ? -4.360 -6.547 14.156 1.00 98.38 288 THR A O 1
ATOM 2227 N N . ASN A 1 289 ? -3.415 -4.894 15.345 1.00 96.12 289 ASN A N 1
ATOM 2228 C CA . ASN A 1 289 ? -3.640 -5.464 16.668 1.00 96.12 289 ASN A CA 1
ATOM 2229 C C . ASN A 1 289 ? -4.289 -4.382 17.552 1.00 96.12 289 ASN A C 1
ATOM 2231 O O . ASN A 1 289 ? -3.677 -3.336 17.739 1.00 96.12 289 ASN A O 1
ATOM 2235 N N . PRO A 1 290 ? -5.502 -4.562 18.097 1.00 96.75 290 PRO A N 1
ATOM 2236 C CA . PRO A 1 290 ? -6.393 -5.697 17.878 1.00 96.75 290 PRO A CA 1
ATOM 2237 C C . PRO A 1 290 ? -6.746 -5.872 16.401 1.00 96.75 290 PRO A C 1
ATOM 2239 O O . PRO A 1 290 ? -6.739 -4.898 15.641 1.00 96.75 290 PRO A O 1
ATOM 2242 N N . ALA A 1 291 ? -7.050 -7.105 16.006 1.00 96.62 291 ALA A N 1
ATOM 2243 C CA . ALA A 1 291 ? -7.583 -7.380 14.679 1.00 96.62 291 ALA A CA 1
ATOM 2244 C C . ALA A 1 291 ? -8.915 -6.640 14.475 1.00 96.62 291 ALA A C 1
ATOM 2246 O O . ALA A 1 291 ? -9.612 -6.305 15.442 1.00 96.62 291 ALA A O 1
ATOM 2247 N N . LYS A 1 292 ? -9.271 -6.388 13.213 1.00 95.81 292 LYS A N 1
ATOM 2248 C CA . LYS A 1 292 ? -10.576 -5.826 12.870 1.00 95.81 292 LYS A CA 1
ATOM 2249 C C . LYS A 1 292 ? -11.698 -6.697 13.449 1.00 95.81 292 LYS A C 1
ATOM 2251 O O . LYS A 1 292 ? -11.708 -7.909 13.272 1.00 95.81 292 LYS A O 1
ATOM 2256 N N . ASP A 1 293 ? -12.610 -6.032 14.147 1.00 93.88 293 ASP A N 1
ATOM 2257 C CA . ASP A 1 293 ? -13.812 -6.560 14.792 1.00 93.88 293 ASP A CA 1
ATOM 2258 C C . ASP A 1 293 ? -13.534 -7.628 15.876 1.00 93.88 293 ASP A C 1
ATOM 2260 O O . ASP A 1 293 ? -14.419 -8.379 16.284 1.00 93.88 293 ASP A O 1
ATOM 2264 N N . ALA A 1 294 ? -12.307 -7.639 16.420 1.00 93.94 294 ALA A N 1
ATOM 2265 C CA . ALA A 1 294 ? -11.912 -8.502 17.530 1.00 93.94 294 ALA A CA 1
ATOM 2266 C C . ALA A 1 294 ? -12.771 -8.274 18.786 1.00 93.94 294 ALA A C 1
ATOM 2268 O O . ALA A 1 294 ? -13.025 -7.137 19.195 1.00 93.94 294 ALA A O 1
ATOM 2269 N N . LEU A 1 295 ? -13.160 -9.369 19.439 1.00 91.50 295 LEU A N 1
ATOM 2270 C CA . LEU A 1 295 ? -13.929 -9.379 20.684 1.00 91.50 295 LEU A CA 1
ATOM 2271 C C . LEU A 1 295 ? -13.030 -9.687 21.887 1.00 91.50 295 LEU A C 1
ATOM 2273 O O . LEU A 1 295 ? -11.947 -10.248 21.742 1.00 91.50 295 LEU A O 1
ATOM 2277 N N . GLY A 1 296 ? -13.493 -9.348 23.093 1.00 90.12 296 GLY A N 1
ATOM 2278 C CA . GLY A 1 296 ? -12.825 -9.755 24.332 1.00 90.12 296 GLY A CA 1
ATOM 2279 C C . GLY A 1 296 ? -11.444 -9.130 24.553 1.00 90.12 296 GLY A C 1
ATOM 2280 O O . GLY A 1 296 ? -10.646 -9.667 25.317 1.00 90.12 296 GLY A O 1
ATOM 2281 N N . VAL A 1 297 ? -11.136 -8.006 23.901 1.00 92.88 297 VAL A N 1
ATOM 2282 C CA . VAL A 1 297 ? -9.786 -7.433 23.916 1.00 92.88 297 VAL A CA 1
ATOM 2283 C C . VAL A 1 297 ? -9.398 -6.954 25.329 1.00 92.88 297 VAL A C 1
ATOM 2285 O O . VAL A 1 297 ? -10.159 -6.189 25.940 1.00 92.88 297 VAL A O 1
ATOM 2288 N N . PRO A 1 298 ? -8.215 -7.336 25.855 1.00 89.19 298 PRO A N 1
ATOM 2289 C CA . PRO A 1 298 ? -7.735 -6.873 27.154 1.00 89.19 298 PRO A CA 1
ATOM 2290 C C . PRO A 1 298 ? -7.614 -5.348 27.255 1.00 89.19 298 PRO A C 1
ATOM 2292 O O . PRO A 1 298 ? -7.351 -4.634 26.284 1.00 89.19 298 PRO A O 1
ATOM 2295 N N . LEU A 1 299 ? -7.787 -4.827 28.473 1.00 88.56 299 LEU A N 1
ATOM 2296 C CA . LEU A 1 299 ? -7.903 -3.382 28.706 1.00 88.56 299 LEU A CA 1
ATOM 2297 C C . LEU A 1 299 ? -6.578 -2.614 28.553 1.00 88.56 299 LEU A C 1
ATOM 2299 O O . LEU A 1 299 ? -6.590 -1.387 28.453 1.00 88.56 299 LEU A O 1
ATOM 2303 N N . THR A 1 300 ? -5.460 -3.340 28.534 1.00 81.88 300 THR A N 1
ATOM 2304 C CA . THR A 1 300 ? -4.078 -2.839 28.497 1.00 81.88 300 THR A CA 1
ATOM 2305 C C . THR A 1 300 ? -3.343 -3.154 27.194 1.00 81.88 300 THR A C 1
ATOM 2307 O O . THR A 1 300 ? -2.215 -2.698 27.024 1.00 81.88 300 THR A O 1
ATOM 2310 N N . SER A 1 301 ? -3.950 -3.901 26.261 1.00 79.44 301 SER A N 1
ATOM 2311 C CA . SER A 1 301 ? -3.320 -4.213 24.972 1.00 79.44 301 SER A CA 1
ATOM 2312 C C . SER A 1 301 ? -2.902 -2.934 24.240 1.00 79.44 301 SER A C 1
ATOM 2314 O O . SER A 1 301 ? -3.608 -1.919 24.282 1.00 79.44 301 SER A O 1
ATOM 2316 N N . ALA A 1 302 ? -1.781 -2.980 23.522 1.00 83.31 302 ALA A N 1
ATOM 2317 C CA . ALA A 1 302 ? -1.425 -1.921 22.582 1.00 83.31 302 ALA A CA 1
ATOM 2318 C C . ALA A 1 302 ? -2.464 -1.833 21.445 1.00 83.31 302 ALA A C 1
ATOM 2320 O O . ALA A 1 302 ? -3.242 -2.764 21.219 1.00 83.31 302 ALA A O 1
ATOM 2321 N N . VAL A 1 303 ? -2.495 -0.702 20.741 1.00 96.44 303 VAL A N 1
ATOM 2322 C CA . VAL A 1 303 ? -3.079 -0.629 19.398 1.00 96.44 303 VAL A CA 1
ATOM 2323 C C . VAL A 1 303 ? -1.922 -0.448 18.424 1.00 96.44 303 VAL A C 1
ATOM 2325 O O . VAL A 1 303 ? -1.250 0.577 18.482 1.00 96.44 303 VAL A O 1
ATOM 2328 N N . THR A 1 304 ? -1.669 -1.424 17.559 1.00 98.00 304 THR A N 1
ATOM 2329 C CA . THR A 1 304 ? -0.653 -1.345 16.505 1.00 98.00 304 THR A CA 1
ATOM 2330 C C . THR A 1 304 ? -1.277 -1.558 15.131 1.00 98.00 304 THR A C 1
ATOM 2332 O O . THR A 1 304 ? -2.232 -2.319 14.967 1.00 98.00 304 THR A O 1
ATOM 2335 N N . ILE A 1 305 ? -0.743 -0.854 14.138 1.00 98.56 305 ILE A N 1
ATOM 2336 C CA . ILE A 1 305 ? -1.137 -0.940 12.734 1.00 98.56 305 ILE A CA 1
ATOM 2337 C C . ILE A 1 305 ? 0.139 -1.129 11.923 1.00 98.56 305 ILE A C 1
ATOM 2339 O O . ILE A 1 305 ? 1.020 -0.267 11.949 1.00 98.56 305 ILE A O 1
ATOM 2343 N N . THR A 1 306 ? 0.228 -2.250 11.218 1.00 98.19 306 THR A N 1
ATOM 2344 C CA . THR A 1 306 ? 1.388 -2.617 10.404 1.00 98.19 306 THR A CA 1
ATOM 2345 C C . THR A 1 306 ? 1.109 -2.291 8.943 1.00 98.19 306 THR A C 1
ATOM 2347 O O . THR A 1 306 ? 0.004 -2.510 8.440 1.00 98.19 306 THR A O 1
ATOM 2350 N N . PHE A 1 307 ? 2.116 -1.753 8.262 1.00 97.62 307 PHE A N 1
ATOM 2351 C CA . PHE A 1 307 ? 2.048 -1.325 6.872 1.00 97.62 307 PHE A CA 1
ATOM 2352 C C . PHE A 1 307 ? 2.963 -2.164 5.964 1.00 97.62 307 PHE A C 1
ATOM 2354 O O . PHE A 1 307 ? 3.920 -2.804 6.400 1.00 97.62 307 PHE A O 1
ATOM 2361 N N . SER A 1 308 ? 2.693 -2.123 4.660 1.00 93.31 308 SER A N 1
ATOM 2362 C CA . SER A 1 308 ? 3.445 -2.814 3.604 1.00 93.31 308 SER A CA 1
ATOM 2363 C C . SER A 1 308 ? 4.824 -2.212 3.308 1.00 93.31 308 SER A C 1
ATOM 2365 O O . SER A 1 308 ? 5.555 -2.743 2.478 1.00 93.31 308 SER A O 1
ATOM 2367 N N . LYS A 1 309 ? 5.149 -1.067 3.914 1.00 89.00 309 LYS A N 1
ATOM 2368 C CA . LYS A 1 309 ? 6.381 -0.292 3.723 1.00 89.00 309 LYS A CA 1
ATOM 2369 C C . LYS A 1 309 ? 6.746 0.405 5.033 1.00 89.00 309 LYS A C 1
ATOM 2371 O O . LYS A 1 309 ? 5.855 0.689 5.832 1.00 89.00 309 LYS A O 1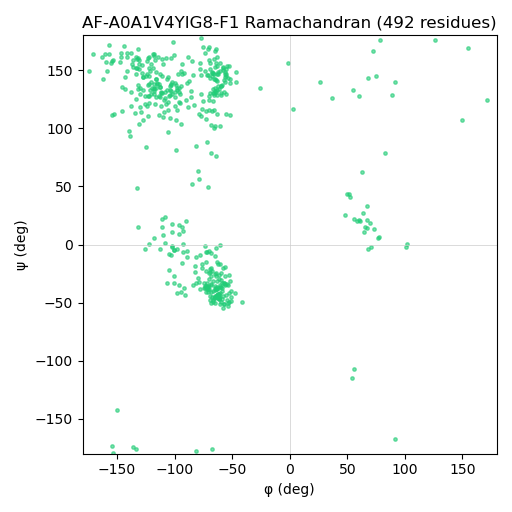
ATOM 2376 N N . ASN A 1 310 ? 8.020 0.753 5.213 1.00 92.00 310 ASN A N 1
ATOM 2377 C CA . ASN A 1 310 ? 8.428 1.683 6.269 1.00 92.00 310 ASN A CA 1
ATOM 2378 C C . ASN A 1 310 ? 7.735 3.039 6.080 1.00 92.00 310 ASN A C 1
ATOM 2380 O O . ASN A 1 310 ? 7.663 3.545 4.957 1.00 92.00 310 ASN A O 1
ATOM 2384 N N . ILE A 1 311 ? 7.238 3.617 7.174 1.00 97.25 311 ILE A N 1
ATOM 2385 C CA . ILE A 1 311 ? 6.417 4.831 7.165 1.00 97.25 311 ILE A CA 1
ATOM 2386 C C . ILE A 1 311 ? 7.076 5.999 7.905 1.00 97.25 311 ILE A C 1
ATOM 2388 O O . ILE A 1 311 ? 7.941 5.835 8.761 1.00 97.25 311 ILE A O 1
ATOM 2392 N N . LYS A 1 312 ? 6.620 7.204 7.574 1.00 96.94 312 LYS A N 1
ATOM 2393 C CA . LYS A 1 312 ? 6.856 8.474 8.265 1.00 96.94 312 LYS A CA 1
ATOM 2394 C C . LYS A 1 312 ? 5.508 9.181 8.445 1.00 96.94 312 LYS A C 1
ATOM 2396 O O . LYS A 1 312 ? 4.540 8.884 7.737 1.00 96.94 312 LYS A O 1
ATOM 2401 N N . SER A 1 313 ? 5.427 10.125 9.378 1.00 97.38 313 SER A N 1
ATOM 2402 C CA . SER A 1 313 ? 4.258 11.001 9.497 1.00 97.38 313 SER A CA 1
ATOM 2403 C C . SER A 1 313 ? 4.074 11.848 8.229 1.00 97.38 313 SER A C 1
ATOM 2405 O O . SER A 1 313 ? 5.033 12.194 7.532 1.00 97.38 313 SER A O 1
ATOM 2407 N N . SER A 1 314 ? 2.822 12.168 7.913 1.00 96.00 314 SER A N 1
ATOM 2408 C CA . SER A 1 314 ? 2.448 13.073 6.826 1.00 96.00 314 SER A CA 1
ATOM 2409 C C . SER A 1 314 ? 1.388 14.074 7.308 1.00 96.00 314 SER A C 1
ATOM 2411 O O . SER A 1 314 ? 1.067 14.104 8.497 1.00 96.00 314 SER A O 1
ATOM 2413 N N . ALA A 1 315 ? 0.874 14.925 6.418 1.00 95.25 315 ALA A N 1
ATOM 2414 C CA . ALA A 1 315 ? 0.061 16.096 6.763 1.00 95.25 315 ALA A CA 1
ATOM 2415 C C . ALA A 1 315 ? -1.111 15.784 7.716 1.00 95.25 315 ALA A C 1
ATOM 2417 O O . ALA A 1 315 ? -1.337 16.513 8.679 1.00 95.25 315 ALA A O 1
ATOM 2418 N N . ASN A 1 316 ? -1.800 14.653 7.522 1.00 97.62 316 ASN A N 1
ATOM 2419 C CA . ASN A 1 316 ? -2.985 14.297 8.310 1.00 97.62 316 ASN A CA 1
ATOM 2420 C C . ASN A 1 316 ? -2.675 13.409 9.536 1.00 97.62 316 ASN A C 1
ATOM 2422 O O . ASN A 1 316 ? -3.586 12.807 10.109 1.00 97.62 316 ASN A O 1
ATOM 2426 N N . PHE A 1 317 ? -1.408 13.290 9.964 1.00 98.19 317 PHE A N 1
ATOM 2427 C CA . PHE A 1 317 ? -0.999 12.410 11.075 1.00 98.19 317 PHE A CA 1
ATOM 2428 C C . PHE A 1 317 ? -1.668 12.773 12.411 1.00 98.19 317 PHE A C 1
ATOM 2430 O O . PHE A 1 317 ? -2.022 11.896 13.210 1.00 98.19 317 PHE A O 1
ATOM 2437 N N . SER A 1 318 ? -1.904 14.066 12.647 1.00 96.88 318 SER A N 1
ATOM 2438 C CA . SER A 1 318 ? -2.674 14.578 13.789 1.00 96.88 318 SER A CA 1
ATOM 2439 C C . SER A 1 318 ? -4.103 14.017 13.811 1.00 96.88 318 SER A C 1
ATOM 2441 O O . SER A 1 318 ? -4.584 13.625 14.874 1.00 96.88 318 SER A O 1
ATOM 2443 N N . GLY A 1 319 ? -4.722 13.854 12.636 1.00 97.50 319 GLY A N 1
ATOM 2444 C CA . GLY A 1 319 ? -6.076 13.336 12.432 1.00 97.50 319 GLY A CA 1
ATOM 2445 C C . GLY A 1 319 ? -6.284 11.851 12.754 1.00 97.50 319 GLY A C 1
ATOM 2446 O O . GLY A 1 319 ? -7.428 11.403 12.762 1.00 97.50 319 GLY A O 1
ATOM 2447 N N . ILE A 1 320 ? -5.229 11.085 13.056 1.00 98.44 320 ILE A N 1
ATOM 2448 C CA . ILE A 1 320 ? -5.364 9.714 13.579 1.00 98.44 320 ILE A CA 1
ATOM 2449 C C . ILE A 1 320 ? -5.922 9.763 15.010 1.00 98.44 320 ILE A C 1
ATOM 2451 O O . ILE A 1 320 ? -5.308 10.388 15.881 1.00 98.44 320 ILE A O 1
ATOM 2455 N N . TYR A 1 321 ? -7.032 9.070 15.278 1.00 97.75 321 TYR A N 1
ATOM 2456 C CA . TYR A 1 321 ? -7.655 9.014 16.608 1.00 97.75 321 TYR A CA 1
ATOM 2457 C C . TYR A 1 321 ? -8.220 7.633 16.955 1.00 97.75 321 TYR A C 1
ATOM 2459 O O . TYR A 1 321 ? -8.448 6.788 16.090 1.00 97.75 321 TYR A O 1
ATOM 2467 N N . ILE A 1 322 ? -8.501 7.440 18.246 1.00 97.44 322 ILE A N 1
ATOM 2468 C CA . ILE A 1 322 ? -9.346 6.354 18.749 1.00 97.44 322 ILE A CA 1
ATOM 2469 C C . ILE A 1 322 ? -10.630 6.975 19.312 1.00 97.44 322 ILE A C 1
ATOM 2471 O O . ILE A 1 322 ? -10.578 7.994 20.004 1.00 97.44 322 ILE A O 1
ATOM 2475 N N . LYS A 1 323 ? -11.789 6.390 19.008 1.00 97.06 323 LYS A N 1
ATOM 2476 C CA . LYS A 1 323 ? -13.106 6.811 19.503 1.00 97.06 323 LYS A CA 1
ATOM 2477 C C . LYS A 1 323 ? -13.768 5.650 20.230 1.00 97.06 323 LYS A C 1
ATOM 2479 O O . LYS A 1 323 ? -13.889 4.564 19.678 1.00 97.06 323 LYS A O 1
ATOM 2484 N N . ASN A 1 324 ? -14.218 5.879 21.455 1.00 95.94 324 ASN A N 1
ATOM 2485 C CA . ASN A 1 324 ? -15.107 4.956 22.141 1.00 95.94 324 ASN A CA 1
ATOM 2486 C C . ASN A 1 324 ? -16.515 5.161 21.551 1.00 95.94 324 ASN A C 1
ATOM 2488 O O . ASN A 1 324 ? -17.121 6.218 21.733 1.00 95.94 324 ASN A O 1
ATOM 2492 N N . LEU A 1 325 ? -17.014 4.176 20.803 1.00 94.75 325 LEU A N 1
ATOM 2493 C CA . LEU A 1 325 ? -18.318 4.248 20.142 1.00 94.75 325 LEU A CA 1
ATOM 2494 C C . LEU A 1 325 ? -19.474 4.141 21.143 1.00 94.75 325 LEU A C 1
ATOM 2496 O O . LEU A 1 325 ? -20.481 4.816 20.966 1.00 94.75 325 LEU A O 1
ATOM 2500 N N . THR A 1 326 ? -19.302 3.383 22.229 1.00 89.00 326 THR A N 1
ATOM 2501 C CA . THR A 1 326 ? -20.303 3.218 23.300 1.00 89.00 326 THR A CA 1
ATOM 2502 C C . THR A 1 326 ? -20.614 4.530 24.036 1.00 89.00 326 THR A C 1
ATOM 2504 O O . THR A 1 326 ? -21.739 4.739 24.474 1.00 89.00 326 THR A O 1
ATOM 2507 N N . THR A 1 327 ? -19.638 5.434 24.156 1.00 91.00 327 THR A N 1
ATOM 2508 C CA . THR A 1 327 ? -19.805 6.771 24.772 1.00 91.00 327 THR A CA 1
ATOM 2509 C C . THR A 1 327 ? -19.864 7.913 23.756 1.00 91.00 327 THR A C 1
ATOM 2511 O O . THR A 1 327 ? -20.088 9.060 24.135 1.00 91.00 327 THR A O 1
ATOM 2514 N N . GLY A 1 328 ? -19.594 7.633 22.478 1.00 92.75 328 GLY A N 1
ATOM 2515 C CA . GLY A 1 328 ? -19.467 8.627 21.411 1.00 92.75 328 GLY A CA 1
ATOM 2516 C C . GLY A 1 328 ? -18.215 9.518 21.474 1.00 92.75 328 GLY A C 1
ATOM 2517 O O . GLY A 1 328 ? -18.027 10.338 20.573 1.00 92.75 328 GLY A O 1
ATOM 2518 N N . LYS A 1 329 ? -17.340 9.384 22.483 1.00 94.06 329 LYS A N 1
ATOM 2519 C CA . LYS A 1 329 ? -16.216 10.308 22.734 1.00 94.06 329 LYS A CA 1
ATOM 2520 C C . LYS A 1 329 ? -14.884 9.815 22.152 1.00 94.06 329 LYS A C 1
ATOM 2522 O O . LYS A 1 329 ? -14.602 8.617 22.119 1.00 94.06 329 LYS A O 1
ATOM 2527 N N . LYS A 1 330 ? -14.032 10.752 21.713 1.00 95.56 330 LYS A N 1
ATOM 2528 C CA . LYS A 1 330 ? -12.622 10.466 21.387 1.00 95.56 330 LYS A CA 1
ATOM 2529 C C . LYS A 1 330 ? -11.849 10.111 22.663 1.00 95.56 330 LYS A C 1
ATOM 2531 O O . LYS A 1 330 ? -12.162 10.612 23.739 1.00 95.56 330 LYS A O 1
ATOM 2536 N N . VAL A 1 331 ? -10.848 9.247 22.526 1.00 93.19 331 VAL A N 1
ATOM 2537 C CA . VAL A 1 331 ? -9.965 8.802 23.609 1.00 93.19 331 VAL A CA 1
ATOM 2538 C C . VAL A 1 331 ? -8.654 9.579 23.533 1.00 93.19 331 VAL A C 1
ATOM 2540 O O . VAL A 1 331 ? -8.038 9.638 22.468 1.00 93.19 331 VAL A O 1
ATOM 2543 N N . SER A 1 332 ? -8.203 10.133 24.658 1.00 93.31 332 SER A N 1
ATOM 2544 C CA . SER A 1 332 ? -6.878 10.750 24.763 1.00 93.31 332 SER A CA 1
ATOM 2545 C C . SER A 1 332 ? -5.779 9.700 24.580 1.00 93.31 332 SER A C 1
ATOM 2547 O O . SER A 1 332 ? -5.811 8.637 25.205 1.00 93.31 332 SER A O 1
ATOM 2549 N N . LEU A 1 333 ? -4.794 9.994 23.731 1.00 93.56 333 LEU A N 1
ATOM 2550 C CA . LEU A 1 333 ? -3.625 9.141 23.517 1.00 93.56 333 LEU A CA 1
ATOM 2551 C C . LEU A 1 333 ? -2.449 9.660 24.352 1.00 93.56 333 LEU A C 1
ATOM 2553 O O . LEU A 1 333 ? -2.165 10.852 24.320 1.00 93.56 333 LEU A O 1
ATOM 2557 N N . ALA A 1 334 ? -1.756 8.768 25.061 1.00 93.25 334 ALA A N 1
ATOM 2558 C CA . ALA A 1 334 ? -0.471 9.070 25.692 1.00 93.25 334 ALA A CA 1
ATOM 2559 C C . ALA A 1 334 ? 0.658 9.143 24.658 1.00 93.25 334 ALA A C 1
ATOM 2561 O O . ALA A 1 334 ? 1.603 9.904 24.828 1.00 93.25 334 ALA A O 1
ATOM 2562 N N . SER A 1 335 ? 0.580 8.341 23.590 1.00 94.19 335 SER A N 1
ATOM 2563 C CA . SER A 1 335 ? 1.549 8.399 22.498 1.00 94.19 335 SER A CA 1
ATOM 2564 C C . SER A 1 335 ? 0.985 7.879 21.174 1.00 94.19 335 SER A C 1
ATOM 2566 O O . SER A 1 335 ? 0.028 7.098 21.126 1.00 94.19 335 SER A O 1
ATOM 2568 N N . LYS A 1 336 ? 1.608 8.349 20.092 1.00 96.19 336 LYS A N 1
ATOM 2569 C CA . LYS A 1 336 ? 1.376 7.972 18.696 1.00 96.19 336 LYS A CA 1
ATOM 2570 C C . LYS A 1 336 ? 2.757 7.870 18.042 1.00 96.19 336 LYS A C 1
ATOM 2572 O O . LYS A 1 336 ? 3.316 8.889 17.646 1.00 96.19 336 LYS A O 1
ATOM 2577 N N . THR A 1 337 ? 3.342 6.676 18.018 1.00 97.38 337 THR A N 1
ATOM 2578 C CA . THR A 1 337 ? 4.741 6.457 17.612 1.00 97.38 337 THR A CA 1
ATOM 2579 C C . THR A 1 337 ? 4.837 5.611 16.350 1.00 97.38 337 THR A C 1
ATOM 2581 O O . THR A 1 337 ? 4.000 4.747 16.106 1.00 97.38 337 THR A O 1
ATOM 2584 N N . ILE A 1 338 ? 5.867 5.859 15.545 1.00 98.44 338 ILE A N 1
ATOM 2585 C CA . ILE A 1 338 ? 6.204 5.062 14.364 1.00 98.44 338 ILE A CA 1
ATOM 2586 C C . ILE A 1 338 ? 7.531 4.349 14.631 1.00 98.44 338 ILE A C 1
ATOM 2588 O O . ILE A 1 338 ? 8.473 4.978 15.108 1.00 98.44 338 ILE A O 1
ATOM 2592 N N . SER A 1 339 ? 7.610 3.063 14.292 1.00 97.81 339 SER A N 1
ATOM 2593 C CA . SER A 1 339 ? 8.862 2.310 14.203 1.00 97.81 339 SER A CA 1
ATOM 2594 C C . SER A 1 339 ? 8.825 1.426 12.958 1.00 97.81 339 SER A C 1
ATOM 2596 O O . SER A 1 339 ? 7.921 0.600 12.812 1.00 97.81 339 SER A O 1
ATOM 2598 N N . GLY A 1 340 ? 9.761 1.640 12.028 1.00 97.00 340 GLY A N 1
ATOM 2599 C CA . GLY A 1 340 ? 9.786 0.957 10.731 1.00 97.00 340 GLY A CA 1
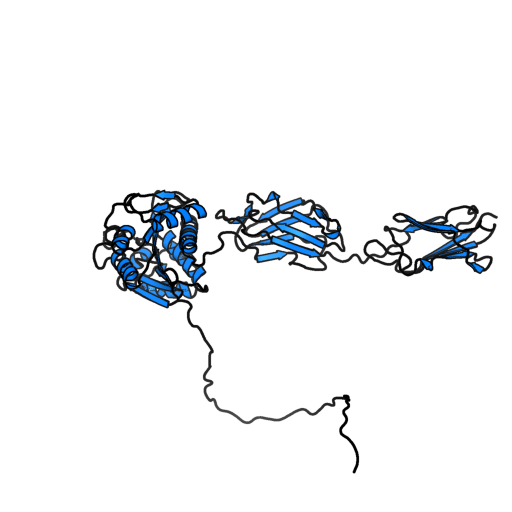ATOM 2600 C C . GLY A 1 340 ? 8.462 1.097 9.971 1.00 97.00 340 GLY A C 1
ATOM 2601 O O . GLY A 1 340 ? 8.057 2.195 9.586 1.00 97.00 340 GLY A O 1
ATOM 2602 N N . ASN A 1 341 ? 7.777 -0.025 9.764 1.00 97.69 341 ASN A N 1
ATOM 2603 C CA . ASN A 1 341 ? 6.475 -0.116 9.103 1.00 97.69 341 ASN A CA 1
ATOM 2604 C C . ASN A 1 341 ? 5.279 -0.146 10.072 1.00 97.69 341 ASN A C 1
ATOM 2606 O O . ASN A 1 341 ? 4.167 -0.433 9.638 1.00 97.69 341 ASN A O 1
ATOM 2610 N N . THR A 1 342 ? 5.478 0.096 11.369 1.00 98.44 342 THR A N 1
ATOM 2611 C CA . THR A 1 342 ? 4.436 -0.061 12.394 1.00 98.44 342 THR A CA 1
ATOM 2612 C C . THR A 1 342 ? 4.125 1.263 13.091 1.00 98.44 342 THR A C 1
ATOM 2614 O O . THR A 1 342 ? 5.014 1.953 13.589 1.00 98.44 342 THR A O 1
ATOM 2617 N N . LEU A 1 343 ? 2.836 1.601 13.156 1.00 98.56 343 LEU A N 1
ATOM 2618 C CA . LEU A 1 343 ? 2.280 2.696 13.950 1.00 98.56 343 LEU A CA 1
ATOM 2619 C C . LEU A 1 343 ? 1.694 2.136 15.249 1.00 98.56 343 LEU A C 1
ATOM 2621 O O . LEU A 1 343 ? 0.820 1.272 15.202 1.00 98.56 343 LEU A O 1
ATOM 2625 N N . THR A 1 344 ? 2.099 2.682 16.392 1.00 97.94 344 THR A N 1
ATOM 2626 C CA . THR A 1 344 ? 1.592 2.313 17.720 1.00 97.94 344 THR A CA 1
ATOM 2627 C C . THR A 1 344 ? 0.827 3.477 18.347 1.00 97.94 344 THR A C 1
ATOM 2629 O O . THR A 1 344 ? 1.340 4.592 18.452 1.00 97.94 344 THR A O 1
ATOM 2632 N N . LEU A 1 345 ? -0.400 3.215 18.798 1.00 96.88 345 LEU A N 1
ATOM 2633 C CA . LEU A 1 345 ? -1.255 4.144 19.536 1.00 96.88 345 LEU A CA 1
ATOM 2634 C C . LEU A 1 345 ? -1.419 3.639 20.978 1.00 96.88 345 LEU A C 1
ATOM 2636 O O . LEU A 1 345 ? -1.960 2.554 21.216 1.00 96.88 345 LEU A O 1
ATOM 2640 N N . LYS A 1 346 ? -0.985 4.437 21.957 1.00 93.00 346 LYS A N 1
ATOM 2641 C CA . LYS A 1 346 ? -1.165 4.155 23.389 1.00 93.00 346 LYS A CA 1
ATOM 2642 C C . LYS A 1 346 ? -2.243 5.078 23.947 1.00 93.00 346 LYS A C 1
ATOM 2644 O O . LYS A 1 346 ? -2.106 6.295 23.863 1.00 93.00 346 LYS A O 1
ATOM 2649 N N . MET A 1 347 ? -3.307 4.525 24.526 1.00 91.62 347 MET A N 1
ATOM 2650 C CA . MET A 1 347 ? -4.325 5.323 25.227 1.00 91.62 347 MET A CA 1
ATOM 2651 C C . MET A 1 347 ? -3.757 5.868 26.546 1.00 91.62 347 MET A C 1
ATOM 2653 O O . MET A 1 347 ? -2.953 5.198 27.191 1.00 91.62 347 MET A O 1
ATOM 2657 N N . ALA A 1 348 ? -4.170 7.072 26.949 1.00 89.56 348 ALA A N 1
ATOM 2658 C CA . ALA A 1 348 ? -3.732 7.704 28.200 1.00 89.56 348 ALA A CA 1
ATOM 2659 C C . ALA A 1 348 ? -4.405 7.126 29.455 1.00 89.56 348 ALA A C 1
ATOM 2661 O O . ALA A 1 348 ? -3.922 7.313 30.566 1.00 89.56 348 ALA A O 1
ATOM 2662 N N . SER A 1 349 ? -5.510 6.403 29.283 1.00 85.56 349 SER A N 1
ATOM 2663 C CA . SER A 1 349 ? -6.224 5.717 30.358 1.00 85.56 349 SER A CA 1
ATOM 2664 C C . SER A 1 349 ? -6.533 4.286 29.937 1.00 85.56 349 SER A C 1
ATOM 2666 O O . SER A 1 349 ? -6.699 4.006 28.746 1.00 85.56 349 SER A O 1
ATOM 2668 N N . SER A 1 350 ? -6.638 3.385 30.915 1.00 83.94 350 SER A N 1
ATOM 2669 C CA . SER A 1 350 ? -7.084 2.007 30.696 1.00 83.94 350 SER A CA 1
ATOM 2670 C C . SER A 1 350 ? -8.427 1.969 29.969 1.00 83.94 350 SER A C 1
ATOM 2672 O O . SER A 1 350 ? -9.312 2.792 30.220 1.00 83.94 350 SER A O 1
ATOM 2674 N N . ARG A 1 351 ? -8.602 0.990 29.076 1.00 86.38 351 ARG A N 1
ATOM 2675 C CA . ARG A 1 351 ? -9.874 0.809 28.367 1.00 86.38 351 ARG A CA 1
ATOM 2676 C C . ARG A 1 351 ? -10.982 0.427 29.354 1.00 86.38 351 ARG A C 1
ATOM 2678 O O . ARG A 1 351 ? -10.731 -0.201 30.381 1.00 86.38 351 ARG A O 1
ATOM 2685 N N . ILE A 1 352 ? -12.220 0.760 29.013 1.00 88.62 352 ILE A N 1
ATOM 2686 C CA . ILE A 1 352 ? -13.411 0.416 29.794 1.00 88.62 352 ILE A CA 1
ATOM 2687 C C . ILE A 1 352 ? -13.916 -0.955 29.316 1.00 88.62 352 ILE A C 1
ATOM 2689 O O . ILE A 1 352 ? -13.909 -1.226 28.115 1.00 88.62 352 ILE A O 1
ATOM 2693 N N . LYS A 1 353 ? -14.343 -1.828 30.236 1.00 90.00 353 LYS A N 1
ATOM 2694 C CA . LYS A 1 353 ? -14.980 -3.122 29.911 1.00 90.00 353 LYS A CA 1
ATOM 2695 C C . LYS A 1 353 ? -16.299 -2.929 29.159 1.00 90.00 353 LYS A C 1
ATOM 2697 O O . LYS A 1 353 ? -16.962 -1.913 29.348 1.00 90.00 353 LYS A O 1
ATOM 2702 N N . ASN A 1 354 ? -16.709 -3.913 28.361 1.00 88.81 354 ASN A N 1
ATOM 2703 C CA . ASN A 1 354 ? -17.967 -3.896 27.602 1.00 88.81 354 ASN A CA 1
ATOM 2704 C C . ASN A 1 354 ? -18.153 -2.624 26.740 1.00 88.81 354 ASN A C 1
ATOM 2706 O O . ASN A 1 354 ? -19.221 -2.014 26.736 1.00 88.81 354 ASN A O 1
ATOM 2710 N N . ASN A 1 355 ? -17.085 -2.160 26.084 1.00 92.38 355 ASN A N 1
ATOM 2711 C CA . ASN A 1 355 ? -17.096 -0.971 25.228 1.00 92.38 355 ASN A CA 1
ATOM 2712 C C . ASN A 1 355 ? -16.511 -1.301 23.848 1.00 92.38 355 ASN A C 1
ATOM 2714 O O . ASN A 1 355 ? -15.539 -2.053 23.736 1.00 92.38 355 ASN A O 1
ATOM 2718 N N . VAL A 1 356 ? -17.073 -0.679 22.811 1.00 95.19 356 VAL A N 1
ATOM 2719 C CA . VAL A 1 356 ? -16.573 -0.758 21.433 1.00 95.19 356 VAL A CA 1
ATOM 2720 C C . VAL A 1 356 ? -15.686 0.453 21.157 1.00 95.19 356 VAL A C 1
ATOM 2722 O O . VAL A 1 356 ? -16.077 1.595 21.411 1.00 95.19 356 VAL A O 1
ATOM 2725 N N . TYR A 1 357 ? -14.499 0.214 20.613 1.00 96.69 357 TYR A N 1
ATOM 2726 C CA . TYR A 1 357 ? -13.543 1.244 20.225 1.00 96.69 357 TYR A CA 1
ATOM 2727 C C . TYR A 1 357 ? -13.301 1.187 18.718 1.00 96.69 357 TYR A C 1
ATOM 2729 O O . TYR A 1 357 ? -13.072 0.120 18.159 1.00 96.69 357 TYR A O 1
ATOM 2737 N N . GLN A 1 358 ? -13.324 2.347 18.072 1.00 98.00 358 GLN A N 1
ATOM 2738 C CA . GLN A 1 358 ? -12.955 2.547 16.677 1.00 98.00 358 GLN A CA 1
ATOM 2739 C C . GLN A 1 358 ? -11.580 3.204 16.600 1.00 98.00 358 GLN A C 1
ATOM 2741 O O . GLN A 1 358 ? -11.323 4.179 17.308 1.00 98.00 358 GLN A O 1
ATOM 2746 N N . VAL A 1 359 ? -10.726 2.718 15.706 1.00 98.44 359 VAL A N 1
ATOM 2747 C CA . VAL A 1 359 ? -9.481 3.382 15.303 1.00 98.44 359 VAL A CA 1
ATOM 2748 C C . VAL A 1 359 ? -9.704 3.995 13.926 1.00 98.44 359 VAL A C 1
ATOM 2750 O O . VAL A 1 359 ? -10.229 3.326 13.039 1.00 98.44 359 VAL A O 1
ATOM 2753 N N . TYR A 1 360 ? -9.302 5.252 13.747 1.00 98.44 360 TYR A N 1
ATOM 2754 C CA . TYR A 1 360 ? -9.437 5.989 12.493 1.00 98.44 360 TYR A CA 1
ATOM 2755 C C . TYR A 1 360 ? -8.081 6.538 12.044 1.00 98.44 360 TYR A C 1
ATOM 2757 O O . TYR A 1 360 ? -7.404 7.224 12.813 1.00 98.44 360 TYR A O 1
ATOM 2765 N N . ILE A 1 361 ? -7.707 6.261 10.794 1.00 98.50 361 ILE A N 1
ATOM 2766 C CA . ILE A 1 361 ? -6.477 6.719 10.142 1.00 98.50 361 ILE A CA 1
ATOM 2767 C C . ILE A 1 361 ? -6.878 7.375 8.809 1.00 98.50 361 ILE A C 1
ATOM 2769 O O . ILE A 1 361 ? -7.273 6.656 7.891 1.00 98.50 361 ILE A O 1
ATOM 2773 N N . PRO A 1 362 ? -6.818 8.712 8.668 1.00 98.00 362 PRO A N 1
ATOM 2774 C CA . PRO A 1 362 ? -7.188 9.366 7.416 1.00 98.00 362 PRO A CA 1
ATOM 2775 C C . PRO A 1 362 ? -6.184 9.087 6.287 1.00 98.00 362 PRO A C 1
ATOM 2777 O O . PRO A 1 362 ? -5.000 8.837 6.530 1.00 98.00 362 PRO A O 1
ATOM 2780 N N . ALA A 1 363 ? -6.642 9.206 5.039 1.00 93.94 363 ALA A N 1
ATOM 2781 C CA . ALA A 1 363 ? -5.754 9.330 3.885 1.00 93.94 363 ALA A CA 1
ATOM 2782 C C . ALA A 1 363 ? -4.733 10.465 4.113 1.00 93.94 363 ALA A C 1
ATOM 2784 O O . ALA A 1 363 ? -5.048 11.486 4.730 1.00 93.94 363 ALA A O 1
ATOM 2785 N N . GLY A 1 364 ? -3.490 10.281 3.666 1.00 91.50 364 GLY A N 1
ATOM 2786 C CA . GLY A 1 364 ? -2.402 11.239 3.898 1.00 91.50 364 GLY A CA 1
ATOM 2787 C C . GLY A 1 364 ? -1.954 11.381 5.358 1.00 91.50 364 GLY A C 1
ATOM 2788 O O . GLY A 1 364 ? -1.264 12.344 5.686 1.00 91.50 364 GLY A O 1
ATOM 2789 N N . ALA A 1 365 ? -2.334 10.466 6.260 1.00 97.88 365 ALA A N 1
ATOM 2790 C CA . ALA A 1 365 ? -1.845 10.489 7.641 1.00 97.88 365 ALA A CA 1
ATOM 2791 C C . ALA A 1 365 ? -0.392 10.019 7.768 1.00 97.88 365 ALA A C 1
ATOM 2793 O O . ALA A 1 365 ? 0.380 10.564 8.554 1.00 97.88 365 ALA A O 1
ATOM 2794 N N . VAL A 1 366 ? -0.016 9.015 6.981 1.00 97.94 366 VAL A N 1
ATOM 2795 C CA . VAL A 1 366 ? 1.348 8.490 6.891 1.00 97.94 366 VAL A CA 1
ATOM 2796 C C . VAL A 1 366 ? 1.775 8.446 5.432 1.00 97.94 366 VAL A C 1
ATOM 2798 O O . VAL A 1 366 ? 0.936 8.352 4.533 1.00 97.94 366 VAL A O 1
ATOM 2801 N N . LYS A 1 367 ? 3.083 8.506 5.210 1.00 92.19 367 LYS A N 1
ATOM 2802 C CA . LYS A 1 367 ? 3.722 8.350 3.903 1.00 92.19 367 LYS A CA 1
ATOM 2803 C C . LYS A 1 367 ? 4.886 7.377 4.006 1.00 92.19 367 LYS A C 1
ATOM 2805 O O . LYS A 1 367 ? 5.372 7.151 5.112 1.00 92.19 367 LYS A O 1
ATOM 2810 N N . ASP A 1 368 ? 5.327 6.787 2.905 1.00 87.69 368 ASP A N 1
ATOM 2811 C CA . ASP A 1 368 ? 6.526 5.947 2.932 1.00 87.69 368 ASP A CA 1
ATOM 2812 C C . ASP A 1 368 ? 7.821 6.789 2.964 1.00 87.69 368 ASP A C 1
ATOM 2814 O O . ASP A 1 368 ? 7.796 8.025 2.940 1.00 87.69 368 ASP A O 1
ATOM 2818 N N . GLY A 1 369 ? 8.981 6.127 3.035 1.00 72.50 369 GLY A N 1
ATOM 2819 C CA . GLY A 1 369 ? 10.288 6.801 2.972 1.00 72.50 369 GLY A CA 1
ATOM 2820 C C . GLY A 1 369 ? 10.533 7.581 1.673 1.00 72.50 369 GLY A C 1
ATOM 2821 O O . GLY A 1 369 ? 11.400 8.450 1.643 1.00 72.50 369 GLY A O 1
ATOM 2822 N N . SER A 1 370 ? 9.740 7.295 0.642 1.00 62.78 370 SER A N 1
ATOM 2823 C CA . SER A 1 370 ? 9.754 7.909 -0.677 1.00 62.78 370 SER A CA 1
ATOM 2824 C C . SER A 1 370 ? 8.850 9.152 -0.761 1.00 62.78 370 SER A C 1
ATOM 2826 O O . SER A 1 370 ? 8.961 9.919 -1.714 1.00 62.78 370 SER A O 1
ATOM 2828 N N . GLY A 1 371 ? 8.009 9.406 0.246 1.00 70.00 371 GLY A N 1
ATOM 2829 C CA . GLY A 1 371 ? 7.126 10.573 0.327 1.00 70.00 371 GLY A CA 1
ATOM 2830 C C . GLY A 1 371 ? 5.671 10.289 -0.047 1.00 70.00 371 GLY A C 1
ATOM 2831 O O . GLY A 1 371 ? 4.830 11.179 0.081 1.00 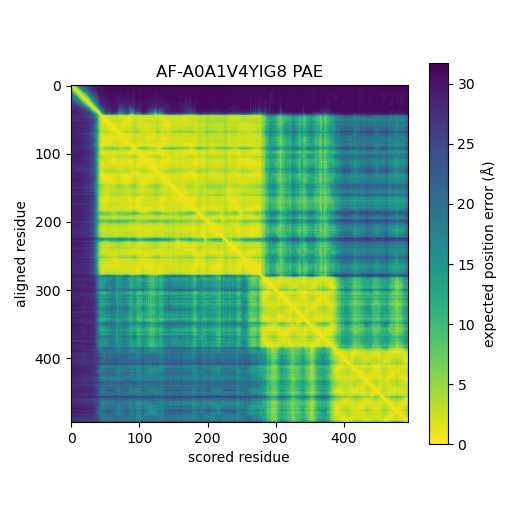70.00 371 GLY A O 1
ATOM 2832 N N . ASP A 1 372 ? 5.355 9.058 -0.444 1.00 77.31 372 ASP A N 1
ATOM 2833 C CA . ASP A 1 372 ? 4.065 8.708 -1.023 1.00 77.31 372 ASP A CA 1
ATOM 2834 C C . ASP A 1 372 ? 3.024 8.382 0.051 1.00 77.31 372 ASP A C 1
ATOM 2836 O O . ASP A 1 372 ? 3.251 7.561 0.940 1.00 77.31 372 ASP A O 1
ATOM 2840 N N . ASN A 1 373 ? 1.874 9.051 -0.013 1.00 88.25 373 ASN A N 1
ATOM 2841 C CA . ASN A 1 373 ? 0.848 9.035 1.033 1.00 88.25 373 ASN A CA 1
ATOM 2842 C C . ASN A 1 373 ? -0.003 7.759 1.044 1.00 88.25 373 ASN A C 1
ATOM 2844 O O . ASN A 1 373 ? -0.385 7.257 -0.011 1.00 88.25 373 ASN A O 1
ATOM 2848 N N . LEU A 1 374 ? -0.421 7.313 2.236 1.00 92.44 374 LEU A N 1
ATOM 2849 C CA . LEU A 1 374 ? -1.544 6.381 2.405 1.00 92.44 374 LEU A CA 1
ATOM 2850 C C . LEU A 1 374 ? -2.762 6.932 1.644 1.00 92.44 374 LEU A C 1
ATOM 2852 O O . LEU A 1 374 ? -3.312 7.964 2.028 1.00 92.44 374 LEU A O 1
ATOM 2856 N N . VAL A 1 375 ? -3.156 6.256 0.564 1.00 85.62 375 VAL A N 1
ATOM 2857 C CA . VAL A 1 375 ? -4.129 6.785 -0.409 1.00 85.62 375 VAL A CA 1
ATOM 2858 C C . VAL A 1 375 ? -5.558 6.781 0.134 1.00 85.62 375 VAL A C 1
ATOM 2860 O O . VAL A 1 375 ? -6.328 7.694 -0.149 1.00 85.62 375 VAL A O 1
ATOM 2863 N N . LEU A 1 376 ? -5.917 5.768 0.926 1.00 84.94 376 LEU A N 1
ATOM 2864 C CA . LEU A 1 376 ? -7.274 5.571 1.432 1.00 84.94 376 LEU A CA 1
ATOM 2865 C C . LEU A 1 376 ? -7.323 5.704 2.953 1.00 84.94 376 LEU A C 1
ATOM 2867 O O . LEU A 1 376 ? -6.474 5.173 3.668 1.00 84.94 376 LEU A O 1
ATOM 2871 N N . THR A 1 377 ? -8.370 6.367 3.441 1.00 94.12 377 THR A N 1
ATOM 2872 C CA . THR A 1 377 ? -8.739 6.354 4.858 1.00 94.12 377 THR A CA 1
ATOM 2873 C C . THR A 1 377 ? -9.033 4.924 5.303 1.00 94.12 377 THR A C 1
ATOM 2875 O O . THR A 1 377 ? -9.744 4.186 4.622 1.00 94.12 377 THR A O 1
ATOM 2878 N N . TYR A 1 378 ? -8.536 4.552 6.479 1.00 97.56 378 TYR A N 1
ATOM 2879 C CA . TYR A 1 378 ? -8.791 3.262 7.105 1.00 97.56 378 TYR A CA 1
ATOM 2880 C C . TYR A 1 378 ? -9.479 3.445 8.456 1.00 97.56 378 TYR A C 1
ATOM 2882 O O . TYR A 1 378 ? -9.087 4.286 9.268 1.00 97.56 378 TYR A O 1
ATOM 2890 N N . SER A 1 379 ? -10.511 2.644 8.701 1.00 97.50 379 SER A N 1
ATOM 2891 C CA . SER A 1 379 ? -11.264 2.643 9.951 1.00 97.50 379 SER A CA 1
ATOM 2892 C C . SER A 1 379 ? -11.662 1.216 10.306 1.00 97.50 379 SER A C 1
ATOM 2894 O O . SER A 1 379 ? -12.130 0.468 9.445 1.00 97.50 379 SER A O 1
ATOM 2896 N N . TYR A 1 380 ? -11.466 0.832 11.565 1.00 98.12 380 TYR A N 1
ATOM 2897 C CA . TYR A 1 380 ? -11.834 -0.489 12.075 1.00 98.12 380 TYR A CA 1
ATOM 2898 C C . TYR A 1 380 ? -12.282 -0.409 13.534 1.00 98.12 380 TYR A C 1
ATOM 2900 O O . TYR A 1 380 ? -11.992 0.574 14.222 1.00 98.12 380 TYR A O 1
ATOM 2908 N N . SER A 1 381 ? -12.994 -1.435 14.002 1.00 97.62 381 SER A N 1
ATOM 2909 C CA . SER A 1 381 ? -13.488 -1.520 15.376 1.00 97.62 381 SER A CA 1
ATOM 2910 C C . SER A 1 381 ? -12.905 -2.714 16.135 1.00 97.62 381 SER A C 1
ATOM 2912 O O . SER A 1 381 ? -12.373 -3.637 15.524 1.00 97.62 381 SER A O 1
ATOM 2914 N N . PHE A 1 382 ? -12.989 -2.690 17.463 1.00 96.50 382 PHE A N 1
ATOM 2915 C CA . PHE A 1 382 ? -12.815 -3.852 18.336 1.00 96.50 382 PHE A CA 1
ATOM 2916 C C . PHE A 1 382 ? -13.593 -3.645 19.646 1.00 96.50 382 PHE A C 1
ATOM 2918 O O . PHE A 1 382 ? -13.865 -2.509 20.049 1.00 96.50 382 PHE A O 1
ATOM 2925 N N . SER A 1 383 ? -13.911 -4.732 20.347 1.00 95.19 383 SER A N 1
ATOM 2926 C CA . SER A 1 383 ? -14.657 -4.724 21.613 1.00 95.19 383 SER A CA 1
ATOM 2927 C C . SER A 1 383 ? -13.802 -5.229 22.774 1.00 95.19 383 SER A C 1
ATOM 2929 O O . SER A 1 383 ? -13.074 -6.213 22.642 1.00 95.19 383 SER A O 1
ATOM 2931 N N . THR A 1 384 ? -13.887 -4.571 23.930 1.00 94.06 384 THR A N 1
ATOM 2932 C CA . THR A 1 384 ? -13.161 -4.988 25.141 1.00 94.06 384 THR A CA 1
ATOM 2933 C C . THR A 1 384 ? -13.783 -6.206 25.828 1.00 94.06 384 THR A C 1
ATOM 2935 O O . THR A 1 384 ? -14.893 -6.629 25.503 1.00 94.06 384 THR A O 1
ATOM 2938 N N . THR A 1 385 ? -13.070 -6.779 26.804 1.00 89.12 385 THR A N 1
ATOM 2939 C CA . THR A 1 385 ? -13.616 -7.820 27.689 1.00 89.12 385 THR A CA 1
ATOM 2940 C C . THR A 1 385 ? -14.950 -7.398 28.331 1.00 89.12 385 THR A C 1
ATOM 2942 O O . THR A 1 385 ? -15.082 -6.246 28.763 1.00 89.12 385 THR A O 1
ATOM 2945 N N . PRO A 1 386 ? -15.944 -8.305 28.434 1.00 84.38 386 PRO A N 1
ATOM 2946 C CA . PRO A 1 386 ? -17.188 -8.037 29.151 1.00 84.38 386 PRO A CA 1
ATOM 2947 C C . PRO A 1 386 ? -16.960 -7.656 30.621 1.00 84.38 386 PRO A C 1
ATOM 2949 O O . PRO A 1 386 ? -16.001 -8.095 31.262 1.00 84.38 386 PRO A O 1
ATOM 2952 N N . ASP A 1 387 ? -17.871 -6.862 31.184 1.00 83.38 387 ASP A N 1
ATOM 2953 C CA . ASP A 1 387 ? -17.957 -6.678 32.634 1.00 83.38 387 ASP A CA 1
ATOM 2954 C C . ASP A 1 387 ? -18.863 -7.758 33.223 1.00 83.38 387 ASP A C 1
ATOM 2956 O O . ASP A 1 387 ? -20.040 -7.807 32.889 1.00 83.38 387 ASP A O 1
ATOM 2960 N N . THR A 1 388 ? -18.307 -8.596 34.095 1.00 86.62 388 THR A N 1
ATOM 2961 C CA . THR A 1 388 ? -18.973 -9.750 34.723 1.00 86.62 388 THR A CA 1
ATOM 2962 C C . THR A 1 388 ? -19.233 -9.551 36.223 1.00 86.62 388 THR A C 1
ATOM 2964 O O . THR A 1 388 ? -19.585 -10.493 36.937 1.00 86.62 388 THR A O 1
ATOM 2967 N N . VAL A 1 389 ? -19.008 -8.340 36.753 1.00 89.75 389 VAL A N 1
ATOM 2968 C CA . VAL A 1 389 ? -19.051 -8.072 38.199 1.00 89.75 389 VAL A CA 1
ATOM 2969 C C . VAL A 1 389 ? -20.431 -7.565 38.622 1.00 89.75 389 VAL A C 1
ATOM 2971 O O . VAL A 1 389 ? -20.734 -6.389 38.455 1.00 89.75 389 VAL A O 1
ATOM 2974 N N . SER A 1 390 ? -21.250 -8.411 39.247 1.00 92.69 390 SER A N 1
ATOM 2975 C CA . SER A 1 390 ? -22.546 -8.006 39.820 1.00 92.69 390 SER A CA 1
ATOM 2976 C C . SER A 1 390 ? -22.463 -6.853 40.838 1.00 92.69 390 SER A C 1
ATOM 2978 O O . SER A 1 390 ? -21.495 -6.778 41.606 1.00 92.69 390 SER A O 1
ATOM 2980 N N . PRO A 1 391 ? -23.506 -6.001 40.935 1.00 96.56 391 PRO A N 1
ATOM 2981 C CA . PRO A 1 391 ? -23.661 -5.068 42.047 1.00 96.56 391 PRO A CA 1
ATOM 2982 C C . PRO A 1 391 ? -23.820 -5.827 43.375 1.00 96.56 391 PRO A C 1
ATOM 2984 O O . PRO A 1 391 ? -24.415 -6.906 43.430 1.00 96.56 391 PRO A O 1
ATOM 2987 N N . LYS A 1 392 ? -23.305 -5.239 44.458 1.00 97.12 392 LYS A N 1
ATOM 2988 C CA . LYS A 1 392 ? -23.413 -5.732 45.840 1.00 97.12 392 LYS A CA 1
ATOM 2989 C C . LYS A 1 392 ? -23.952 -4.622 46.740 1.00 97.12 392 LYS A C 1
ATOM 2991 O O . LYS A 1 392 ? -23.594 -3.462 46.537 1.00 97.12 392 LYS A O 1
ATOM 2996 N N . VAL A 1 393 ? -24.766 -4.972 47.737 1.00 98.00 393 VAL A N 1
ATOM 2997 C CA . VAL A 1 393 ? -25.166 -4.037 48.803 1.00 98.00 393 VAL A CA 1
ATOM 2998 C C . VAL A 1 393 ? -23.927 -3.673 49.624 1.00 98.00 393 VAL A C 1
ATOM 3000 O O . VAL A 1 393 ? -23.192 -4.562 50.047 1.00 98.00 393 VAL A O 1
ATOM 3003 N N . SER A 1 394 ? -23.685 -2.378 49.824 1.00 97.44 394 SER A N 1
ATOM 3004 C CA . SER A 1 394 ? -22.591 -1.846 50.644 1.00 97.44 394 SER A CA 1
ATOM 3005 C C . SER A 1 394 ? -23.056 -1.410 52.033 1.00 97.44 394 SER A C 1
ATOM 3007 O O . SER A 1 394 ? -22.295 -1.519 52.986 1.00 97.44 394 SER A O 1
ATOM 3009 N N . SER A 1 395 ? -24.288 -0.909 52.160 1.00 97.88 395 SER A N 1
ATOM 3010 C CA . SER A 1 395 ? -24.871 -0.499 53.443 1.00 97.88 395 SER A CA 1
ATOM 3011 C C . SER A 1 395 ? -26.390 -0.362 53.355 1.00 97.88 395 SER A C 1
ATOM 3013 O O . SER A 1 395 ? -26.955 -0.223 52.267 1.00 97.88 395 SER A O 1
ATOM 3015 N N . THR A 1 396 ? -27.056 -0.370 54.508 1.00 98.44 396 THR A N 1
ATOM 3016 C CA . THR A 1 396 ? -28.488 -0.081 54.632 1.00 98.44 396 THR A CA 1
ATOM 3017 C C . THR A 1 396 ? -28.739 0.944 55.732 1.00 98.44 396 THR A C 1
ATOM 3019 O O . THR A 1 396 ? -27.995 1.012 56.711 1.00 98.44 396 THR A O 1
ATOM 3022 N N . LYS A 1 397 ? -29.813 1.724 55.592 1.00 96.81 397 LYS A N 1
ATOM 3023 C CA . LYS A 1 397 ? -30.389 2.539 56.665 1.00 96.81 397 LYS A CA 1
ATOM 3024 C C . LYS A 1 397 ? -31.877 2.183 56.785 1.00 96.81 397 LYS A C 1
ATOM 3026 O O . LYS A 1 397 ? -32.585 2.348 55.797 1.00 96.81 397 LYS A O 1
ATOM 3031 N N . PRO A 1 398 ? -32.379 1.706 57.938 1.00 96.44 398 PRO A N 1
ATOM 3032 C CA . PRO A 1 398 ? -31.633 1.266 59.122 1.00 96.44 398 PRO A CA 1
ATOM 3033 C C . PRO A 1 398 ? -30.541 0.232 58.818 1.00 96.44 398 PRO A C 1
ATOM 3035 O O . PRO A 1 398 ? -30.639 -0.503 57.833 1.00 96.44 398 PRO A O 1
ATOM 3038 N N . ALA A 1 399 ? -29.506 0.175 59.655 1.00 97.12 399 ALA A N 1
ATOM 3039 C CA . ALA A 1 399 ? -28.539 -0.913 59.589 1.00 97.12 399 ALA A CA 1
ATOM 3040 C C . ALA A 1 399 ? -29.189 -2.224 60.077 1.00 97.12 399 ALA A C 1
ATOM 3042 O O . ALA A 1 399 ? -30.227 -2.222 60.745 1.00 97.12 399 ALA A O 1
ATOM 3043 N N . ASN A 1 400 ? -28.611 -3.362 59.691 1.00 97.62 400 ASN A N 1
ATOM 3044 C CA . ASN A 1 400 ? -29.172 -4.664 60.037 1.00 97.62 400 ASN A CA 1
ATOM 3045 C C . ASN A 1 400 ? -29.178 -4.877 61.563 1.00 97.62 400 ASN A C 1
ATOM 3047 O O . ASN A 1 400 ? -28.165 -4.662 62.223 1.00 97.62 400 ASN A O 1
ATOM 3051 N N . LYS A 1 401 ? -30.310 -5.347 62.094 1.00 96.38 401 LYS A N 1
ATOM 3052 C CA . LYS A 1 401 ? -30.605 -5.572 63.519 1.00 96.38 401 LYS A CA 1
ATOM 3053 C C . LYS A 1 401 ? -30.626 -4.314 64.406 1.00 96.38 401 LYS A C 1
ATOM 3055 O O . LYS A 1 401 ? -30.724 -4.453 65.621 1.00 96.38 401 LYS A O 1
ATOM 3060 N N . THR A 1 402 ? -30.594 -3.097 63.853 1.00 97.19 402 THR A N 1
ATOM 3061 C CA . THR A 1 402 ? -30.724 -1.876 64.671 1.00 97.19 402 THR A CA 1
ATOM 3062 C C . THR A 1 402 ? -32.121 -1.771 65.294 1.00 97.19 402 THR A C 1
ATOM 3064 O O . THR A 1 402 ? -33.131 -1.963 64.611 1.00 97.19 402 THR A O 1
ATOM 3067 N N . THR A 1 403 ? -32.174 -1.449 66.585 1.00 96.94 403 THR A N 1
ATOM 3068 C CA . THR A 1 403 ? -33.401 -1.208 67.359 1.00 96.94 403 THR A CA 1
ATOM 3069 C C . THR A 1 403 ? -33.648 0.295 67.540 1.00 96.94 403 THR A C 1
ATOM 3071 O O . THR A 1 403 ? -32.836 1.118 67.116 1.00 96.94 403 THR A O 1
ATOM 3074 N N . GLY A 1 404 ? -34.782 0.690 68.128 1.00 95.38 404 GLY A N 1
ATOM 3075 C CA . GLY A 1 404 ? -35.048 2.104 68.421 1.00 95.38 404 GLY A CA 1
ATOM 3076 C C . GLY A 1 404 ? -35.294 2.980 67.185 1.00 95.38 404 GLY A C 1
ATOM 3077 O O . GLY A 1 404 ? -35.180 4.200 67.265 1.00 95.38 404 GLY A O 1
ATOM 3078 N N . ILE A 1 405 ? -35.627 2.392 66.031 1.00 95.94 405 ILE A N 1
ATOM 3079 C CA . ILE A 1 405 ? -35.804 3.145 64.784 1.00 95.94 405 ILE A CA 1
ATOM 3080 C C . ILE A 1 405 ? -37.076 4.019 64.833 1.00 95.94 405 ILE A C 1
ATOM 3082 O O . ILE A 1 405 ? -38.167 3.492 65.086 1.00 95.94 405 ILE A O 1
ATOM 3086 N N . PRO A 1 406 ? -36.988 5.333 64.541 1.00 92.50 406 PRO A N 1
ATOM 3087 C CA . PRO A 1 406 ? -38.158 6.201 64.443 1.00 92.50 406 PRO A CA 1
ATOM 3088 C C . PRO A 1 406 ? -39.174 5.710 63.405 1.00 92.50 406 PRO A C 1
ATOM 3090 O O . PRO A 1 406 ? -38.821 5.268 62.307 1.00 92.50 406 PRO A O 1
ATOM 3093 N N . LEU A 1 407 ? -40.462 5.847 63.727 1.00 91.50 407 LEU A N 1
ATOM 3094 C CA . LEU A 1 407 ? -41.562 5.277 62.936 1.00 91.50 407 LEU A CA 1
ATOM 3095 C C . LEU A 1 407 ? -41.601 5.793 61.487 1.00 91.50 407 LEU A C 1
ATOM 3097 O O . LEU A 1 407 ? -42.071 5.082 60.598 1.00 91.50 407 LEU A O 1
ATOM 3101 N N . THR A 1 408 ? -41.036 6.978 61.238 1.00 84.62 408 THR A N 1
ATOM 3102 C CA . THR A 1 408 ? -40.992 7.695 59.952 1.00 84.62 408 THR A CA 1
ATOM 3103 C C . THR A 1 408 ? -39.670 7.567 59.181 1.00 84.62 408 THR A C 1
ATOM 3105 O O . THR A 1 408 ? -39.595 8.040 58.048 1.00 84.62 408 THR A O 1
ATOM 3108 N N . SER A 1 409 ? -38.625 6.921 59.722 1.00 84.06 409 SER A N 1
ATOM 3109 C CA . SER A 1 409 ? -37.310 6.848 59.053 1.00 84.06 409 SER A CA 1
ATOM 3110 C C . SER A 1 409 ? -37.391 6.246 57.644 1.00 84.06 409 SER A C 1
ATOM 3112 O O . SER A 1 409 ? -38.099 5.261 57.426 1.00 84.06 409 SER A O 1
ATOM 3114 N N . ALA A 1 410 ? -36.651 6.793 56.678 1.00 85.25 410 ALA A N 1
ATOM 3115 C CA . ALA A 1 410 ? -36.552 6.200 55.344 1.00 85.25 410 ALA A CA 1
ATOM 3116 C C . ALA A 1 410 ? -35.834 4.838 55.391 1.00 85.25 410 ALA A C 1
ATOM 3118 O O . ALA A 1 410 ? -34.919 4.653 56.194 1.00 85.25 410 ALA A O 1
ATOM 3119 N N . VAL A 1 411 ? -36.228 3.904 54.516 1.00 95.94 411 VAL A N 1
ATOM 3120 C CA . VAL A 1 411 ? -35.454 2.681 54.260 1.00 95.94 411 VAL A CA 1
ATOM 3121 C C . VAL A 1 411 ? -34.621 2.903 53.004 1.00 95.94 411 VAL A C 1
ATOM 3123 O O . VAL A 1 411 ? -35.184 3.073 51.924 1.00 95.94 411 VAL A O 1
ATOM 3126 N N . THR A 1 412 ? -33.297 2.901 53.126 1.00 97.88 412 THR A N 1
ATOM 3127 C CA . THR A 1 412 ? -32.377 3.010 51.989 1.00 97.88 412 THR A CA 1
ATOM 3128 C C . THR A 1 412 ? -31.390 1.850 51.961 1.00 97.88 412 THR A C 1
ATOM 3130 O O . THR A 1 412 ? -30.963 1.336 52.996 1.00 97.88 412 THR A O 1
ATOM 3133 N N . ILE A 1 413 ? -31.039 1.423 50.751 1.00 98.50 413 ILE A N 1
ATOM 3134 C CA . ILE A 1 413 ? -30.073 0.367 50.469 1.00 98.50 413 ILE A CA 1
ATOM 3135 C C . ILE A 1 413 ? -29.085 0.924 49.452 1.00 98.50 413 ILE A C 1
ATOM 3137 O O . ILE A 1 413 ? -29.454 1.219 48.314 1.00 98.50 413 ILE A O 1
ATOM 3141 N N . THR A 1 414 ? -27.836 1.079 49.872 1.00 98.38 414 THR A N 1
ATOM 3142 C CA . THR A 1 414 ? -26.745 1.579 49.036 1.00 98.38 414 THR A CA 1
ATOM 3143 C C . THR A 1 414 ? -26.002 0.395 48.433 1.00 98.38 414 THR A C 1
ATOM 3145 O O . THR A 1 414 ? -25.711 -0.580 49.128 1.00 98.38 414 THR A O 1
ATOM 3148 N N . PHE A 1 415 ? -25.681 0.475 47.146 1.00 98.50 415 PHE A N 1
ATOM 3149 C CA . PHE A 1 415 ? -24.893 -0.516 46.419 1.00 98.50 415 PHE A CA 1
ATOM 3150 C C . PHE A 1 415 ? -23.484 0.015 46.112 1.00 98.50 415 PHE A C 1
ATOM 3152 O O . PHE A 1 415 ? -23.236 1.218 46.083 1.00 98.50 415 PHE A O 1
ATOM 3159 N N . ASN A 1 416 ? -22.535 -0.879 45.829 1.00 97.25 416 ASN A N 1
ATOM 3160 C CA . ASN A 1 416 ? -21.177 -0.490 45.430 1.00 97.25 416 ASN A CA 1
ATOM 3161 C C . ASN A 1 416 ? -21.112 0.138 44.015 1.00 97.25 416 ASN A C 1
ATOM 3163 O O . ASN A 1 416 ? -20.272 1.008 43.755 1.00 97.25 416 ASN A O 1
ATOM 3167 N N . LYS A 1 417 ? -22.023 -0.262 43.120 1.00 94.31 417 LYS A N 1
ATOM 3168 C CA . LYS A 1 417 ? -22.199 0.223 41.739 1.00 94.31 417 LYS A CA 1
ATOM 3169 C C . LYS A 1 417 ? -23.502 1.024 41.594 1.00 94.31 417 LYS A C 1
ATOM 3171 O O . LYS A 1 417 ? -24.422 0.858 42.389 1.00 94.31 417 LYS A O 1
ATOM 3176 N N . ASN A 1 418 ? -23.594 1.851 40.548 1.00 95.94 418 ASN A N 1
ATOM 3177 C CA . ASN A 1 418 ? -24.881 2.413 40.122 1.00 95.94 418 ASN A CA 1
ATOM 3178 C C . ASN A 1 418 ? -25.803 1.281 39.648 1.00 95.94 418 ASN A C 1
ATOM 3180 O O . ASN A 1 418 ? -25.337 0.352 38.984 1.00 95.94 418 ASN A O 1
ATOM 3184 N N . ILE A 1 419 ? -27.093 1.382 39.959 1.00 98.06 419 ILE A N 1
ATOM 3185 C CA . ILE A 1 419 ? -28.092 0.345 39.683 1.00 98.06 419 ILE A CA 1
ATOM 3186 C C . ILE A 1 419 ? -29.257 0.863 38.828 1.00 98.06 419 ILE A C 1
ATOM 3188 O O . ILE A 1 419 ? -29.514 2.060 38.726 1.00 98.06 419 ILE A O 1
ATOM 3192 N N . LYS A 1 420 ? -29.973 -0.078 38.215 1.00 97.94 420 LYS A N 1
ATOM 3193 C CA . LYS A 1 420 ? -31.269 0.062 37.546 1.00 97.94 420 LYS A CA 1
ATOM 3194 C C . LYS A 1 420 ? -32.176 -1.085 37.999 1.00 97.94 420 LYS A C 1
ATOM 3196 O O . LYS A 1 420 ? -31.686 -2.108 38.483 1.00 97.94 420 LYS A O 1
ATOM 3201 N N . SER A 1 421 ? -33.486 -0.941 37.822 1.00 97.50 421 SER A N 1
ATOM 3202 C CA . SER A 1 421 ? -34.426 -2.050 38.011 1.00 97.50 421 SER A CA 1
ATOM 3203 C C . SER A 1 421 ? -34.119 -3.203 37.043 1.00 97.50 421 SER A C 1
ATOM 3205 O O . SER A 1 421 ? -33.606 -3.011 35.935 1.00 97.50 421 SER A O 1
ATOM 3207 N N . SER A 1 422 ? -34.405 -4.424 37.484 1.00 97.94 422 SER A N 1
ATOM 3208 C CA . SER A 1 422 ? -34.315 -5.644 36.682 1.00 97.94 422 SER A CA 1
ATOM 3209 C C . SER A 1 422 ? -35.549 -6.524 36.930 1.00 97.94 422 SER A C 1
ATOM 3211 O O . SER A 1 422 ? -36.486 -6.087 37.601 1.00 97.94 422 SER A O 1
ATOM 3213 N N . ALA A 1 423 ? -35.581 -7.731 36.361 1.00 97.62 423 ALA A N 1
ATOM 3214 C CA . ALA A 1 423 ? -36.772 -8.583 36.264 1.00 97.62 423 ALA A CA 1
ATOM 3215 C C . ALA A 1 423 ? -37.560 -8.728 37.583 1.00 97.62 423 ALA A C 1
ATOM 3217 O O . ALA A 1 423 ? -38.782 -8.606 37.587 1.00 97.62 423 ALA A O 1
ATOM 3218 N N . ASN A 1 424 ? -36.870 -8.891 38.717 1.00 98.19 424 ASN A N 1
ATOM 3219 C CA . ASN A 1 424 ? -37.510 -9.149 40.010 1.00 98.19 424 ASN A CA 1
ATOM 3220 C C . ASN A 1 424 ? -37.723 -7.880 40.866 1.00 98.19 424 ASN A C 1
ATOM 3222 O O . ASN A 1 424 ? -37.948 -7.979 42.072 1.00 98.19 424 ASN A O 1
ATOM 3226 N N . PHE A 1 425 ? -37.648 -6.670 40.290 1.00 98.25 425 PHE A N 1
ATOM 3227 C CA . PHE A 1 425 ? -37.805 -5.407 41.038 1.00 98.25 425 PHE A CA 1
ATOM 3228 C C . PHE A 1 425 ? -39.190 -5.266 41.702 1.00 98.25 425 PHE A C 1
ATOM 3230 O O . PHE A 1 425 ? -39.336 -4.659 42.770 1.00 98.25 425 PHE A O 1
ATOM 3237 N N . SER A 1 426 ? -40.220 -5.873 41.108 1.00 97.00 426 SER A N 1
ATOM 3238 C CA . SER A 1 426 ? -41.560 -6.003 41.694 1.00 97.00 426 SER A CA 1
ATOM 3239 C C . SER A 1 426 ? -41.531 -6.757 43.032 1.00 97.00 426 SER A C 1
ATOM 3241 O O . SER A 1 426 ? -42.163 -6.302 43.984 1.00 97.00 426 SER A O 1
ATOM 3243 N N . GLY A 1 427 ? -40.718 -7.812 43.142 1.00 97.31 427 GLY A N 1
ATOM 3244 C CA . GLY A 1 427 ? -40.601 -8.698 44.306 1.00 97.31 427 GLY A CA 1
ATOM 3245 C C . GLY A 1 427 ? -39.867 -8.132 45.529 1.00 97.31 427 GLY A C 1
ATOM 3246 O O . GLY A 1 427 ? -39.783 -8.819 46.545 1.00 97.31 427 GLY A O 1
ATOM 3247 N N . ILE A 1 428 ? -39.351 -6.899 45.475 1.00 98.38 428 ILE A N 1
ATOM 3248 C CA . ILE A 1 428 ? -38.838 -6.196 46.664 1.00 98.38 428 ILE A CA 1
ATOM 3249 C C . ILE A 1 428 ? -40.008 -5.888 47.607 1.00 98.38 428 ILE A C 1
ATOM 3251 O O . ILE A 1 428 ? -40.951 -5.199 47.201 1.00 98.38 428 ILE A O 1
ATOM 3255 N N . TYR A 1 429 ? -39.923 -6.347 48.860 1.00 97.56 429 TYR A N 1
ATOM 3256 C CA . TYR A 1 429 ? -40.954 -6.150 49.885 1.00 97.56 429 TYR A CA 1
ATOM 3257 C C . TYR A 1 429 ? -40.368 -5.788 51.257 1.00 97.56 429 TYR A C 1
ATOM 3259 O O . TYR A 1 429 ? -39.188 -6.011 51.535 1.00 97.56 429 TYR A O 1
ATOM 3267 N N . ILE A 1 430 ? -41.232 -5.284 52.143 1.00 97.12 430 ILE A N 1
ATOM 3268 C CA . ILE A 1 430 ? -40.978 -5.248 53.587 1.00 97.12 430 ILE A CA 1
ATOM 3269 C C . ILE A 1 430 ? -42.043 -6.105 54.281 1.00 97.12 430 ILE A C 1
ATOM 3271 O O . ILE A 1 430 ? -43.221 -6.030 53.935 1.00 97.12 430 ILE A O 1
ATOM 3275 N N . LYS A 1 431 ? -41.634 -6.953 55.224 1.00 97.31 431 LYS A N 1
ATOM 3276 C CA . LYS A 1 431 ? -42.501 -7.807 56.043 1.00 97.31 431 LYS A CA 1
ATOM 3277 C C . LYS A 1 431 ? -42.376 -7.377 57.498 1.00 97.31 431 LYS A C 1
ATOM 3279 O O 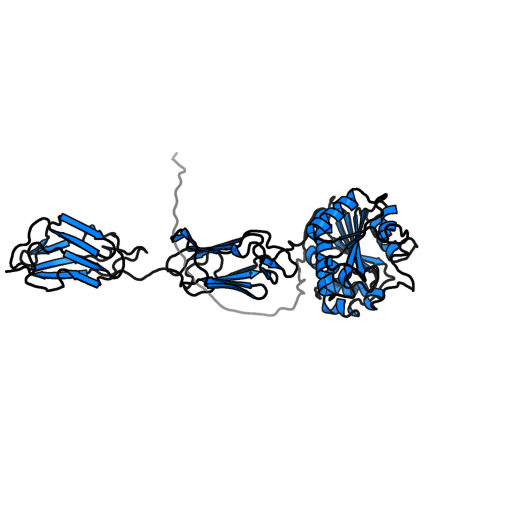. LYS A 1 431 ? -41.268 -7.298 58.017 1.00 97.31 431 LYS A O 1
ATOM 3284 N N . ASN A 1 432 ? -43.496 -7.105 58.151 1.00 97.00 432 ASN A N 1
ATOM 3285 C CA . ASN A 1 432 ? -43.540 -7.005 59.600 1.00 97.00 432 ASN A CA 1
ATOM 3286 C C . ASN A 1 432 ? -43.489 -8.441 60.149 1.00 97.00 432 ASN A C 1
ATOM 3288 O O . ASN A 1 432 ? -44.356 -9.259 59.842 1.00 97.00 432 ASN A O 1
ATOM 3292 N N . LEU A 1 433 ? -42.430 -8.773 60.887 1.00 97.00 433 LEU A N 1
ATOM 3293 C CA . LEU A 1 433 ? -42.228 -10.108 61.449 1.00 97.00 433 LEU A CA 1
ATOM 3294 C C . LEU A 1 433 ? -43.078 -10.332 62.702 1.00 97.00 433 LEU A C 1
ATOM 3296 O O . LEU A 1 433 ? -43.558 -11.442 62.889 1.00 97.00 433 LEU A O 1
ATOM 3300 N N . THR A 1 434 ? -43.332 -9.286 63.492 1.00 94.94 434 THR A N 1
ATOM 3301 C CA . THR A 1 434 ? -44.188 -9.337 64.688 1.00 94.94 434 THR A CA 1
ATOM 3302 C C . THR A 1 434 ? -45.636 -9.704 64.344 1.00 94.94 434 THR A C 1
ATOM 3304 O O . THR A 1 434 ? -46.262 -10.462 65.071 1.00 94.94 434 THR A O 1
ATOM 3307 N N . THR A 1 435 ? -46.166 -9.217 63.215 1.00 95.00 435 THR A N 1
ATOM 3308 C CA . THR A 1 435 ? -47.527 -9.554 62.736 1.00 95.00 435 THR A CA 1
ATOM 3309 C C . THR A 1 435 ? -47.554 -10.612 61.629 1.00 95.00 435 THR A C 1
ATOM 3311 O O . THR A 1 435 ? -48.625 -10.980 61.150 1.00 95.00 435 THR A O 1
ATOM 3314 N N . GLY A 1 436 ? -46.390 -11.051 61.143 1.00 94.44 436 GLY A N 1
ATOM 3315 C CA . GLY A 1 436 ? -46.252 -11.968 60.009 1.00 94.44 436 GLY A CA 1
ATOM 3316 C C . GLY A 1 436 ? -46.660 -11.411 58.631 1.00 94.44 436 GLY A C 1
ATOM 3317 O O . GLY A 1 436 ? -46.479 -12.110 57.632 1.00 94.44 436 GLY A O 1
ATOM 3318 N N . LYS A 1 437 ? -47.177 -10.178 58.526 1.00 94.62 437 LYS A N 1
ATOM 3319 C CA . LYS A 1 437 ? -47.768 -9.620 57.291 1.00 94.62 437 LYS A CA 1
ATOM 3320 C C . LYS A 1 437 ? -46.774 -8.791 56.461 1.00 94.62 437 LYS A C 1
ATOM 3322 O O . LYS A 1 437 ? -45.866 -8.147 56.988 1.00 94.62 437 LYS A O 1
ATOM 3327 N N . LYS A 1 438 ? -46.943 -8.783 55.131 1.00 95.50 438 LYS A N 1
ATOM 3328 C CA . LYS A 1 438 ? -46.239 -7.841 54.235 1.00 95.50 438 LYS A CA 1
ATOM 3329 C C . LYS A 1 438 ? -46.811 -6.427 54.406 1.00 95.50 438 LYS A C 1
ATOM 3331 O O . LYS A 1 438 ? -48.002 -6.268 54.645 1.00 95.50 438 LYS A O 1
ATOM 3336 N N . VAL A 1 439 ? -45.954 -5.417 54.281 1.00 92.81 439 VAL A N 1
ATOM 3337 C CA . VAL A 1 439 ? -46.302 -3.994 54.406 1.00 92.81 439 VAL A CA 1
ATOM 3338 C C . VAL A 1 439 ? -46.511 -3.387 53.020 1.00 92.81 439 VAL A C 1
ATOM 3340 O O . VAL A 1 439 ? -45.685 -3.589 52.128 1.00 92.81 439 VAL A O 1
ATOM 3343 N N . THR A 1 440 ? -47.578 -2.605 52.850 1.00 92.62 440 THR A N 1
ATOM 3344 C CA . THR A 1 440 ? -47.835 -1.837 51.624 1.00 92.62 440 THR A CA 1
ATOM 3345 C C . THR A 1 440 ? -46.783 -0.742 51.441 1.00 92.62 440 THR A C 1
ATOM 3347 O O . THR A 1 440 ? -46.480 0.019 52.366 1.00 92.62 440 THR A O 1
ATOM 3350 N N . LEU A 1 441 ? -46.205 -0.673 50.241 1.00 93.69 441 LEU A N 1
ATOM 3351 C CA . LEU A 1 441 ? -45.156 0.281 49.891 1.00 93.69 441 LEU A CA 1
ATOM 3352 C C . LEU A 1 441 ? -45.739 1.425 49.059 1.00 93.69 441 LEU A C 1
ATOM 3354 O O . LEU A 1 441 ? -46.375 1.175 48.041 1.00 93.69 441 LEU A O 1
ATOM 3358 N N . ALA A 1 442 ? -45.454 2.663 49.458 1.00 92.75 442 ALA A N 1
ATOM 3359 C CA . ALA A 1 442 ? -45.796 3.859 48.694 1.00 92.75 442 ALA A CA 1
ATOM 3360 C C . ALA A 1 442 ? -44.889 4.027 47.470 1.00 92.75 442 ALA A C 1
ATOM 3362 O O . ALA A 1 442 ? -45.337 4.482 46.423 1.00 92.75 442 ALA A O 1
ATOM 3363 N N . SER A 1 443 ? -43.600 3.689 47.591 1.00 94.19 443 SER A N 1
ATOM 3364 C CA . SER A 1 443 ? -42.664 3.791 46.471 1.00 94.19 443 SER A CA 1
ATOM 3365 C C . SER A 1 443 ? -41.411 2.929 46.634 1.00 94.19 443 SER A C 1
ATOM 3367 O O . SER A 1 443 ? -40.992 2.574 47.741 1.00 94.19 443 SER A O 1
ATOM 3369 N N . LYS A 1 444 ? -40.806 2.616 45.483 1.00 96.50 444 LYS A N 1
ATOM 3370 C CA . LYS A 1 444 ? -39.476 2.019 45.328 1.00 96.50 444 LYS A CA 1
ATOM 3371 C C . LYS A 1 444 ? -38.726 2.844 44.284 1.00 96.50 444 LYS A C 1
ATOM 3373 O O . LYS A 1 444 ? -39.024 2.727 43.099 1.00 96.50 444 LYS A O 1
ATOM 3378 N N . THR A 1 445 ? -37.799 3.697 44.707 1.00 97.44 445 THR A N 1
ATOM 3379 C CA . THR A 1 445 ? -37.076 4.616 43.812 1.00 97.44 445 THR A CA 1
ATOM 3380 C C . THR A 1 445 ? -35.586 4.303 43.792 1.00 97.44 445 THR A C 1
ATOM 3382 O O . THR A 1 445 ? -35.004 3.939 44.810 1.00 97.44 445 THR A O 1
ATOM 3385 N N . ILE A 1 446 ? -34.961 4.427 42.621 1.00 98.38 446 ILE A N 1
ATOM 3386 C CA . ILE A 1 446 ? -33.514 4.275 42.449 1.00 98.38 446 ILE A CA 1
ATOM 3387 C C . ILE A 1 446 ? -32.927 5.638 42.086 1.00 98.38 446 ILE A C 1
ATOM 3389 O O . ILE A 1 446 ? -33.403 6.281 41.154 1.00 98.38 446 ILE A O 1
ATOM 3393 N N . SER A 1 447 ? -31.865 6.044 42.782 1.00 97.75 447 SER A N 1
ATOM 3394 C CA . SER A 1 447 ? -31.029 7.185 42.407 1.00 97.75 447 SER A CA 1
ATOM 3395 C C . SER A 1 447 ? -29.555 6.801 42.526 1.00 97.75 447 SER A C 1
ATOM 3397 O O . SER A 1 447 ? -29.061 6.501 43.615 1.00 97.75 447 SER A O 1
ATOM 3399 N N . GLY A 1 448 ? -28.853 6.749 41.389 1.00 96.88 448 GLY A N 1
ATOM 3400 C CA . GLY A 1 448 ? -27.448 6.341 41.313 1.00 96.88 448 GLY A CA 1
ATOM 3401 C C . GLY A 1 448 ? -27.201 4.949 41.906 1.00 96.88 448 GLY A C 1
ATOM 3402 O O . GLY A 1 448 ? -27.552 3.934 41.302 1.00 96.88 448 GLY A O 1
ATOM 3403 N N . LYS A 1 449 ? -26.574 4.910 43.086 1.00 98.12 449 LYS A N 1
ATOM 3404 C CA . LYS A 1 449 ? -26.254 3.685 43.841 1.00 98.12 449 LYS A CA 1
ATOM 3405 C C . LYS A 1 449 ? -27.317 3.284 44.867 1.00 98.12 449 LYS A C 1
ATOM 3407 O O . LYS A 1 449 ? -27.174 2.233 45.485 1.00 98.12 449 LYS A O 1
ATOM 3412 N N . THR A 1 450 ? -28.337 4.106 45.091 1.00 98.06 450 THR A N 1
ATOM 3413 C CA . THR A 1 450 ? -29.237 3.972 46.243 1.00 98.06 450 THR A CA 1
ATOM 3414 C C . THR A 1 450 ? -30.638 3.576 45.803 1.00 98.06 450 THR A C 1
ATOM 3416 O O . THR A 1 450 ? -31.251 4.245 44.973 1.00 98.06 450 THR A O 1
ATOM 3419 N N . LEU A 1 451 ? -31.156 2.505 46.400 1.00 98.44 451 LEU A N 1
ATOM 3420 C CA . LEU A 1 451 ? -32.566 2.130 46.378 1.00 98.44 451 LEU A CA 1
ATOM 3421 C C . LEU A 1 451 ? -33.234 2.662 47.651 1.00 98.44 451 LEU A C 1
ATOM 3423 O O . LEU A 1 451 ? -32.835 2.291 48.754 1.00 98.44 451 LEU A O 1
ATOM 3427 N N . THR A 1 452 ? -34.273 3.476 47.502 1.00 97.75 452 THR A N 1
ATOM 3428 C CA . THR A 1 452 ? -35.120 3.952 48.601 1.00 97.75 452 THR A CA 1
ATOM 3429 C C . THR A 1 452 ? -36.468 3.242 48.554 1.00 97.75 452 THR A C 1
ATOM 3431 O O . THR A 1 452 ? -37.098 3.152 47.499 1.00 97.75 452 THR A O 1
ATOM 3434 N N . VAL A 1 453 ? -36.924 2.747 49.704 1.00 96.19 453 VAL A N 1
ATOM 3435 C CA . VAL A 1 453 ? -38.209 2.063 49.869 1.00 96.19 453 VAL A CA 1
ATOM 3436 C C . VAL A 1 453 ? -39.032 2.798 50.928 1.00 96.19 453 VAL A C 1
ATOM 3438 O O . VAL A 1 453 ? -38.603 2.946 52.075 1.00 96.19 453 VAL A O 1
ATOM 3441 N N . LYS A 1 454 ? -40.226 3.267 50.553 1.00 92.31 454 LYS A N 1
ATOM 3442 C CA . LYS A 1 454 ? -41.141 3.999 51.443 1.00 92.31 454 LYS A CA 1
ATOM 3443 C C . LYS A 1 454 ? -42.385 3.155 51.721 1.00 92.31 454 LYS A C 1
ATOM 3445 O O . LYS A 1 454 ? -42.995 2.639 50.790 1.00 92.31 454 LYS A O 1
ATOM 3450 N N . MET A 1 455 ? -42.765 3.020 52.990 1.00 90.75 455 MET A N 1
ATOM 3451 C CA . MET A 1 455 ? -44.045 2.423 53.399 1.00 90.75 455 MET A CA 1
A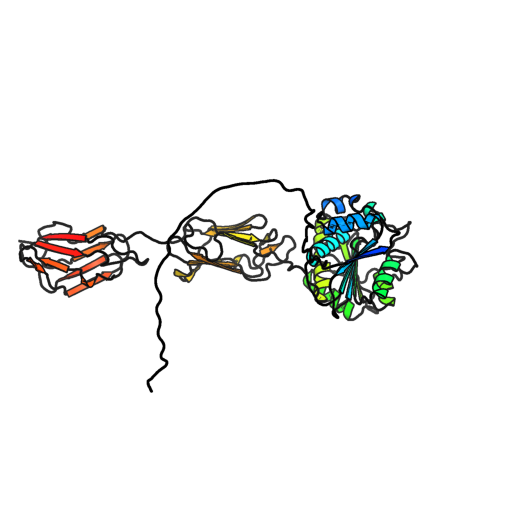TOM 3452 C C . MET A 1 455 ? -45.187 3.429 53.202 1.00 90.75 455 MET A C 1
ATOM 3454 O O . MET A 1 455 ? -44.955 4.633 53.306 1.00 90.75 455 MET A O 1
ATOM 3458 N N . THR A 1 456 ? -46.404 2.951 52.938 1.00 86.69 456 THR A N 1
ATOM 3459 C CA . THR A 1 456 ? -47.594 3.820 52.830 1.00 86.69 456 THR A CA 1
ATOM 3460 C C . THR A 1 456 ? -48.024 4.382 54.181 1.00 86.69 456 THR A C 1
ATOM 3462 O O . THR A 1 456 ? -48.347 5.560 54.278 1.00 86.69 456 THR A O 1
ATOM 3465 N N . TYR A 1 457 ? -47.977 3.555 55.224 1.00 82.06 457 TYR A N 1
ATOM 3466 C CA . TYR A 1 457 ? -48.413 3.912 56.572 1.00 82.06 457 TYR A CA 1
ATOM 3467 C C . TYR A 1 457 ? -47.228 4.021 57.535 1.00 82.06 457 TYR A C 1
ATOM 3469 O O . TYR A 1 457 ? -46.184 3.391 57.332 1.00 82.06 457 TYR A O 1
ATOM 3477 N N . SER A 1 458 ? -47.406 4.803 58.602 1.00 81.38 458 SER A N 1
ATOM 3478 C CA . SER A 1 458 ? -46.473 4.852 59.729 1.00 81.38 458 SER A CA 1
ATOM 3479 C C . SER A 1 458 ? -46.269 3.464 60.332 1.00 81.38 458 SER A C 1
ATOM 3481 O O . SER A 1 458 ? -47.193 2.654 60.409 1.00 81.38 458 SER A O 1
ATOM 3483 N N . ARG A 1 459 ? -45.044 3.185 60.780 1.00 89.12 459 ARG A N 1
ATOM 3484 C CA . ARG A 1 459 ? -44.723 1.909 61.427 1.00 89.12 459 ARG A CA 1
ATOM 3485 C C . ARG A 1 459 ? -45.394 1.812 62.793 1.00 89.12 459 ARG A C 1
ATOM 3487 O O . ARG A 1 459 ? -45.427 2.789 63.534 1.00 89.12 459 ARG A O 1
ATOM 3494 N N . LEU A 1 460 ? -45.836 0.611 63.148 1.00 92.19 460 LEU A N 1
ATOM 3495 C CA . LEU A 1 460 ? -46.214 0.262 64.519 1.00 92.19 460 LEU A CA 1
ATOM 3496 C C . LEU A 1 460 ? -44.982 0.305 65.436 1.00 92.19 460 LEU A C 1
ATOM 3498 O O . LEU A 1 460 ? -43.905 -0.117 65.007 1.00 92.19 460 LEU A O 1
ATOM 3502 N N . ARG A 1 461 ? -45.157 0.776 66.679 1.00 94.62 461 ARG A N 1
ATOM 3503 C CA . ARG A 1 461 ? -44.141 0.746 67.750 1.00 94.62 461 ARG A CA 1
ATOM 3504 C C . ARG A 1 461 ? -43.782 -0.684 68.156 1.00 94.62 461 ARG A C 1
ATOM 3506 O O . ARG A 1 461 ? -44.563 -1.605 67.943 1.00 94.62 461 ARG A O 1
ATOM 3513 N N . ASN A 1 462 ? -42.592 -0.868 68.726 1.00 95.69 462 ASN A N 1
ATOM 3514 C CA . ASN A 1 462 ? -42.036 -2.149 69.181 1.00 95.69 462 ASN A CA 1
ATOM 3515 C C . ASN A 1 462 ? -42.136 -3.332 68.176 1.00 95.69 462 ASN A C 1
ATOM 3517 O O . ASN A 1 462 ? -42.168 -4.492 68.575 1.00 95.69 462 ASN A O 1
ATOM 3521 N N . ASN A 1 463 ? -42.201 -3.068 66.866 1.00 96.25 463 ASN A N 1
ATOM 3522 C CA . ASN A 1 463 ? -42.352 -4.098 65.832 1.00 96.25 463 ASN A CA 1
ATOM 3523 C C . ASN A 1 463 ? -41.031 -4.327 65.080 1.00 96.25 463 ASN A C 1
ATOM 3525 O O . ASN A 1 463 ? -40.282 -3.382 64.809 1.00 96.25 463 ASN A O 1
ATOM 3529 N N . VAL A 1 464 ? -40.767 -5.581 64.699 1.00 97.50 464 VAL A N 1
ATOM 3530 C CA . VAL A 1 464 ? -39.604 -5.972 63.886 1.00 97.50 464 VAL A CA 1
ATOM 3531 C C . VAL A 1 464 ? -40.000 -6.026 62.411 1.00 97.50 464 VAL A C 1
ATOM 3533 O O . VAL A 1 464 ? -40.966 -6.691 62.041 1.00 97.50 464 VAL A O 1
ATOM 3536 N N . TYR A 1 465 ? -39.230 -5.369 61.548 1.00 97.44 465 TYR A N 1
ATOM 3537 C CA . TYR A 1 465 ? -39.446 -5.329 60.102 1.00 97.44 465 TYR A CA 1
ATOM 3538 C C . TYR A 1 465 ? -38.262 -5.956 59.367 1.00 97.44 465 TYR A C 1
ATOM 3540 O O . TYR A 1 465 ? -37.116 -5.605 59.626 1.00 97.44 465 TYR A O 1
ATOM 3548 N N . GLN A 1 466 ? -38.542 -6.842 58.412 1.00 98.00 466 GLN A N 1
ATOM 3549 C CA . GLN A 1 466 ? -37.579 -7.409 57.470 1.00 98.00 466 GLN A CA 1
ATOM 3550 C C . GLN A 1 466 ? -37.761 -6.779 56.091 1.00 98.00 466 GLN A C 1
ATOM 3552 O O . GLN A 1 466 ? -38.852 -6.828 55.526 1.00 98.00 466 GLN A O 1
ATOM 3557 N N . VAL A 1 467 ? -36.685 -6.265 55.509 1.00 98.25 467 VAL A N 1
ATOM 3558 C CA . VAL A 1 467 ? -36.624 -5.856 54.102 1.00 98.25 467 VAL A CA 1
ATOM 3559 C C . VAL A 1 467 ? -36.028 -7.008 53.297 1.00 98.25 467 VAL A C 1
ATOM 3561 O O . VAL A 1 467 ? -35.020 -7.582 53.711 1.00 98.25 467 VAL A O 1
ATOM 3564 N N . TYR A 1 468 ? -36.625 -7.336 52.152 1.00 98.38 468 TYR A N 1
ATOM 3565 C CA . TYR A 1 468 ? -36.138 -8.375 51.243 1.00 98.38 468 TYR A CA 1
ATOM 3566 C C . TYR A 1 468 ? -35.989 -7.837 49.818 1.00 98.38 468 TYR A C 1
ATOM 3568 O O . TYR A 1 468 ? -36.895 -7.199 49.277 1.00 98.38 468 TYR A O 1
ATOM 3576 N N . ILE A 1 469 ? -34.841 -8.129 49.208 1.00 98.44 469 ILE A N 1
ATOM 3577 C CA . ILE A 1 469 ? -34.486 -7.793 47.830 1.00 98.44 469 ILE A CA 1
ATOM 3578 C C . ILE A 1 469 ? -34.133 -9.111 47.124 1.00 98.44 469 ILE A C 1
ATOM 3580 O O . ILE A 1 469 ? -33.102 -9.698 47.458 1.00 98.44 469 ILE A O 1
ATOM 3584 N N . PRO A 1 470 ? -34.940 -9.605 46.168 1.00 98.31 470 PRO A N 1
ATOM 3585 C CA . PRO A 1 470 ? -34.623 -10.844 45.462 1.00 98.31 470 PRO A CA 1
ATOM 3586 C C . PRO A 1 470 ? -33.365 -10.723 44.587 1.00 98.31 470 PRO A C 1
ATOM 3588 O O . PRO A 1 470 ? -32.967 -9.631 44.169 1.00 98.31 470 PRO A O 1
ATOM 3591 N N . ALA A 1 471 ? -32.760 -11.867 44.251 1.00 97.94 471 ALA A N 1
ATOM 3592 C CA . ALA A 1 471 ? -31.775 -11.929 43.172 1.00 97.94 471 ALA A CA 1
ATOM 3593 C C . ALA A 1 471 ? -32.403 -11.392 41.871 1.00 97.94 471 ALA A C 1
ATOM 3595 O O . ALA A 1 471 ? -33.609 -11.530 41.656 1.00 97.94 471 ALA A O 1
ATOM 3596 N N . SER A 1 472 ? -31.612 -10.738 41.019 1.00 97.69 472 SER A N 1
ATOM 3597 C CA . SER A 1 472 ? -32.100 -10.060 39.803 1.00 97.69 472 SER A CA 1
ATOM 3598 C C . SER A 1 472 ? -33.204 -9.009 40.032 1.00 97.69 472 SER A C 1
ATOM 3600 O O . SER A 1 472 ? -33.929 -8.666 39.099 1.00 97.69 472 SER A O 1
ATOM 3602 N N . ALA A 1 473 ? -33.341 -8.452 41.244 1.00 98.19 473 ALA A N 1
ATOM 3603 C CA . ALA A 1 473 ? -34.200 -7.285 41.474 1.00 98.19 473 ALA A CA 1
ATOM 3604 C C . ALA A 1 473 ? -33.616 -6.006 40.859 1.00 98.19 473 ALA A C 1
ATOM 3606 O O . ALA A 1 473 ? -34.342 -5.165 40.333 1.00 98.19 473 ALA A O 1
ATOM 3607 N N . VAL A 1 474 ? -32.292 -5.868 40.912 1.00 98.38 474 VAL A N 1
ATOM 3608 C CA . VAL A 1 474 ? -31.541 -4.745 40.343 1.00 98.38 474 VAL A CA 1
ATOM 3609 C C . VAL A 1 474 ? -30.375 -5.262 39.507 1.00 98.38 474 VAL A C 1
ATOM 3611 O O . VAL A 1 474 ? -29.882 -6.369 39.736 1.00 98.38 474 VAL A O 1
ATOM 3614 N N . LYS A 1 475 ? -29.930 -4.450 38.550 1.00 96.94 475 LYS A N 1
ATOM 3615 C CA . LYS A 1 475 ? -28.748 -4.689 37.714 1.00 96.94 475 LYS A CA 1
ATOM 3616 C C . LYS A 1 475 ? -27.916 -3.423 37.584 1.00 96.94 475 LYS A C 1
ATOM 3618 O O . LYS A 1 475 ? -28.439 -2.333 37.800 1.00 96.94 475 LYS A O 1
ATOM 3623 N N . ASP A 1 476 ? -26.643 -3.544 37.238 1.00 94.50 476 ASP A N 1
ATOM 3624 C CA . ASP A 1 476 ? -25.825 -2.380 36.890 1.00 94.50 476 ASP A CA 1
ATOM 3625 C C . ASP A 1 476 ? -26.047 -1.918 35.433 1.00 94.50 476 ASP A C 1
ATOM 3627 O O . ASP A 1 476 ? -26.897 -2.437 34.703 1.00 94.50 476 ASP A O 1
ATOM 3631 N N . ALA A 1 477 ? -25.302 -0.894 35.006 1.00 86.44 477 ALA A N 1
ATOM 3632 C CA . ALA A 1 477 ? -25.405 -0.342 33.655 1.00 86.44 477 ALA A CA 1
ATOM 3633 C C . ALA A 1 477 ? -24.879 -1.281 32.549 1.00 86.44 477 ALA A C 1
ATOM 3635 O O . ALA A 1 477 ? -25.267 -1.109 31.396 1.00 86.44 477 ALA A O 1
ATOM 3636 N N . THR A 1 478 ? -24.024 -2.254 32.886 1.00 83.81 478 THR A N 1
ATOM 3637 C CA . THR A 1 478 ? -23.493 -3.272 31.962 1.00 83.81 478 THR A CA 1
ATOM 3638 C C . THR A 1 478 ? -24.378 -4.521 31.889 1.00 83.81 478 THR A C 1
ATOM 3640 O O . THR A 1 478 ? -24.162 -5.363 31.024 1.00 83.81 478 THR A O 1
ATOM 3643 N N . GLY A 1 479 ? -25.422 -4.605 32.722 1.00 89.06 479 GLY A N 1
ATOM 3644 C CA . GLY A 1 479 ? -26.444 -5.653 32.688 1.00 89.06 479 GLY A CA 1
ATOM 3645 C C . GLY A 1 479 ? -26.271 -6.741 33.748 1.00 89.06 479 GLY A C 1
ATOM 3646 O O . GLY A 1 479 ? -27.111 -7.638 33.830 1.00 89.06 479 GLY A O 1
ATOM 3647 N N . ASN A 1 480 ? -25.242 -6.657 34.596 1.00 92.94 480 ASN A N 1
ATOM 3648 C CA . ASN A 1 480 ? -24.997 -7.641 35.641 1.00 92.94 480 ASN A CA 1
ATOM 3649 C C . ASN A 1 480 ? -26.067 -7.534 36.731 1.00 92.94 480 ASN A C 1
ATOM 3651 O O . ASN A 1 480 ? -26.162 -6.528 37.435 1.00 92.94 480 ASN A O 1
ATOM 3655 N N . ASN A 1 481 ? -26.858 -8.592 36.892 1.00 96.88 481 ASN A N 1
ATOM 3656 C CA . ASN A 1 481 ? -27.867 -8.697 37.943 1.00 96.88 481 ASN A CA 1
ATOM 3657 C C . ASN A 1 481 ? -27.231 -8.828 39.336 1.00 96.88 481 ASN A C 1
ATOM 3659 O O . ASN A 1 481 ? -26.155 -9.412 39.490 1.00 96.88 481 ASN A O 1
ATOM 3663 N N . LEU A 1 482 ? -27.933 -8.351 40.369 1.00 97.50 482 LEU A N 1
ATOM 3664 C CA . LEU A 1 482 ? -27.667 -8.701 41.767 1.00 97.50 482 LEU A CA 1
ATOM 3665 C C . LEU A 1 482 ? -27.711 -10.233 41.919 1.00 97.50 482 LEU A C 1
ATOM 3667 O O . LEU A 1 482 ? -28.770 -10.839 41.751 1.00 97.50 482 LEU A O 1
ATOM 3671 N N . LYS A 1 483 ? -26.554 -10.843 42.209 1.00 96.50 483 LYS A N 1
ATOM 3672 C CA . LYS A 1 483 ? -26.335 -12.296 42.067 1.00 96.50 483 LYS A CA 1
ATOM 3673 C C . LYS A 1 483 ? -27.122 -13.156 43.062 1.00 96.50 483 LYS A C 1
ATOM 3675 O O . LYS A 1 483 ? -27.531 -14.256 42.715 1.00 96.50 483 LYS A O 1
ATOM 3680 N N . ALA A 1 484 ? -27.319 -12.666 44.282 1.00 97.00 484 ALA A N 1
ATOM 3681 C CA . ALA A 1 484 ? -28.039 -13.354 45.349 1.00 97.00 484 ALA A CA 1
ATOM 3682 C C . ALA A 1 484 ? -29.020 -12.387 46.018 1.00 97.00 484 ALA A C 1
ATOM 3684 O O . ALA A 1 484 ? -28.779 -11.178 46.037 1.00 97.00 484 ALA A O 1
ATOM 3685 N N . SER A 1 485 ? -30.115 -12.909 46.571 1.00 97.69 485 SER A N 1
ATOM 3686 C CA . SER A 1 485 ? -31.049 -12.091 47.344 1.00 97.69 485 SER A CA 1
ATOM 3687 C C . SER A 1 485 ? -30.386 -11.521 48.596 1.00 97.69 485 SER A C 1
ATOM 3689 O O . SER A 1 485 ? -29.557 -12.182 49.220 1.00 97.69 485 SER A O 1
ATOM 3691 N N . TYR A 1 486 ? -30.800 -10.324 48.995 1.00 98.31 486 TYR A N 1
ATOM 3692 C CA . TYR A 1 486 ? -30.334 -9.653 50.202 1.00 98.31 486 TYR A CA 1
ATOM 3693 C C . TYR A 1 486 ? -31.507 -9.382 51.145 1.00 98.31 486 TYR A C 1
ATOM 3695 O O . TYR A 1 486 ? -32.582 -8.969 50.706 1.00 98.31 486 TYR A O 1
ATOM 3703 N N . SER A 1 487 ? -31.299 -9.568 52.447 1.00 97.94 487 SER A N 1
ATOM 3704 C CA . SER A 1 487 ? -32.292 -9.229 53.464 1.00 97.94 487 SER A CA 1
ATOM 3705 C C . SER A 1 487 ? -31.652 -8.672 54.723 1.00 97.94 487 SER A C 1
ATOM 3707 O O . SER A 1 487 ? -30.611 -9.165 55.153 1.00 97.94 487 SER A O 1
ATOM 3709 N N . PHE A 1 488 ? -32.321 -7.710 55.349 1.00 98.38 488 PHE A N 1
ATOM 3710 C CA . PHE A 1 488 ? -31.939 -7.156 56.645 1.00 98.38 488 PHE A CA 1
ATOM 3711 C C . PHE A 1 488 ? -33.181 -6.878 57.490 1.00 98.38 488 PHE A C 1
ATOM 3713 O O . PHE A 1 488 ? -34.297 -6.816 56.968 1.00 98.38 488 PHE A O 1
ATOM 3720 N N . GLN A 1 489 ? -32.990 -6.738 58.797 1.00 98.00 489 GLN A N 1
ATOM 3721 C CA . GLN A 1 489 ? -34.053 -6.492 59.767 1.00 98.00 489 GLN A CA 1
ATOM 3722 C C . GLN A 1 489 ? -33.775 -5.225 60.580 1.00 98.00 489 GLN A C 1
ATOM 3724 O O . GLN A 1 489 ? -32.625 -4.812 60.694 1.00 98.00 489 GLN A O 1
ATOM 3729 N N . PHE A 1 490 ? -34.811 -4.628 61.162 1.00 97.25 490 PHE A N 1
ATOM 3730 C CA . PHE A 1 490 ? -34.702 -3.561 62.162 1.00 97.25 490 PHE A CA 1
ATOM 3731 C C . PHE A 1 490 ? -35.945 -3.534 63.062 1.00 97.25 490 PHE A C 1
ATOM 3733 O O . PHE A 1 490 ? -37.010 -4.006 62.659 1.00 97.25 490 PHE A O 1
ATOM 3740 N N . GLN A 1 491 ? -35.829 -2.961 64.259 1.00 97.50 491 GLN A N 1
ATOM 3741 C CA . GLN A 1 491 ? -36.934 -2.799 65.209 1.00 97.50 491 GLN A CA 1
ATOM 3742 C C . GLN A 1 491 ? -37.193 -1.315 65.477 1.00 97.50 491 GLN A C 1
ATOM 3744 O O . GLN A 1 491 ? -36.262 -0.518 65.614 1.00 97.50 491 GLN A O 1
ATOM 3749 N N . THR A 1 492 ? -38.462 -0.930 65.541 1.00 96.19 492 THR A N 1
ATOM 3750 C CA . THR A 1 492 ? -38.860 0.448 65.857 1.00 96.19 492 THR A CA 1
ATOM 3751 C C . THR A 1 492 ? -38.599 0.823 67.316 1.00 96.19 492 THR A C 1
ATOM 3753 O O . THR A 1 492 ? -38.376 -0.046 68.159 1.00 96.19 492 THR A O 1
ATOM 3756 N N . VAL A 1 493 ? -38.695 2.119 67.630 1.00 95.06 493 VAL A N 1
ATOM 3757 C CA . VAL A 1 493 ? -38.875 2.609 69.011 1.00 95.06 493 VAL A CA 1
ATOM 3758 C C . VAL A 1 493 ? -39.973 1.835 69.749 1.00 95.06 493 VAL A C 1
ATOM 3760 O O . VAL A 1 493 ? -40.932 1.372 69.117 1.00 95.06 493 VAL A O 1
ATOM 3763 N N . LYS A 1 494 ? -39.802 1.692 71.070 1.00 89.62 494 LYS A N 1
ATOM 3764 C CA . LYS A 1 494 ? -40.829 1.155 71.973 1.00 89.62 494 LYS A CA 1
ATOM 3765 C C . LYS A 1 494 ? -42.093 2.020 71.943 1.00 89.62 494 LYS A C 1
ATOM 3767 O O . LYS A 1 494 ? -41.989 3.232 71.634 1.00 89.62 494 LYS A O 1
#

Nearest PDB structures (foldseek):
  3cdx-assembly1_F  TM=5.386E-01  e=4.426E-10  Cereibacter sphaeroides 2.4.1
  3cdx-assembly1_E  TM=5.296E-01  e=6.282E-10  Cereibacter sphaeroides 2.4.1
  3cdx-assembly1_C  TM=5.278E-01  e=6.282E-10  Cereibacter sphaeroides 2.4.1
  3na6-assembly1_A  TM=5.070E-01  e=1.796E-09  Ruegeria sp. TM1040
  6twm-assembly13_D  TM=5.429E-01  e=1.556E-08  Ruegeria pomeroyi DSS-3

Mean predicted aligned error: 13.05 Å

Secondary structure (DSSP, 8-state):
-------------------------------------------SEEEEEEEGGG---GGGSHHHHHHS---HHHHHHHHHHTTSEEEEEE-EEEEEEEEEEE-SSSS-HHHHHHHHHHHHHHTT---EEEEEEES-SSHHHHHHT-S-BTTB-GGG-TTSTTSHHHHHHHHHHHTT-SEEEEEEEESS--TT-EEE---TTT--HHHHHHHHHHHHHH--EEE-TTTT-TTSHHHHHHTTT-EEEEEEEESSSS-HHHHHHHHHHHHHHHHHHTT-----SS--EEEEESPTTEEEE-TT--EEEEESS-EEE-TTGGG-EEEETTT-PEEPEEEEEEETTEEEEEESSPPPTT-EEEEEE-TTSEEETTS-B--S-EEEEEEEPPP-----EEEEESPTTEEEE-TT--EEEEESS--EE-TTGGG-EEEESSS-PEEPEEEEEEETTEEEEEESSPPPTT-EEEEEE-TTSEE-TT--B--S-EEEEEEE--

Sequence (494 aa):
MTYSNTNIKNFRFYLIILCLILFILAFTPVSSAANTTNSSNSSTYTISYVDTSLGGNVLNNPEISQNIPKTYLSNQIFNMTKKGSVVLKFGKGNGPKLLITAGIHGNEEEANIAAMKYLEYIKNKSFNGILYIIPFAIPTDTALNSRNYKGQDPNRIANKKATPGYNIIQFARNNGVQYLLDVHSGSQVGSKGYIFVSNPSTITVKEKNWSNHIKSKTGCYISTNGADDAGMVRNCAKKYSINTITLEVERDSIPTMTSANVEYKMIQAAVNYLGFPADSYGPKITSTNPAKDALGVPLTSAVTITFSKNIKSSANFSGIYIKNLTTGKKVSLASKTISGNTLTLKMASSRIKNNVYQVYIPAGAVKDGSGDNLVLTYSYSFSTTPDTVSPKVSSTKPANKTTGIPLTSAVTITFNKNIKSSANFSGIYIKNLTTGKKVTLASKTISGKTLTVKMTYSRLRNNVYQVYIPASAVKDATGNNLKASYSFQFQTVK

pLDDT: mean 88.95, std 18.11, range [26.55, 98.88]